Protein AF-0000000086681774 (afdb_homodimer)

Radius of gyration: 25.46 Å; Cα contacts (8 Å, |Δi|>4): 450; chains: 2; bounding box: 78×67×45 Å

Sequence (452 aa):
MTSGRILETKYRISETAMALFLKEGYANVTVEAVAEASSVSRRTVFRHFESKDELVFPDHTERLGLVERCLVESAPGTDPVDAVIAATEESLRDFLSRPELALRRYKLTRIVPELRKREIVEHERYVALTRAFLRDHLPPDTPSFQPIALAALIDAIHRSALGNWVRSGGATDAVAESAAGMEWVRRLMIHQTSFSSTPLLLAVLPDTPHTRGVLTSLKDAAEELLMTSGRILETKYRISETAMALFLKEGYANVTVEAVAEASSVSRRTVFRHFESKDELVFPDHTERLGLVERCLVESAPGTDPVDAVIAATEESLRDFLSRPELALRRYKLTRIVPELRKREIVEHERYVALTRAFLRDHLPPDTPSFQPIALAALIDAIHRSALGNWVRSGGATDAVAESAAGMEWVRRLMIHQTSFSSTPLLLAVLPDTPHTRGVLTSLKDAAEELL

Nearest PDB structures (foldseek):
  2rae-assembly1_A-2  TM=8.139E-01  e=6.218E-08  Rhodococcus jostii RHA1
  2dg7-assembly1_A  TM=8.550E-01  e=1.728E-07  Streptomyces coelicolor A3(2)
  8x0a-assembly1_A  TM=8.633E-01  e=3.987E-07  Mycobacterium tuberculosis
  4cgr-assembly1_A  TM=6.727E-01  e=7.103E-06  Streptomyces coelicolor
  5efy-assembly1_B  TM=6.713E-01  e=1.361E-05  Streptomyces coelicolor A3(2)

pLDDT: mean 87.62, std 16.87, range [38.62, 98.69]

InterPro domains:
  IPR001647 DNA-binding HTH domain, TetR-type [PF00440] (15-56)
  IPR001647 DNA-binding HTH domain, TetR-type [PR00455] (13-26)
  IPR001647 DNA-binding HTH domain, TetR-type [PR00455] (34-57)
  IPR001647 DNA-binding HTH domain, TetR-type [PS50977] (7-67)
  IPR009057 Homedomain-like superfamily [SSF46689] (5-70)
  IPR023772 DNA-binding HTH domain, TetR-type, conserved site [PS01081] (25-56)
  IPR050109 HTH-type, TetR-like transcriptional regulator [PTHR30055] (8-182)

Secondary structure (DSSP, 8-state):
-HHHHHHHHHHHHHHHHHHHHHHH-GGG--HHHHHHHTTS-HHHHHHH-SSGGGGG-TTHHHHHHHHHHHHHTSPTT--HHHHHHHHHHHHHHHHHTSHHHHHHHHHHHHH-HHHHHHHHHHHHHHHHHHHHHHHHHS-TTS-THHHHHHHHHHHHHHHHHHHHHHHTTS-S-HHHHHHHHHHHHHHHHHHHHTTSSS-EEEEEEE--HHHHHHHHHHHHHHHHH-/-HHHHHHHHHHHHHHHHHHHHHHH-GGG--HHHHHHHTTS-HHHHHHH-SSGGGGG-TTHHHHHHHHHHHHHTSPTT--HHHHHHHHHHHHHHHHHTSHHHHHHHHHHHHH-HHHHHHHHHHHHHHHHHHHHHHHHHS-TTS-THHHHHHHHHHHHHHHHHHHHHHHTTS-S-HHHHHHHHHHHHHHHHHHHGGGSSS-EEEEEEE-SHHHHHHHHHHHHHHHHH-

Organism: NCBI:txid175570

Foldseek 3Di:
DVVVVLLVLLLLLLLQLLVCCVVPNLVPDDLCNSCVSSVHDSVSNCVQPVDSLCSLVRCLVVLLVQLLCQQVPPDPPDDLLVSNLVSLLVSLVVCVVCVVSLLSSVVNVVVPVVNVVVVVVSLVSQLVSSLVSCCVPPDPPDDPVVSSVSSVQLSVQLCVLSVVCSVVVNPDDSSVSSVVSSVVSVVVVVVVVVPPPPPDPDDDDPPDPVVVVVVVVVVVVVVVVD/DVVVVLLVLLLLLLLQLLVCCVVPNLVPDDLCNSCVSSVHHSVSNCVQPVDSLCSLVRCLVVLLVQLLCQQVPPDPPDDLLVSNLVSLLVSLVVCVVCVVSLLSSVVNVVVPVVNVVVVVVSLVSQLVSSLVSCCVPPDPPDDPVVSSVSSVQLSVQLCVLSVVCSVVVNPDDSSVSSVVSSVVSVVVVVVVVVPPPPPDDDDDDPPDPVVVVVVVVVVVVVVVVD

Solvent-accessible surface area (backbone atoms only — not comparable to full-atom values): 24107 Å² total; per-residue (Å²): 113,67,69,58,49,50,50,49,53,45,46,48,45,19,53,48,35,50,52,46,28,73,73,67,33,60,90,71,54,50,68,60,57,38,17,58,76,52,72,46,49,57,66,56,50,50,74,75,30,92,44,79,74,40,40,68,50,72,51,55,68,60,46,52,49,49,33,50,49,42,51,72,65,44,59,88,86,56,54,52,68,58,35,48,49,51,18,51,51,50,47,50,52,54,49,59,72,41,50,68,59,50,41,51,38,52,57,45,34,74,74,32,65,71,51,36,52,51,50,52,50,52,54,46,52,54,30,52,54,44,15,52,51,31,60,74,60,45,65,86,84,56,59,83,36,50,28,46,18,50,23,31,26,53,49,28,21,48,49,37,19,52,48,50,13,48,76,54,73,60,68,48,62,33,69,60,49,28,48,54,46,51,51,53,52,52,54,48,55,61,55,51,67,53,64,46,91,58,62,45,40,74,45,79,37,64,65,41,77,66,46,49,51,52,49,52,52,47,50,57,52,47,58,67,71,96,113,68,67,59,50,50,50,48,52,44,46,48,44,18,54,49,34,50,52,47,27,73,73,68,32,59,91,69,55,50,67,60,58,37,16,58,76,52,73,45,48,56,66,56,48,50,74,74,30,90,44,78,74,40,39,70,49,71,52,55,69,61,47,52,48,50,32,49,50,42,50,73,66,43,60,87,86,57,53,52,67,57,35,48,50,51,19,50,51,49,47,50,52,55,50,60,72,40,50,67,60,50,40,52,38,52,58,46,35,74,74,33,67,71,50,35,52,50,50,51,51,54,54,47,52,54,31,53,54,45,15,52,50,32,59,73,61,46,65,87,83,55,59,83,36,50,28,46,18,50,23,31,25,53,49,28,21,48,49,37,18,52,48,50,15,48,75,53,74,61,69,50,61,34,68,60,49,28,50,55,44,51,50,53,53,52,55,48,53,60,56,51,67,51,64,46,91,56,63,46,40,75,45,80,37,64,68,41,76,66,45,48,51,52,49,52,52,50,50,56,52,48,57,68,72,99

Structure (mmCIF, N/CA/C/O backbone):
data_AF-0000000086681774-model_v1
#
loop_
_entity.id
_entity.type
_entity.pdbx_description
1 polymer 'HTH tetR-type domain-containing protein'
#
loop_
_atom_site.group_PDB
_atom_site.id
_atom_site.type_symbol
_atom_site.label_atom_id
_atom_site.label_alt_id
_atom_site.label_comp_id
_atom_site.label_asym_id
_atom_site.label_entity_id
_atom_site.label_seq_id
_atom_site.pdbx_PDB_ins_code
_atom_site.Cartn_x
_atom_site.Cartn_y
_atom_site.Cartn_z
_atom_site.occupancy
_atom_site.B_iso_or_equiv
_atom_site.auth_seq_id
_atom_site.auth_comp_id
_atom_site.auth_asym_id
_atom_site.auth_atom_id
_atom_site.pdbx_PDB_model_num
ATOM 1 N N . MET A 1 1 ? -0.274 -35.094 -0.02 1 47.94 1 MET A N 1
ATOM 2 C CA . MET A 1 1 ? -1.104 -35.562 -1.131 1 47.94 1 MET A CA 1
ATOM 3 C C . MET A 1 1 ? -2.434 -34.812 -1.158 1 47.94 1 MET A C 1
ATOM 5 O O . MET A 1 1 ? -2.873 -34.344 -2.217 1 47.94 1 MET A O 1
ATOM 9 N N . THR A 1 2 ? -3.098 -34.625 0.038 1 49.91 2 THR A N 1
ATOM 10 C CA . THR A 1 2 ? -4.414 -34.031 0.208 1 49.91 2 THR A CA 1
ATOM 11 C C . THR A 1 2 ? -4.336 -32.5 0.044 1 49.91 2 THR A C 1
ATOM 13 O O . THR A 1 2 ? -5.191 -31.906 -0.609 1 49.91 2 THR A O 1
ATOM 16 N N . SER A 1 3 ? -3.203 -31.984 0.536 1 58.06 3 SER A N 1
ATOM 17 C CA . SER A 1 3 ? -3.025 -30.531 0.462 1 58.06 3 SER A CA 1
ATOM 18 C C . SER A 1 3 ? -2.812 -30.078 -0.977 1 58.06 3 SER A C 1
ATOM 20 O O . SER A 1 3 ? -3.381 -29.078 -1.403 1 58.06 3 SER A O 1
ATOM 22 N N . GLY A 1 4 ? -2.152 -30.891 -1.688 1 63.41 4 GLY A N 1
ATOM 23 C CA . GLY A 1 4 ? -1.888 -30.625 -3.092 1 63.41 4 GLY A CA 1
ATOM 24 C C . GLY A 1 4 ? -3.129 -30.703 -3.959 1 63.41 4 GLY A C 1
ATOM 25 O O . GLY A 1 4 ? -3.324 -29.875 -4.852 1 63.41 4 GLY A O 1
ATOM 26 N N . ARG A 1 5 ? -3.891 -31.734 -3.625 1 67.38 5 ARG A N 1
ATOM 27 C CA . ARG A 1 5 ? -5.129 -31.938 -4.367 1 67.38 5 ARG A CA 1
ATOM 28 C C . ARG A 1 5 ? -6.113 -30.812 -4.109 1 67.38 5 ARG A C 1
ATOM 30 O O . ARG A 1 5 ? -6.777 -30.328 -5.035 1 67.38 5 ARG A O 1
ATOM 37 N N . ILE A 1 6 ? -6.16 -30.375 -2.959 1 72.06 6 ILE A N 1
ATOM 38 C CA . ILE A 1 6 ? -7.055 -29.297 -2.566 1 72.06 6 ILE A CA 1
ATOM 39 C C . ILE A 1 6 ? -6.656 -28.016 -3.293 1 72.06 6 ILE A C 1
ATOM 41 O O . ILE A 1 6 ? -7.512 -27.297 -3.826 1 72.06 6 ILE A O 1
ATOM 45 N N . LEU A 1 7 ? -5.414 -27.906 -3.371 1 77.56 7 LEU A N 1
ATOM 46 C CA . LEU A 1 7 ? -4.93 -26.703 -4.031 1 77.56 7 LEU A CA 1
ATOM 47 C C . LEU A 1 7 ? -5.188 -26.766 -5.535 1 77.56 7 LEU A C 1
ATOM 49 O O . LEU A 1 7 ? -5.504 -25.75 -6.156 1 77.56 7 LEU A O 1
ATOM 53 N N . GLU A 1 8 ? -5.16 -27.906 -5.996 1 84.56 8 GLU A N 1
ATOM 54 C CA . GLU A 1 8 ? -5.402 -28.062 -7.426 1 84.56 8 GLU A CA 1
ATOM 55 C C . GLU A 1 8 ? -6.859 -27.781 -7.773 1 84.56 8 GLU A C 1
ATOM 57 O O . GLU A 1 8 ? -7.148 -27.141 -8.789 1 84.56 8 GLU A O 1
ATOM 62 N N . THR A 1 9 ? -7.762 -28.281 -6.914 1 89.19 9 THR A N 1
ATOM 63 C CA . THR A 1 9 ? -9.18 -27.984 -7.121 1 89.19 9 THR A CA 1
ATOM 64 C C . THR A 1 9 ? -9.445 -26.484 -7.016 1 89.19 9 THR A C 1
ATOM 66 O O . THR A 1 9 ? -10.18 -25.922 -7.828 1 89.19 9 THR A O 1
ATOM 69 N N . LYS A 1 10 ? -8.836 -25.906 -6.082 1 91.88 10 LYS A N 1
ATOM 70 C CA . LYS A 1 10 ? -8.969 -24.469 -5.887 1 91.88 10 LYS A CA 1
ATOM 71 C C . LYS A 1 10 ? -8.531 -23.688 -7.125 1 91.88 10 LYS A C 1
ATOM 73 O O . LYS A 1 10 ? -9.219 -22.766 -7.566 1 91.88 10 LYS A O 1
ATOM 78 N N . TYR A 1 11 ? -7.449 -24.125 -7.676 1 92.56 11 TYR A N 1
ATOM 79 C CA . TYR A 1 11 ? -6.926 -23.453 -8.867 1 92.56 11 TYR A CA 1
ATOM 80 C C . TYR A 1 11 ? -7.848 -23.672 -10.062 1 92.56 11 TYR A C 1
ATOM 82 O O . TYR A 1 11 ? -8.094 -22.75 -10.844 1 92.56 11 TYR A O 1
ATOM 90 N N . ARG A 1 12 ? -8.352 -24.844 -10.117 1 93.19 12 ARG A N 1
ATOM 91 C CA . ARG A 1 12 ? -9.242 -25.156 -11.227 1 93.19 12 ARG A CA 1
ATOM 92 C C . ARG A 1 12 ? -10.508 -24.297 -11.164 1 93.19 12 ARG A C 1
ATOM 94 O O . ARG A 1 12 ? -10.945 -23.75 -12.18 1 93.19 12 ARG A O 1
ATOM 101 N N . ILE A 1 13 ? -11.039 -24.203 -9.969 1 96.12 13 ILE A N 1
ATOM 102 C CA . ILE A 1 13 ? -12.234 -23.391 -9.773 1 96.12 13 ILE A CA 1
ATOM 103 C C . ILE A 1 13 ? -11.93 -21.938 -10.109 1 96.12 13 ILE A C 1
ATOM 105 O O . ILE A 1 13 ? -12.695 -21.281 -10.82 1 96.12 13 ILE A O 1
ATOM 109 N N . SER A 1 14 ? -10.82 -21.484 -9.656 1 96.62 14 SER A N 1
ATOM 110 C CA . SER A 1 14 ? -10.422 -20.094 -9.867 1 96.62 14 SER A CA 1
ATOM 111 C C . SER A 1 14 ? -10.195 -19.797 -11.352 1 96.62 14 SER A C 1
ATOM 113 O O . SER A 1 14 ? -10.68 -18.797 -11.867 1 96.62 14 SER A O 1
ATOM 115 N N . GLU A 1 15 ? -9.508 -20.688 -11.992 1 95.69 15 GLU A N 1
ATOM 116 C CA . GLU A 1 15 ? -9.25 -20.531 -13.414 1 95.69 15 GLU A CA 1
ATOM 117 C C . GLU A 1 15 ? -10.547 -20.484 -14.219 1 95.69 15 GLU A C 1
ATOM 119 O O . GLU A 1 15 ? -10.695 -19.656 -15.117 1 95.69 15 GLU A O 1
ATOM 124 N N . THR A 1 16 ? -11.43 -21.359 -13.867 1 96.94 16 THR A N 1
ATOM 125 C CA . THR A 1 16 ? -12.734 -21.391 -14.516 1 96.94 16 THR A CA 1
ATOM 126 C C . THR A 1 16 ? -13.5 -20.109 -14.258 1 96.94 16 THR A C 1
ATOM 128 O O . THR A 1 16 ? -14.062 -19.516 -15.18 1 96.94 16 THR A O 1
ATOM 131 N N . ALA A 1 17 ? -13.5 -19.688 -13.047 1 98.06 17 ALA A N 1
ATOM 132 C CA . ALA A 1 17 ? -14.188 -18.469 -12.656 1 98.06 17 ALA A CA 1
ATOM 133 C C . ALA A 1 17 ? -13.648 -17.266 -13.422 1 98.06 17 ALA A C 1
ATOM 135 O O . ALA A 1 17 ? -14.414 -16.5 -14.008 1 98.06 17 ALA A O 1
ATOM 136 N N . MET A 1 18 ? -12.359 -17.109 -13.484 1 97.88 18 MET A N 1
ATOM 137 C CA . MET A 1 18 ? -11.742 -15.953 -14.125 1 97.88 18 MET A CA 1
ATOM 138 C C . MET A 1 18 ? -12.023 -15.953 -15.625 1 97.88 18 MET A C 1
ATOM 140 O O . MET A 1 18 ? -12.227 -14.891 -16.219 1 97.88 18 MET A O 1
ATOM 144 N N . ALA A 1 19 ? -12.055 -17.141 -16.203 1 97.44 19 ALA A N 1
ATOM 145 C CA . ALA A 1 19 ? -12.414 -17.234 -17.609 1 97.44 19 ALA A CA 1
ATOM 146 C C . ALA A 1 19 ? -13.844 -16.75 -17.844 1 97.44 19 ALA A C 1
ATOM 148 O O . ALA A 1 19 ? -14.102 -16 -18.781 1 97.44 19 ALA A O 1
ATOM 149 N N . LEU A 1 20 ? -14.727 -17.141 -16.984 1 98.25 20 LEU A N 1
ATOM 150 C CA . LEU A 1 20 ? -16.125 -16.734 -17.078 1 98.25 20 LEU A CA 1
ATOM 151 C C . LEU A 1 20 ? -16.266 -15.227 -16.859 1 98.25 20 LEU A C 1
ATOM 153 O O . LEU A 1 20 ? -17 -14.555 -17.594 1 98.25 20 LEU A O 1
ATOM 157 N N . PHE A 1 21 ? -15.562 -14.695 -15.828 1 98.44 21 PHE A N 1
ATOM 158 C CA . PHE A 1 21 ? -15.602 -13.266 -15.531 1 98.44 21 PHE A CA 1
ATOM 159 C C . PHE A 1 21 ? -15.148 -12.453 -16.734 1 98.44 21 PHE A C 1
ATOM 161 O O . PHE A 1 21 ? -15.742 -11.422 -17.062 1 98.44 21 PHE A O 1
ATOM 168 N N . LEU A 1 22 ? -14.109 -12.906 -17.391 1 97.94 22 LEU A N 1
ATOM 169 C CA . LEU A 1 22 ? -13.555 -12.188 -18.531 1 97.94 22 LEU A CA 1
ATOM 170 C C . LEU A 1 22 ? -14.477 -12.281 -19.734 1 97.94 22 LEU A C 1
ATOM 172 O O . LEU A 1 22 ? -14.578 -11.336 -20.516 1 97.94 22 LEU A O 1
ATOM 176 N N . LYS A 1 23 ? -15.203 -13.367 -19.859 1 97.69 23 LYS A N 1
ATOM 177 C CA . LYS A 1 23 ? -16.062 -13.617 -21.016 1 97.69 23 LYS A CA 1
ATOM 178 C C . LYS A 1 23 ? -17.422 -12.945 -20.828 1 97.69 23 LYS A C 1
ATOM 180 O O . LYS A 1 23 ? -17.938 -12.305 -21.75 1 97.69 23 LYS A O 1
ATOM 185 N N . GLU A 1 24 ? -18.016 -13 -19.609 1 97.94 24 GLU A N 1
ATOM 186 C CA . GLU A 1 24 ? -19.406 -12.617 -19.406 1 97.94 24 GLU A CA 1
ATOM 187 C C . GLU A 1 24 ? -19.516 -11.359 -18.547 1 97.94 24 GLU A C 1
ATOM 189 O O . GLU A 1 24 ? -20.594 -10.766 -18.422 1 97.94 24 GLU A O 1
ATOM 194 N N . GLY A 1 25 ? -18.422 -11.008 -17.984 1 97.81 25 GLY A N 1
ATOM 195 C CA . GLY A 1 25 ? -18.453 -9.875 -17.062 1 97.81 25 GLY A CA 1
ATOM 196 C C . GLY A 1 25 ? -18.531 -10.281 -15.609 1 97.81 25 GLY A C 1
ATOM 197 O O . GLY A 1 25 ? -19.328 -11.164 -15.25 1 97.81 25 GLY A O 1
ATOM 198 N N . TYR A 1 26 ? -17.766 -9.789 -14.781 1 97.75 26 TYR A N 1
ATOM 199 C CA . TYR A 1 26 ? -17.656 -10.125 -13.367 1 97.75 26 TYR A CA 1
ATOM 200 C C . TYR A 1 26 ? -19 -10 -12.672 1 97.75 26 TYR A C 1
ATOM 202 O O . TYR A 1 26 ? -19.406 -10.898 -11.93 1 97.75 26 TYR A O 1
ATOM 210 N N . ALA A 1 27 ? -19.703 -8.898 -12.891 1 96.75 27 ALA A N 1
ATOM 211 C CA . ALA A 1 27 ? -20.969 -8.625 -12.234 1 96.75 27 ALA A CA 1
ATOM 212 C C . ALA A 1 27 ? -22.047 -9.625 -12.68 1 96.75 27 ALA A C 1
ATOM 214 O O . ALA A 1 27 ? -22.953 -9.945 -11.914 1 96.75 27 ALA A O 1
ATOM 215 N N . ASN A 1 28 ? -21.906 -10.211 -13.805 1 97.31 28 ASN A N 1
ATOM 216 C CA . ASN A 1 28 ? -22.953 -11.023 -14.422 1 97.31 28 ASN A CA 1
ATOM 217 C C . ASN A 1 28 ? -22.797 -12.5 -14.047 1 97.31 28 ASN A C 1
ATOM 219 O O . ASN A 1 28 ? -23.719 -13.289 -14.242 1 97.31 28 ASN A O 1
ATOM 223 N N . VAL A 1 29 ? -21.656 -12.883 -13.625 1 98.06 29 VAL A N 1
ATOM 224 C CA . VAL A 1 29 ? -21.391 -14.289 -13.344 1 98.06 29 VAL A CA 1
ATOM 225 C C . VAL A 1 29 ? -21.656 -14.578 -11.867 1 98.06 29 VAL A C 1
ATOM 227 O O . VAL A 1 29 ? -21.156 -13.875 -10.992 1 98.06 29 VAL A O 1
ATOM 230 N N . THR A 1 30 ? -22.453 -15.539 -11.602 1 97 30 THR A N 1
ATOM 231 C CA . THR A 1 30 ? -22.75 -15.93 -10.227 1 97 30 THR A CA 1
ATOM 232 C C . THR A 1 30 ? -21.844 -17.062 -9.773 1 97 30 THR A C 1
ATOM 234 O O . THR A 1 30 ? -21.156 -17.688 -10.594 1 97 30 THR A O 1
ATOM 237 N N . VAL A 1 31 ? -21.828 -17.25 -8.477 1 97.12 31 VAL A N 1
ATOM 238 C CA . VAL A 1 31 ? -21.062 -18.359 -7.926 1 97.12 31 VAL A CA 1
ATOM 239 C C . VAL A 1 31 ? -21.656 -19.688 -8.391 1 97.12 31 VAL A C 1
ATOM 241 O O . VAL A 1 31 ? -20.922 -20.641 -8.648 1 97.12 31 VAL A O 1
ATOM 244 N N . GLU A 1 32 ? -22.906 -19.703 -8.57 1 96.75 32 GLU A N 1
ATOM 245 C CA . GLU A 1 32 ? -23.578 -20.891 -9.07 1 96.75 32 GLU A CA 1
ATOM 246 C C . GLU A 1 32 ? -23.109 -21.25 -10.477 1 96.75 32 GLU A C 1
ATOM 248 O O . GLU A 1 32 ? -22.859 -22.422 -10.766 1 96.75 32 GLU A O 1
ATOM 253 N N . ALA A 1 33 ? -23.031 -20.297 -11.297 1 97.69 33 ALA A N 1
ATOM 254 C CA . ALA A 1 33 ? -22.547 -20.516 -12.656 1 97.69 33 ALA A CA 1
ATOM 255 C C . ALA A 1 33 ? -21.125 -21.047 -12.648 1 97.69 33 ALA A C 1
ATOM 257 O O . ALA A 1 33 ? -20.766 -21.906 -13.445 1 97.69 33 ALA A O 1
ATOM 258 N N . VAL A 1 34 ? -20.266 -20.516 -11.75 1 98.12 34 VAL A N 1
ATOM 259 C CA . VAL A 1 34 ? -18.875 -20.969 -11.609 1 98.12 34 VAL A CA 1
ATOM 260 C C . VAL A 1 34 ? -18.859 -22.422 -11.156 1 98.12 34 VAL A C 1
ATOM 262 O O . VAL A 1 34 ? -18.078 -23.234 -11.688 1 98.12 34 VAL A O 1
ATOM 265 N N . ALA A 1 35 ? -19.672 -22.703 -10.164 1 97.81 35 ALA A N 1
ATOM 266 C CA . ALA A 1 35 ? -19.766 -24.078 -9.664 1 97.81 35 ALA A CA 1
ATOM 267 C C . ALA A 1 35 ? -20.125 -25.047 -10.781 1 97.81 35 ALA A C 1
ATOM 269 O O . ALA A 1 35 ? -19.453 -26.062 -10.969 1 97.81 35 ALA A O 1
ATOM 270 N N . GLU A 1 36 ? -21.109 -24.734 -11.539 1 97.62 36 GLU A N 1
ATOM 271 C CA . GLU A 1 36 ? -21.562 -25.562 -12.656 1 97.62 36 GLU A CA 1
ATOM 272 C C . GLU A 1 36 ? -20.469 -25.734 -13.695 1 97.62 36 GLU A C 1
ATOM 274 O O . GLU A 1 36 ? -20.188 -26.859 -14.125 1 97.62 36 GLU A O 1
ATOM 279 N N . ALA A 1 37 ? -19.828 -24.672 -14.047 1 97.25 37 ALA A N 1
ATOM 280 C CA . ALA A 1 37 ? -18.781 -24.703 -15.07 1 97.25 37 ALA A CA 1
ATOM 281 C C . ALA A 1 37 ? -17.562 -25.484 -14.586 1 97.25 37 ALA A C 1
ATOM 283 O O . ALA A 1 37 ? -16.812 -26.047 -15.398 1 97.25 37 ALA A O 1
ATOM 284 N N . SER A 1 38 ? -17.375 -25.484 -13.297 1 96.62 38 SER A N 1
ATOM 285 C CA . SER A 1 38 ? -16.234 -26.188 -12.703 1 96.62 38 SER A CA 1
ATOM 286 C C . SER A 1 38 ? -16.594 -27.625 -12.336 1 96.62 38 SER A C 1
ATOM 288 O O . SER A 1 38 ? -15.766 -28.359 -11.789 1 96.62 38 SER A O 1
ATOM 290 N N . SER A 1 39 ? -17.828 -28 -12.508 1 96.38 39 SER A N 1
ATOM 291 C CA . SER A 1 39 ? -18.328 -29.344 -12.188 1 96.38 39 SER A CA 1
ATOM 292 C C . SER A 1 39 ? -18.156 -29.656 -10.703 1 96.38 39 SER A C 1
ATOM 294 O O . SER A 1 39 ? -17.688 -30.719 -10.344 1 96.38 39 SER A O 1
ATOM 296 N N . VAL A 1 40 ? -18.391 -28.688 -9.922 1 96.19 40 VAL A N 1
ATOM 297 C CA . VAL A 1 40 ? -18.438 -28.859 -8.469 1 96.19 40 VAL A CA 1
ATOM 298 C C . VAL A 1 40 ? -19.719 -28.25 -7.914 1 96.19 40 VAL A C 1
ATOM 300 O O . VAL A 1 40 ? -20.453 -27.547 -8.625 1 96.19 40 VAL A O 1
ATOM 303 N N . SER A 1 41 ? -20 -28.594 -6.672 1 95.31 41 SER A N 1
ATOM 304 C CA . SER A 1 41 ? -21.172 -28.016 -6.027 1 95.31 41 SER A CA 1
ATOM 305 C C . SER A 1 41 ? -20.891 -26.594 -5.527 1 95.31 41 SER A C 1
ATOM 307 O O . SER A 1 41 ? -19.734 -26.234 -5.316 1 95.31 41 SER A O 1
ATOM 309 N N . ARG A 1 42 ? -21.969 -25.859 -5.395 1 94.75 42 ARG A N 1
ATOM 310 C CA . ARG A 1 42 ? -21.859 -24.547 -4.77 1 94.75 42 ARG A CA 1
ATOM 311 C C . ARG A 1 42 ? -21.219 -24.641 -3.391 1 94.75 42 ARG A C 1
ATOM 313 O O . ARG A 1 42 ? -20.391 -23.797 -3.021 1 94.75 42 ARG A O 1
ATOM 320 N N . ARG A 1 43 ? -21.516 -25.672 -2.693 1 95.25 43 ARG A N 1
ATOM 321 C CA . ARG A 1 43 ? -20.953 -25.891 -1.365 1 95.25 43 ARG A CA 1
ATOM 322 C C . ARG A 1 43 ? -19.453 -26.078 -1.43 1 95.25 43 ARG A C 1
ATOM 324 O O . ARG A 1 43 ? -18.719 -25.578 -0.577 1 95.25 43 ARG A O 1
ATOM 331 N N . THR A 1 44 ? -19.062 -26.766 -2.428 1 94.5 44 THR A N 1
ATOM 332 C CA . THR A 1 44 ? -17.641 -27 -2.615 1 94.5 44 THR A CA 1
ATOM 333 C C . THR A 1 44 ? -16.906 -25.688 -2.887 1 94.5 44 THR A C 1
ATOM 335 O O . THR A 1 44 ? -15.828 -25.453 -2.352 1 94.5 44 THR A O 1
ATOM 338 N N . VAL A 1 45 ? -17.516 -24.781 -3.744 1 96.44 45 VAL A N 1
ATOM 339 C CA . VAL A 1 45 ? -16.906 -23.484 -4.023 1 96.44 45 VAL A CA 1
ATOM 340 C C . VAL A 1 45 ? -16.734 -22.703 -2.723 1 96.44 45 VAL A C 1
ATOM 342 O O . VAL A 1 45 ? -15.648 -22.188 -2.447 1 96.44 45 VAL A O 1
ATOM 345 N N . PHE A 1 46 ? -17.719 -22.75 -1.87 1 94.81 46 PHE A N 1
ATOM 346 C CA . PHE A 1 46 ? -17.703 -21.953 -0.653 1 94.81 46 PHE A CA 1
ATOM 347 C C . PHE A 1 46 ? -16.812 -22.594 0.41 1 94.81 46 PHE A C 1
ATOM 349 O O . PHE A 1 46 ? -16.438 -21.938 1.386 1 94.81 46 PHE A O 1
ATOM 356 N N . ARG A 1 47 ? -16.547 -23.891 0.259 1 93.94 47 ARG A N 1
ATOM 357 C CA . ARG A 1 47 ? -15.555 -24.531 1.111 1 93.94 47 ARG A CA 1
ATOM 358 C C . ARG A 1 47 ? -14.172 -23.953 0.855 1 93.94 47 ARG A C 1
ATOM 360 O O . ARG A 1 47 ? -13.359 -23.828 1.777 1 93.94 47 ARG A O 1
ATOM 367 N N . HIS A 1 48 ? -13.969 -23.5 -0.422 1 92.88 48 HIS A N 1
ATOM 368 C CA . HIS A 1 48 ? -12.641 -23.047 -0.815 1 92.88 48 HIS A CA 1
ATOM 369 C C . HIS A 1 48 ? -12.562 -21.516 -0.802 1 92.88 48 HIS A C 1
ATOM 371 O O . HIS A 1 48 ? -11.492 -20.953 -0.586 1 92.88 48 HIS A O 1
ATOM 377 N N . PHE A 1 49 ? -13.688 -20.891 -1.089 1 94.81 49 PHE A N 1
ATOM 378 C CA . PHE A 1 49 ? -13.719 -19.438 -1.223 1 94.81 49 PHE A CA 1
ATOM 379 C C . PHE A 1 49 ? -14.844 -18.828 -0.397 1 94.81 49 PHE A C 1
ATOM 381 O O . PHE A 1 49 ? -16.016 -19.188 -0.586 1 94.81 49 PHE A O 1
ATOM 388 N N . GLU A 1 50 ? -14.5 -17.844 0.414 1 91 50 GLU A N 1
ATOM 389 C CA . GLU A 1 50 ? -15.492 -17.25 1.305 1 91 50 GLU A CA 1
ATOM 390 C C . GLU A 1 50 ? -16.375 -16.25 0.561 1 91 50 GLU A C 1
ATOM 392 O O . GLU A 1 50 ? -17.484 -15.938 1.006 1 91 50 GLU A O 1
ATOM 397 N N . SER A 1 51 ? -15.828 -15.719 -0.496 1 93.31 51 SER A N 1
ATOM 398 C CA . SER A 1 51 ? -16.562 -14.719 -1.27 1 93.31 51 SER A CA 1
ATOM 399 C C . SER A 1 51 ? -16.156 -14.758 -2.74 1 93.31 51 SER A C 1
ATOM 401 O O . SER A 1 51 ? -15.133 -15.344 -3.094 1 93.31 51 SER A O 1
ATOM 403 N N . LYS A 1 52 ? -17 -14.25 -3.605 1 95 52 LYS A N 1
ATOM 404 C CA . LYS A 1 52 ? -16.812 -14.266 -5.055 1 95 52 LYS A CA 1
ATOM 405 C C . LYS A 1 52 ? -15.469 -13.641 -5.434 1 95 52 LYS A C 1
ATOM 407 O O . LYS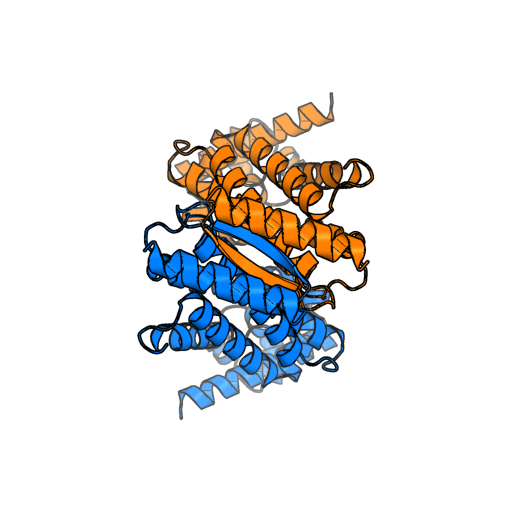 A 1 52 ? -14.789 -14.133 -6.34 1 95 52 LYS A O 1
ATOM 412 N N . ASP A 1 53 ? -15.031 -12.523 -4.754 1 94.75 53 ASP A N 1
ATOM 413 C CA . ASP A 1 53 ? -13.797 -11.828 -5.094 1 94.75 53 ASP A CA 1
ATOM 414 C C . ASP A 1 53 ? -12.578 -12.703 -4.824 1 94.75 53 ASP A C 1
ATOM 416 O O . ASP A 1 53 ? -11.523 -12.523 -5.445 1 94.75 53 ASP A O 1
ATOM 420 N N . GLU A 1 54 ? -12.711 -13.648 -3.951 1 94.44 54 GLU A N 1
ATOM 421 C CA . GLU A 1 54 ? -11.609 -14.539 -3.621 1 94.44 54 GLU A CA 1
ATOM 422 C C . GLU A 1 54 ? -11.297 -15.484 -4.781 1 94.44 54 GLU A C 1
ATOM 424 O O . GLU A 1 54 ? -10.203 -16.047 -4.855 1 94.44 54 GLU A O 1
ATOM 429 N N . LEU A 1 55 ? -12.297 -15.68 -5.629 1 96.06 55 LEU A N 1
ATOM 430 C CA . LEU A 1 55 ? -12.125 -16.562 -6.777 1 96.06 55 LEU A CA 1
ATOM 431 C C . LEU A 1 55 ? -11 -16.078 -7.676 1 96.06 55 LEU A C 1
ATOM 433 O O . LEU A 1 55 ? -10.414 -16.859 -8.43 1 96.06 55 LEU A O 1
ATOM 437 N N . VAL A 1 56 ? -10.625 -14.797 -7.539 1 96.12 56 VAL A N 1
ATOM 438 C CA . VAL A 1 56 ? -9.602 -14.195 -8.383 1 96.12 56 VAL A CA 1
ATOM 439 C C . VAL A 1 56 ? -8.25 -14.25 -7.676 1 96.12 56 VAL A C 1
ATOM 441 O O . VAL A 1 56 ? -7.215 -13.938 -8.273 1 96.12 56 VAL A O 1
ATOM 444 N N . PHE A 1 57 ? -8.273 -14.625 -6.41 1 93.69 57 PHE A N 1
ATOM 445 C CA . PHE A 1 57 ? -7.07 -14.672 -5.586 1 93.69 57 PHE A CA 1
ATOM 446 C C . PHE A 1 57 ? -6.953 -16.031 -4.887 1 93.69 57 PHE A C 1
ATOM 448 O O . PHE A 1 57 ? -6.922 -16.094 -3.658 1 93.69 57 PHE A O 1
ATOM 455 N N . PRO A 1 58 ? -6.75 -1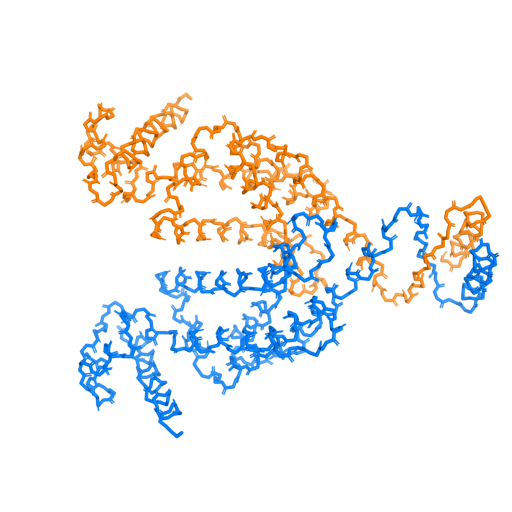7.062 -5.625 1 91.19 58 PRO A N 1
ATOM 456 C CA . PRO A 1 58 ? -6.828 -18.406 -5.043 1 91.19 58 PRO A CA 1
ATOM 457 C C . PRO A 1 58 ? -5.641 -18.719 -4.137 1 91.19 58 PRO A C 1
ATOM 459 O O . PRO A 1 58 ? -5.73 -19.609 -3.285 1 91.19 58 PRO A O 1
ATOM 462 N N . ASP A 1 59 ? -4.562 -18.078 -4.246 1 87 59 ASP A N 1
ATOM 463 C CA . ASP A 1 59 ? -3.346 -18.578 -3.621 1 87 59 ASP A CA 1
ATOM 464 C C . ASP A 1 59 ? -2.75 -17.547 -2.666 1 87 59 ASP A C 1
ATOM 466 O O . ASP A 1 59 ? -1.574 -17.641 -2.305 1 87 59 ASP A O 1
ATOM 470 N N . HIS A 1 60 ? -3.488 -16.609 -2.248 1 85.12 60 HIS A N 1
ATOM 471 C CA . HIS A 1 60 ? -2.916 -15.539 -1.429 1 85.12 60 HIS A CA 1
ATOM 472 C C . HIS A 1 60 ? -2.504 -16.062 -0.056 1 85.12 60 HIS A C 1
ATOM 474 O O . HIS A 1 60 ? -1.415 -15.75 0.43 1 85.12 60 HIS A O 1
ATOM 480 N N . THR A 1 61 ? -3.389 -16.891 0.53 1 86.75 61 THR A N 1
ATOM 481 C CA . THR A 1 61 ? -3.057 -17.438 1.838 1 86.75 61 THR A CA 1
ATOM 482 C C . THR A 1 61 ? -1.825 -18.344 1.75 1 86.75 61 THR A C 1
ATOM 484 O O . THR A 1 61 ? -0.921 -18.25 2.582 1 86.75 61 THR A O 1
ATOM 487 N N . GLU A 1 62 ? -1.807 -19.156 0.769 1 90.62 62 GLU A N 1
ATOM 488 C CA . GLU A 1 62 ? -0.68 -20.062 0.577 1 90.62 62 GLU A CA 1
ATOM 489 C C . GLU A 1 62 ? 0.6 -19.297 0.257 1 90.62 62 GLU A C 1
ATOM 491 O O . GLU A 1 62 ? 1.682 -19.656 0.72 1 90.62 62 GLU A O 1
ATOM 496 N N . ARG A 1 63 ? 0.526 -18.328 -0.525 1 93.75 63 ARG A N 1
ATOM 497 C CA . ARG A 1 63 ? 1.696 -17.547 -0.898 1 93.75 63 ARG A CA 1
ATOM 498 C C . ARG A 1 63 ? 2.225 -16.75 0.291 1 93.75 63 ARG A C 1
ATOM 500 O O . ARG A 1 63 ? 3.438 -16.625 0.473 1 93.75 63 ARG A O 1
ATOM 507 N N . LEU A 1 64 ? 1.351 -16.172 1.08 1 95.88 64 LEU A N 1
ATOM 508 C CA . LEU A 1 64 ? 1.77 -15.508 2.312 1 95.88 64 LEU A CA 1
ATOM 509 C C . LEU A 1 64 ? 2.492 -16.484 3.232 1 95.88 64 LEU A C 1
ATOM 511 O O . LEU A 1 64 ? 3.502 -16.141 3.848 1 95.88 64 LEU A O 1
ATOM 515 N N . GLY A 1 65 ? 1.916 -17.688 3.295 1 96.38 65 GLY A N 1
ATOM 516 C CA . GLY A 1 65 ? 2.578 -18.75 4.047 1 96.38 65 GLY A CA 1
ATOM 517 C C . GLY A 1 65 ? 3.971 -19.062 3.535 1 96.38 65 GLY A C 1
ATOM 518 O O . GLY A 1 65 ? 4.883 -19.312 4.32 1 96.38 65 GLY A O 1
ATOM 519 N N . LEU A 1 66 ? 4.109 -19.078 2.246 1 96.62 66 LEU A N 1
ATOM 520 C CA . LEU A 1 66 ? 5.406 -19.281 1.618 1 96.62 66 LEU A CA 1
ATOM 521 C C . LEU A 1 66 ? 6.402 -18.219 2.057 1 96.62 66 LEU A C 1
ATOM 523 O O . LEU A 1 66 ? 7.531 -18.531 2.443 1 96.62 66 LEU A O 1
ATOM 527 N N . VAL A 1 67 ? 6.027 -16.969 2.029 1 98 67 VAL A N 1
ATOM 528 C CA . VAL A 1 67 ? 6.883 -15.852 2.434 1 98 67 VAL A CA 1
ATOM 529 C C . VAL A 1 67 ? 7.262 -16 3.904 1 98 67 VAL A C 1
ATOM 531 O O . VAL A 1 67 ? 8.43 -15.852 4.27 1 98 67 VAL A O 1
ATOM 534 N N . GLU A 1 68 ? 6.277 -16.312 4.672 1 98 68 GLU A N 1
ATOM 535 C CA . GLU A 1 68 ? 6.516 -16.516 6.102 1 98 68 GLU A CA 1
ATOM 536 C C . GLU A 1 68 ? 7.527 -17.625 6.344 1 98 68 GLU A C 1
ATOM 538 O O . GLU A 1 68 ? 8.453 -17.469 7.141 1 98 68 GLU A O 1
ATOM 543 N N . ARG A 1 69 ? 7.332 -18.734 5.664 1 97.81 69 ARG A N 1
ATOM 544 C CA . ARG A 1 69 ? 8.242 -19.875 5.805 1 97.81 69 ARG A CA 1
ATOM 545 C C . ARG A 1 69 ? 9.656 -19.5 5.395 1 97.81 69 ARG A C 1
ATOM 547 O O . ARG A 1 69 ? 10.625 -19.859 6.066 1 97.81 69 ARG A O 1
ATOM 554 N N . CYS A 1 70 ? 9.797 -18.766 4.277 1 98 70 CYS A N 1
ATOM 555 C CA . CYS A 1 70 ? 11.102 -18.312 3.805 1 98 70 CYS A CA 1
ATOM 556 C C . CYS A 1 70 ? 11.797 -17.469 4.859 1 98 70 CYS A C 1
ATOM 558 O O . CYS A 1 70 ? 13.008 -17.594 5.07 1 98 70 CYS A O 1
ATOM 560 N N . LEU A 1 71 ? 11.055 -16.625 5.555 1 98.19 71 LEU A N 1
ATOM 561 C CA . LEU A 1 71 ? 11.609 -15.742 6.578 1 98.19 71 LEU A CA 1
ATOM 562 C C . LEU A 1 71 ? 12.062 -16.547 7.793 1 98.19 71 LEU A C 1
ATOM 564 O O . LEU A 1 71 ? 13.172 -16.344 8.289 1 98.19 71 LEU A O 1
ATOM 568 N N . VAL A 1 72 ? 11.234 -17.469 8.242 1 96.31 72 VAL A N 1
ATOM 569 C CA . VAL A 1 72 ? 11.5 -18.266 9.445 1 96.31 72 VAL A CA 1
ATOM 570 C C . VAL A 1 72 ? 12.664 -19.219 9.195 1 96.31 72 VAL A C 1
ATOM 572 O O . VAL A 1 72 ? 13.477 -19.453 10.094 1 96.31 72 VAL A O 1
ATOM 575 N N . GLU A 1 73 ? 12.781 -19.641 7.992 1 96.81 73 GLU A N 1
ATOM 576 C CA . GLU A 1 73 ? 13.773 -20.656 7.66 1 96.81 73 GLU A CA 1
ATOM 577 C C . GLU A 1 73 ? 15.078 -20.016 7.18 1 96.81 73 GLU A C 1
ATOM 579 O O . GLU A 1 73 ? 16 -20.719 6.77 1 96.81 73 GLU A O 1
ATOM 584 N N . SER A 1 74 ? 15.055 -18.703 7.121 1 95.56 74 SER A N 1
ATOM 585 C CA . SER A 1 74 ? 16.297 -18.031 6.719 1 95.56 74 SER A CA 1
ATOM 586 C C . SER A 1 74 ? 17.469 -18.484 7.59 1 95.56 74 SER A C 1
ATOM 588 O O . SER A 1 74 ? 17.312 -18.641 8.805 1 95.56 74 SER A O 1
ATOM 590 N N . ALA A 1 75 ? 18.625 -18.641 6.961 1 94 75 ALA A N 1
ATOM 591 C CA . ALA A 1 75 ? 19.812 -19.094 7.676 1 94 75 ALA A CA 1
ATOM 592 C C . ALA A 1 75 ? 20.172 -18.141 8.812 1 94 75 ALA A C 1
ATOM 594 O O . ALA A 1 75 ? 20.016 -16.922 8.68 1 94 75 ALA A O 1
ATOM 595 N N . PRO A 1 76 ? 20.656 -18.75 9.922 1 91.31 76 PRO A N 1
ATOM 596 C CA . PRO A 1 76 ? 21.141 -17.875 11 1 91.31 76 PRO A CA 1
ATOM 597 C C . PRO A 1 76 ? 22.188 -16.875 10.531 1 91.31 76 PRO A C 1
ATOM 599 O O . PRO A 1 76 ? 23.062 -17.219 9.742 1 91.31 76 PRO A O 1
ATOM 602 N N . GLY A 1 77 ? 22.031 -15.664 10.891 1 91.94 77 GLY A N 1
ATOM 603 C CA . GLY A 1 77 ? 23.016 -14.656 10.555 1 91.94 77 GLY A CA 1
ATOM 604 C C . GLY A 1 77 ? 22.703 -13.922 9.258 1 91.94 77 GLY A C 1
ATOM 605 O O . GLY A 1 77 ? 23.406 -12.969 8.898 1 91.94 77 GLY A O 1
ATOM 606 N N . THR A 1 78 ? 21.688 -14.391 8.602 1 94.62 78 THR A N 1
ATOM 607 C CA . THR A 1 78 ? 21.266 -13.695 7.391 1 94.62 78 THR A CA 1
ATOM 608 C C . THR A 1 78 ? 20.828 -12.266 7.707 1 94.62 78 THR A C 1
ATOM 610 O O . THR A 1 78 ? 20.125 -12.039 8.688 1 94.62 78 THR A O 1
ATOM 613 N N . ASP A 1 79 ? 21.375 -11.328 6.906 1 94.25 79 ASP A N 1
ATOM 614 C CA . ASP A 1 79 ? 20.875 -9.969 7.031 1 94.25 79 ASP A CA 1
ATOM 615 C C . ASP A 1 79 ? 19.344 -9.922 6.875 1 94.25 79 ASP A C 1
ATOM 617 O O . ASP A 1 79 ? 18.797 -10.5 5.93 1 94.25 79 ASP A O 1
ATOM 621 N N . PRO A 1 80 ? 18.672 -9.297 7.793 1 96.44 80 PRO A N 1
ATOM 622 C CA . PRO A 1 80 ? 17.219 -9.305 7.758 1 96.44 80 PRO A CA 1
ATOM 623 C C . PRO A 1 80 ? 16.656 -8.766 6.441 1 96.44 80 PRO A C 1
ATOM 625 O O . PRO A 1 80 ? 15.641 -9.258 5.949 1 96.44 80 PRO A O 1
ATOM 628 N N . VAL A 1 81 ? 17.25 -7.758 5.895 1 96.81 81 VAL A N 1
ATOM 629 C CA . VAL A 1 81 ? 16.797 -7.191 4.633 1 96.81 81 VAL A CA 1
ATOM 630 C C . VAL A 1 81 ? 16.984 -8.211 3.51 1 96.81 81 VAL A C 1
ATOM 632 O O . VAL A 1 81 ? 16.094 -8.391 2.67 1 96.81 81 VAL A O 1
ATOM 635 N N . ASP A 1 82 ? 18.078 -8.961 3.539 1 96.94 82 ASP A N 1
ATOM 636 C CA . ASP A 1 82 ? 18.328 -10.008 2.553 1 96.94 82 ASP A CA 1
ATOM 637 C C . ASP A 1 82 ? 17.297 -11.141 2.688 1 96.94 82 ASP A C 1
ATOM 639 O O . ASP A 1 82 ? 16.891 -11.727 1.688 1 96.94 82 ASP A O 1
ATOM 643 N N . ALA A 1 83 ? 16.953 -11.43 3.9 1 98.19 83 ALA A N 1
ATOM 644 C CA . ALA A 1 83 ? 15.938 -12.445 4.125 1 98.19 83 ALA A CA 1
ATOM 645 C C . ALA A 1 83 ? 14.609 -12.031 3.494 1 98.19 83 ALA A C 1
ATOM 647 O O . ALA A 1 83 ? 13.945 -12.836 2.84 1 98.19 83 ALA A O 1
ATOM 648 N N . VAL A 1 84 ? 14.227 -10.773 3.686 1 98.62 84 VAL A N 1
ATOM 649 C CA . VAL A 1 84 ? 12.977 -10.258 3.127 1 98.62 84 VAL A CA 1
ATOM 650 C C . VAL A 1 84 ? 13.062 -10.242 1.603 1 98.62 84 VAL A C 1
ATOM 652 O O . VAL A 1 84 ? 12.102 -10.609 0.92 1 98.62 84 VAL A O 1
ATOM 655 N N . ILE A 1 85 ? 14.195 -9.82 1.101 1 98.56 85 ILE A N 1
ATOM 656 C CA . ILE A 1 85 ? 14.398 -9.797 -0.344 1 98.56 85 ILE A CA 1
ATOM 657 C C . ILE A 1 85 ? 14.234 -11.211 -0.907 1 98.56 85 ILE A C 1
ATOM 659 O O . ILE A 1 85 ? 13.484 -11.422 -1.858 1 98.56 85 ILE A O 1
ATOM 663 N N . ALA A 1 86 ? 14.875 -12.203 -0.294 1 98.31 86 ALA A N 1
ATOM 664 C CA . ALA A 1 86 ? 14.812 -13.586 -0.757 1 98.31 86 ALA A CA 1
ATOM 665 C C . ALA A 1 86 ? 13.375 -14.109 -0.713 1 98.31 86 ALA A C 1
ATOM 667 O O . ALA A 1 86 ? 12.922 -14.766 -1.654 1 98.31 86 ALA A O 1
ATOM 668 N N . ALA A 1 87 ? 12.695 -13.828 0.36 1 98.62 87 ALA A N 1
ATOM 669 C CA . ALA A 1 87 ? 11.312 -14.258 0.506 1 98.62 87 ALA A CA 1
ATOM 670 C C . ALA A 1 87 ? 10.43 -13.641 -0.573 1 98.62 87 ALA A C 1
ATOM 672 O O . ALA A 1 87 ? 9.57 -14.312 -1.143 1 98.62 87 ALA A O 1
ATOM 673 N N . THR A 1 88 ? 10.617 -12.375 -0.833 1 98.5 88 THR A N 1
ATOM 674 C CA . THR A 1 88 ? 9.852 -11.648 -1.842 1 98.5 88 THR A CA 1
ATOM 675 C C . THR A 1 88 ? 10.133 -12.203 -3.236 1 98.5 88 THR A C 1
ATOM 677 O O . THR A 1 88 ? 9.219 -12.352 -4.051 1 98.5 88 THR A O 1
ATOM 680 N N . GLU A 1 89 ? 11.391 -12.523 -3.486 1 98.31 89 GLU A N 1
ATOM 681 C CA . GLU A 1 89 ? 11.758 -13.117 -4.77 1 98.31 89 GLU A CA 1
ATOM 682 C C . GLU A 1 89 ? 11.125 -14.492 -4.949 1 98.31 89 GLU A C 1
ATOM 684 O O . GLU A 1 89 ? 10.719 -14.852 -6.055 1 98.31 89 GLU A O 1
ATOM 689 N N . GLU A 1 90 ? 11.016 -15.234 -3.881 1 97.69 90 GLU A N 1
ATOM 690 C CA . GLU A 1 90 ? 10.336 -16.516 -3.941 1 97.69 90 GLU A CA 1
ATOM 691 C C . GLU A 1 90 ? 8.859 -16.344 -4.266 1 97.69 90 GLU A C 1
ATOM 693 O O . GLU A 1 90 ? 8.289 -17.125 -5.043 1 97.69 90 GLU A O 1
ATOM 698 N N . SER A 1 91 ? 8.258 -15.383 -3.676 1 97.06 91 SER A N 1
ATOM 699 C CA . SER A 1 91 ? 6.867 -15.062 -3.98 1 97.06 91 SER A CA 1
ATOM 700 C C . SER A 1 91 ? 6.688 -14.734 -5.457 1 97.06 91 SER A C 1
ATOM 702 O O . SER A 1 91 ? 5.734 -15.195 -6.09 1 97.06 91 SER A O 1
ATOM 704 N N . LEU A 1 92 ? 7.598 -13.906 -6.004 1 97.81 92 LEU A N 1
ATOM 705 C CA . LEU A 1 92 ? 7.531 -13.555 -7.418 1 97.81 92 LEU A CA 1
ATOM 706 C C . LEU A 1 92 ? 7.617 -14.805 -8.289 1 97.81 92 LEU A C 1
ATOM 708 O O . LEU A 1 92 ? 6.84 -14.953 -9.234 1 97.81 92 LEU A O 1
ATOM 712 N N . ARG A 1 93 ? 8.547 -15.695 -7.938 1 97.25 93 ARG A N 1
ATOM 713 C CA . ARG A 1 93 ? 8.695 -16.922 -8.695 1 97.25 93 ARG A CA 1
ATOM 714 C C . ARG A 1 93 ? 7.422 -17.766 -8.633 1 97.25 93 ARG A C 1
ATOM 716 O O . ARG A 1 93 ? 7.039 -18.406 -9.609 1 97.25 93 ARG A O 1
ATOM 723 N N . ASP A 1 94 ? 6.797 -17.719 -7.516 1 95.31 94 ASP A N 1
ATOM 724 C CA . ASP A 1 94 ? 5.547 -18.438 -7.359 1 95.31 94 ASP A CA 1
ATOM 725 C C . ASP A 1 94 ? 4.457 -17.859 -8.258 1 95.31 94 ASP A C 1
ATOM 727 O O . ASP A 1 94 ? 3.73 -18.609 -8.922 1 95.31 94 ASP A O 1
ATOM 731 N N . PHE A 1 95 ? 4.332 -16.578 -8.312 1 93.69 95 PHE A N 1
ATOM 732 C CA . PHE A 1 95 ? 3.396 -15.922 -9.219 1 93.69 95 PHE A CA 1
ATOM 733 C C . PHE A 1 95 ? 3.656 -16.344 -10.656 1 93.69 95 PHE A C 1
ATOM 735 O O . PHE A 1 95 ? 2.723 -16.672 -11.398 1 93.69 95 PHE A O 1
ATOM 742 N N . LEU A 1 96 ? 4.914 -16.391 -10.984 1 95.94 96 LEU A N 1
ATOM 743 C CA . LEU A 1 96 ? 5.309 -16.641 -12.367 1 95.94 96 LEU A CA 1
ATOM 744 C C . LEU A 1 96 ? 5.152 -18.109 -12.727 1 95.94 96 LEU A C 1
ATOM 746 O O . LEU A 1 96 ? 5.164 -18.469 -13.906 1 95.94 96 LEU A O 1
ATOM 750 N N . SER A 1 97 ? 5.031 -18.984 -11.727 1 94.19 97 SER A N 1
ATOM 751 C CA . SER A 1 97 ? 4.852 -20.406 -11.961 1 94.19 97 SER A CA 1
ATOM 752 C C . SER A 1 97 ? 3.455 -20.703 -12.5 1 94.19 97 SER A C 1
ATOM 754 O O . SER A 1 97 ? 3.207 -21.797 -13.031 1 94.19 97 SER A O 1
ATOM 756 N N . ARG A 1 98 ? 2.561 -19.766 -12.406 1 91.94 98 ARG A N 1
ATOM 757 C CA . ARG A 1 98 ? 1.218 -19.859 -12.977 1 91.94 98 ARG A CA 1
ATOM 758 C C . ARG A 1 98 ? 0.885 -18.609 -13.781 1 91.94 98 ARG A C 1
ATOM 760 O O . ARG A 1 98 ? 0.004 -17.828 -13.406 1 91.94 98 ARG A O 1
ATOM 767 N N . PRO A 1 99 ? 1.528 -18.5 -14.883 1 94.44 99 PRO A N 1
ATOM 768 C CA . PRO A 1 99 ? 1.479 -17.25 -15.641 1 94.44 99 PRO A CA 1
ATOM 769 C C . PRO A 1 99 ? 0.07 -16.906 -16.109 1 94.44 99 PRO A C 1
ATOM 771 O O . PRO A 1 99 ? -0.313 -15.734 -16.109 1 94.44 99 PRO A O 1
ATOM 774 N N . GLU A 1 100 ? -0.677 -17.891 -16.484 1 93.31 100 GLU A N 1
ATOM 775 C CA . GLU A 1 100 ? -2.014 -17.625 -17 1 93.31 100 GLU A CA 1
ATOM 776 C C . GLU A 1 100 ? -2.912 -17.016 -15.93 1 93.31 100 GLU A C 1
ATOM 778 O O . GLU A 1 100 ? -3.729 -16.141 -16.219 1 93.31 100 GLU A O 1
ATOM 783 N N . LEU A 1 101 ? -2.764 -17.5 -14.75 1 93.94 101 LEU A N 1
ATOM 784 C CA . LEU A 1 101 ? -3.529 -16.969 -13.633 1 93.94 101 LEU A CA 1
ATOM 785 C C . LEU A 1 101 ? -3.162 -15.516 -13.367 1 93.94 101 LEU A C 1
ATOM 787 O O . LEU A 1 101 ? -4.043 -14.672 -13.188 1 93.94 101 LEU A O 1
ATOM 791 N N . ALA A 1 102 ? -1.869 -15.234 -13.406 1 94.69 102 ALA A N 1
ATOM 792 C CA . ALA A 1 102 ? -1.389 -13.875 -13.172 1 94.69 102 ALA A CA 1
ATOM 793 C C . ALA A 1 102 ? -1.887 -12.922 -14.25 1 94.69 102 ALA A C 1
ATOM 795 O O . ALA A 1 102 ? -2.322 -11.805 -13.945 1 94.69 102 ALA A O 1
ATOM 796 N N . LEU A 1 103 ? -1.898 -13.383 -15.469 1 96.56 103 LEU A N 1
ATOM 797 C CA . LEU A 1 103 ? -2.316 -12.555 -16.594 1 96.56 103 LEU A CA 1
ATOM 798 C C . LEU A 1 103 ? -3.816 -12.289 -16.547 1 96.56 103 LEU A C 1
ATOM 800 O O . LEU A 1 103 ? -4.254 -11.156 -16.766 1 96.56 103 LEU A O 1
ATOM 804 N N . ARG A 1 104 ? -4.621 -13.305 -16.234 1 96.44 104 ARG A N 1
ATOM 805 C CA . ARG A 1 104 ? -6.07 -13.141 -16.141 1 96.44 104 ARG A CA 1
ATOM 806 C C . ARG A 1 104 ? -6.441 -12.219 -14.984 1 96.44 104 ARG A C 1
ATOM 808 O O . ARG A 1 104 ? -7.344 -11.391 -15.117 1 96.44 104 ARG A O 1
ATOM 815 N N . ARG A 1 105 ? -5.766 -12.383 -13.922 1 96.5 105 ARG A N 1
ATOM 816 C CA . ARG A 1 105 ? -6.012 -11.523 -12.773 1 96.5 105 ARG A CA 1
ATOM 817 C C . ARG A 1 105 ? -5.762 -10.062 -13.117 1 96.5 105 ARG A C 1
ATOM 819 O O . ARG A 1 105 ? -6.559 -9.188 -12.773 1 96.5 105 ARG A O 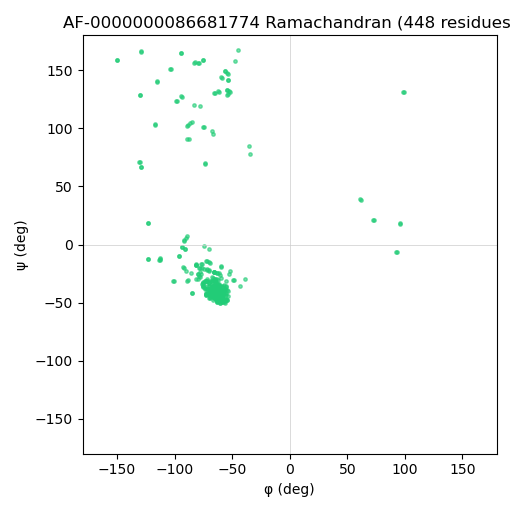1
ATOM 826 N N . TYR A 1 106 ? -4.668 -9.852 -13.781 1 95.19 106 TYR A N 1
ATOM 827 C CA . TYR A 1 106 ? -4.316 -8.5 -14.188 1 95.19 106 TYR A CA 1
ATOM 828 C C . TYR A 1 106 ? -5.406 -7.895 -15.062 1 95.19 106 TYR A C 1
ATOM 830 O O . TYR A 1 106 ? -5.828 -6.758 -14.852 1 95.19 106 TYR A O 1
ATOM 838 N N . LYS A 1 107 ? -5.895 -8.617 -16 1 96.75 107 LYS A N 1
ATOM 839 C CA . LYS A 1 107 ? -6.961 -8.148 -16.875 1 96.75 107 LYS A CA 1
ATOM 840 C C . LYS A 1 107 ? -8.219 -7.801 -16.094 1 96.75 107 LYS A C 1
ATOM 842 O O . LYS A 1 107 ? -8.836 -6.762 -16.312 1 96.75 107 LYS A O 1
ATOM 847 N N . LEU A 1 108 ? -8.508 -8.633 -15.164 1 97.88 108 LEU A N 1
ATOM 848 C CA . LEU A 1 108 ? -9.727 -8.453 -14.383 1 97.88 108 LEU A CA 1
ATOM 849 C C . LEU A 1 108 ? -9.602 -7.254 -13.453 1 97.88 108 LEU A C 1
ATOM 851 O O . LEU A 1 108 ? -10.539 -6.465 -13.32 1 97.88 108 LEU A O 1
ATOM 855 N N . THR A 1 109 ? -8.422 -7.09 -12.797 1 96.44 109 THR A N 1
ATOM 856 C CA . THR A 1 109 ? -8.258 -6.008 -11.836 1 96.44 109 THR A CA 1
ATOM 857 C C . THR A 1 109 ? -8.227 -4.656 -12.547 1 96.44 109 THR A C 1
ATOM 859 O O . THR A 1 109 ? -8.5 -3.621 -11.93 1 96.44 109 THR A O 1
ATOM 862 N N . ARG A 1 110 ? -8.039 -4.629 -13.82 1 94.38 110 ARG A N 1
ATOM 863 C CA . ARG A 1 110 ? -8.047 -3.4 -14.609 1 94.38 110 ARG A CA 1
ATOM 864 C C . ARG A 1 110 ? -9.477 -2.938 -14.891 1 94.38 110 ARG A C 1
ATOM 866 O O . ARG A 1 110 ? -9.727 -1.738 -15.023 1 94.38 110 ARG A O 1
ATOM 873 N N . ILE A 1 111 ? -10.375 -3.889 -14.914 1 95.62 111 ILE A N 1
ATOM 874 C CA . ILE A 1 111 ? -11.703 -3.514 -15.375 1 95.62 111 ILE A CA 1
ATOM 875 C C . ILE A 1 111 ? -12.695 -3.623 -14.219 1 95.62 111 ILE A C 1
ATOM 877 O O . ILE A 1 111 ? -13.836 -3.16 -14.328 1 95.62 111 ILE A O 1
ATOM 881 N N . VAL A 1 112 ? -12.352 -4.246 -13.141 1 97.44 112 VAL A N 1
ATOM 882 C CA . VAL A 1 112 ? -13.234 -4.418 -11.992 1 97.44 112 VAL A CA 1
ATOM 883 C C . VAL A 1 112 ? -12.648 -3.703 -10.773 1 97.44 112 VAL A C 1
ATOM 885 O O . VAL A 1 112 ? -11.828 -4.27 -10.055 1 97.44 112 VAL A O 1
ATOM 888 N N . PRO A 1 113 ? -13.172 -2.551 -10.422 1 95.25 113 PRO A N 1
ATOM 889 C CA . PRO A 1 113 ? -12.609 -1.754 -9.328 1 95.25 113 PRO A CA 1
ATOM 890 C C . PRO A 1 113 ? -12.594 -2.5 -7.996 1 95.25 113 PRO A C 1
ATOM 892 O O . PRO A 1 113 ? -11.656 -2.344 -7.207 1 95.25 113 PRO A O 1
ATOM 895 N N . GLU A 1 114 ? -13.586 -3.262 -7.789 1 94.81 114 GLU A N 1
ATOM 896 C CA . GLU A 1 114 ? -13.68 -4.043 -6.559 1 94.81 114 GLU A CA 1
ATOM 897 C C . GLU A 1 114 ? -12.492 -4.992 -6.418 1 94.81 114 GLU A C 1
ATOM 899 O O . GLU A 1 114 ? -11.938 -5.137 -5.328 1 94.81 114 GLU A O 1
ATOM 904 N N . LEU A 1 115 ? -12.062 -5.605 -7.488 1 97 115 LEU A N 1
ATOM 905 C CA . LEU A 1 115 ? -10.945 -6.547 -7.48 1 97 115 LEU A CA 1
ATOM 906 C C . LEU A 1 115 ? -9.617 -5.812 -7.324 1 97 115 LEU A C 1
ATOM 908 O O . LEU A 1 115 ? -8.695 -6.324 -6.691 1 97 115 LEU A O 1
ATOM 912 N N . ARG A 1 116 ? -9.57 -4.602 -7.84 1 96.31 116 ARG A N 1
ATOM 913 C CA . ARG A 1 116 ? -8.383 -3.771 -7.66 1 96.31 116 ARG A CA 1
ATOM 914 C C . ARG A 1 116 ? -8.188 -3.402 -6.195 1 96.31 116 ARG A C 1
ATOM 916 O O . ARG A 1 116 ? -7.074 -3.477 -5.672 1 96.31 116 ARG A O 1
ATOM 923 N N . LYS A 1 117 ? -9.258 -3.039 -5.547 1 95.5 117 LYS A N 1
ATOM 924 C CA . LYS A 1 117 ? -9.211 -2.715 -4.125 1 95.5 117 LYS A CA 1
ATOM 925 C C . LYS A 1 117 ? -8.766 -3.922 -3.301 1 95.5 117 LYS A C 1
ATOM 927 O O . LYS A 1 117 ? -7.961 -3.789 -2.379 1 95.5 117 LYS A O 1
ATOM 932 N N . ARG A 1 118 ? -9.297 -5.047 -3.689 1 94.62 118 ARG A N 1
ATOM 933 C CA . ARG A 1 118 ? -8.914 -6.273 -2.994 1 94.62 118 ARG A CA 1
ATOM 934 C C . ARG A 1 118 ? -7.426 -6.566 -3.18 1 94.62 118 ARG A C 1
ATOM 936 O O . ARG A 1 118 ? -6.746 -6.973 -2.234 1 94.62 118 ARG A O 1
ATOM 943 N N . GLU A 1 119 ? -6.918 -6.352 -4.344 1 95.38 119 GLU A N 1
ATOM 944 C CA . GLU A 1 119 ? -5.504 -6.566 -4.629 1 95.38 119 GLU A CA 1
ATOM 945 C C . GLU A 1 119 ? -4.621 -5.668 -3.768 1 95.38 119 GLU A C 1
ATOM 947 O O . GLU A 1 119 ? -3.584 -6.102 -3.264 1 95.38 119 GLU A O 1
ATOM 952 N N . ILE A 1 120 ? -5.031 -4.434 -3.594 1 96.19 120 ILE A N 1
ATOM 953 C CA . ILE A 1 120 ? -4.293 -3.473 -2.777 1 96.19 120 ILE A CA 1
ATOM 954 C C . ILE A 1 120 ? -4.188 -3.986 -1.345 1 96.19 120 ILE A C 1
ATOM 956 O O . ILE A 1 120 ? -3.104 -3.979 -0.755 1 96.19 120 ILE A O 1
ATOM 960 N N . VAL A 1 121 ? -5.258 -4.48 -0.873 1 94.81 121 VAL A N 1
ATOM 961 C CA . VAL A 1 121 ? -5.297 -4.992 0.493 1 94.81 121 VAL A CA 1
ATOM 962 C C . VAL A 1 121 ? -4.402 -6.223 0.611 1 94.81 121 VAL A C 1
ATOM 964 O O . VAL A 1 121 ? -3.707 -6.398 1.615 1 94.81 121 VAL A O 1
ATOM 967 N N . GLU A 1 122 ? -4.363 -7.008 -0.418 1 93.06 122 GLU A N 1
ATOM 968 C CA . GLU A 1 122 ? -3.529 -8.203 -0.408 1 93.06 122 GLU A CA 1
ATOM 969 C C . GLU A 1 122 ? -2.047 -7.844 -0.372 1 93.06 122 GLU A C 1
ATOM 971 O O . GLU A 1 122 ? -1.269 -8.469 0.354 1 93.06 122 GLU A O 1
ATOM 976 N N . HIS A 1 123 ? -1.646 -6.867 -1.149 1 93.88 123 HIS A N 1
ATOM 977 C CA . HIS A 1 123 ? -0.253 -6.438 -1.127 1 93.88 123 HIS A CA 1
ATOM 978 C C . HIS A 1 123 ? 0.141 -5.914 0.25 1 93.88 123 HIS A C 1
ATOM 980 O O . HIS A 1 123 ? 1.257 -6.156 0.715 1 93.88 123 HIS A O 1
ATOM 986 N N . GLU A 1 124 ? -0.814 -5.27 0.881 1 96.75 124 GLU A N 1
ATOM 987 C CA . GLU A 1 124 ? -0.537 -4.73 2.209 1 96.75 124 GLU A CA 1
ATOM 988 C C . GLU A 1 124 ? -0.278 -5.852 3.215 1 96.75 124 GLU A C 1
ATOM 990 O O . GLU A 1 124 ? 0.493 -5.68 4.16 1 96.75 124 GLU A O 1
ATOM 995 N N . ARG A 1 125 ? -0.904 -7.012 3.016 1 95.81 125 ARG A N 1
ATOM 996 C CA . ARG A 1 125 ? -0.663 -8.141 3.91 1 95.81 125 ARG A CA 1
ATOM 997 C C . ARG A 1 125 ? 0.79 -8.594 3.838 1 95.81 125 ARG A C 1
ATOM 999 O O . ARG A 1 125 ? 1.384 -8.953 4.855 1 95.81 125 ARG A O 1
ATOM 1006 N N . TYR A 1 126 ? 1.39 -8.586 2.635 1 96.5 126 TYR A N 1
ATOM 1007 C CA . TYR A 1 126 ? 2.797 -8.938 2.469 1 96.5 126 TYR A CA 1
ATOM 1008 C C . TYR A 1 126 ? 3.695 -7.902 3.143 1 96.5 126 TYR A C 1
ATOM 1010 O O . TYR A 1 126 ? 4.645 -8.266 3.844 1 96.5 126 TYR A O 1
ATOM 1018 N N . VAL A 1 127 ? 3.363 -6.641 2.959 1 97.81 127 VAL A N 1
ATOM 1019 C CA . VAL A 1 127 ? 4.141 -5.551 3.543 1 97.81 127 VAL A CA 1
ATOM 1020 C C . VAL A 1 127 ? 4.102 -5.648 5.066 1 97.81 127 VAL A C 1
ATOM 1022 O O . VAL A 1 127 ? 5.133 -5.52 5.73 1 97.81 127 VAL A O 1
ATOM 1025 N N . ALA A 1 128 ? 2.938 -5.918 5.59 1 97.62 128 ALA A N 1
ATOM 1026 C CA . ALA A 1 128 ? 2.781 -6.031 7.039 1 97.62 128 ALA A CA 1
ATOM 1027 C C . ALA A 1 128 ? 3.609 -7.188 7.59 1 97.62 128 ALA A C 1
ATOM 1029 O O . ALA A 1 128 ? 4.254 -7.055 8.633 1 97.62 128 ALA A O 1
ATOM 1030 N N . LEU A 1 129 ? 3.57 -8.281 6.879 1 98.06 129 LEU A N 1
ATOM 1031 C CA . LEU A 1 129 ? 4.305 -9.469 7.293 1 98.06 129 LEU A CA 1
ATOM 1032 C C . LEU A 1 129 ? 5.809 -9.203 7.312 1 98.06 129 LEU A C 1
ATOM 1034 O O . LEU A 1 129 ? 6.48 -9.484 8.305 1 98.06 129 LEU A O 1
ATOM 1038 N N . THR A 1 130 ? 6.371 -8.633 6.273 1 98.62 130 THR A N 1
ATOM 1039 C CA . THR A 1 130 ? 7.809 -8.422 6.164 1 98.62 130 THR A CA 1
ATOM 1040 C C . THR A 1 130 ? 8.25 -7.258 7.047 1 98.62 130 THR A C 1
ATOM 1042 O O . THR A 1 130 ? 9.359 -7.262 7.582 1 98.62 130 THR A O 1
ATOM 1045 N N . ARG A 1 131 ? 7.398 -6.277 7.203 1 98.38 131 ARG A N 1
ATOM 1046 C CA . ARG A 1 131 ? 7.664 -5.191 8.141 1 98.38 131 ARG A CA 1
ATOM 1047 C C . ARG A 1 131 ? 7.852 -5.723 9.555 1 98.38 131 ARG A C 1
ATOM 1049 O O . ARG A 1 131 ? 8.789 -5.328 10.258 1 98.38 131 ARG A O 1
ATOM 1056 N N . ALA A 1 132 ? 6.914 -6.555 9.984 1 97.94 132 ALA A N 1
ATOM 1057 C CA . ALA A 1 132 ? 7 -7.141 11.32 1 97.94 132 ALA A CA 1
ATOM 1058 C C . ALA A 1 132 ? 8.297 -7.922 11.492 1 97.94 132 ALA A C 1
ATOM 1060 O O . ALA A 1 132 ? 8.961 -7.812 12.531 1 97.94 132 ALA A O 1
ATOM 1061 N N . PHE A 1 133 ? 8.648 -8.648 10.469 1 98.44 133 PHE A N 1
ATOM 1062 C CA . PHE A 1 133 ? 9.898 -9.398 10.5 1 98.44 133 PHE A CA 1
ATOM 1063 C C . PHE A 1 133 ? 11.094 -8.461 10.656 1 98.44 133 PHE A C 1
ATOM 1065 O O . PHE A 1 133 ? 11.961 -8.695 11.5 1 98.44 133 PHE A O 1
ATOM 1072 N N . LEU A 1 134 ? 11.156 -7.395 9.867 1 97.75 134 LEU A N 1
ATOM 1073 C CA . LEU A 1 134 ? 12.25 -6.434 9.922 1 97.75 134 LEU A CA 1
ATOM 1074 C C . LEU A 1 134 ? 12.305 -5.742 11.273 1 97.75 134 LEU A C 1
ATOM 1076 O O . LEU A 1 134 ? 13.391 -5.539 11.828 1 97.75 134 LEU A O 1
ATOM 1080 N N . ARG A 1 135 ? 11.172 -5.387 11.766 1 96.56 135 ARG A N 1
ATOM 1081 C CA . ARG A 1 135 ? 11.109 -4.746 13.078 1 96.56 135 ARG A CA 1
ATOM 1082 C C . ARG A 1 135 ? 11.742 -5.625 14.148 1 96.56 135 ARG A C 1
ATOM 1084 O O . ARG A 1 135 ? 12.453 -5.129 15.031 1 96.56 135 ARG A O 1
ATOM 1091 N N . ASP A 1 136 ? 11.508 -6.906 14.078 1 96.06 136 ASP A N 1
ATOM 1092 C CA . ASP A 1 136 ? 11.938 -7.848 15.102 1 96.06 136 ASP A CA 1
ATOM 1093 C C . ASP A 1 136 ? 13.398 -8.227 14.922 1 96.06 136 ASP A C 1
ATOM 1095 O O . ASP A 1 136 ? 14.039 -8.742 15.844 1 96.06 136 ASP A O 1
ATOM 1099 N N . HIS A 1 137 ? 14.016 -7.992 13.734 1 96.38 137 HIS A N 1
ATOM 1100 C CA . HIS A 1 137 ? 15.312 -8.602 13.469 1 96.38 137 HIS A CA 1
ATOM 1101 C C . HIS A 1 137 ? 16.359 -7.539 13.133 1 96.38 137 HIS A C 1
ATOM 1103 O O . HIS A 1 137 ? 17.562 -7.828 13.109 1 96.38 137 HIS A O 1
ATOM 1109 N N . LEU A 1 138 ? 15.906 -6.309 12.875 1 93.94 138 LEU A N 1
ATOM 1110 C CA . LEU A 1 138 ? 16.859 -5.223 12.703 1 93.94 138 LEU A CA 1
ATOM 1111 C C . LEU A 1 138 ? 17.438 -4.785 14.047 1 93.94 138 LEU A C 1
ATOM 1113 O O . LEU A 1 138 ? 16.844 -5.055 15.094 1 93.94 138 LEU A O 1
ATOM 1117 N N . PRO A 1 139 ? 18.594 -4.145 14.008 1 90.69 139 PRO A N 1
ATOM 1118 C CA . PRO A 1 139 ? 19.172 -3.676 15.266 1 90.69 139 PRO A CA 1
ATOM 1119 C C . PRO A 1 139 ? 18.203 -2.809 16.078 1 90.69 139 PRO A C 1
ATOM 1121 O O . PRO A 1 139 ? 17.391 -2.076 15.492 1 90.69 139 PRO A O 1
ATOM 1124 N N . PRO A 1 140 ? 18.234 -2.836 17.297 1 89.5 140 PRO A N 1
ATOM 1125 C CA . PRO A 1 140 ? 17.297 -2.119 18.172 1 89.5 140 PRO A CA 1
ATOM 1126 C C . PRO A 1 140 ? 17.344 -0.606 17.969 1 89.5 140 PRO A C 1
ATOM 1128 O O . PRO A 1 140 ? 16.375 0.09 18.266 1 89.5 140 PRO A O 1
ATOM 1131 N N . ASP A 1 141 ? 18.438 -0.08 17.516 1 89.75 141 ASP A N 1
ATOM 1132 C CA . ASP A 1 141 ? 18.578 1.365 17.375 1 89.75 141 ASP A CA 1
ATOM 1133 C C . ASP A 1 141 ? 18.109 1.833 15.992 1 89.75 141 ASP A C 1
ATOM 1135 O O . ASP A 1 141 ? 18.219 3.016 15.664 1 89.75 141 ASP A O 1
ATOM 1139 N N . THR A 1 142 ? 17.547 0.871 15.281 1 90.88 142 THR A N 1
ATOM 1140 C CA . THR A 1 142 ? 17.016 1.226 13.969 1 90.88 142 THR A CA 1
ATOM 1141 C C . THR A 1 142 ? 15.844 2.186 14.102 1 90.88 142 THR A C 1
ATOM 1143 O O . THR A 1 142 ? 14.945 1.96 14.914 1 90.88 142 THR A O 1
ATOM 1146 N N . PRO A 1 143 ? 15.914 3.285 13.328 1 92.69 143 PRO A N 1
ATOM 1147 C CA . PRO A 1 143 ? 14.766 4.191 13.375 1 92.69 143 PRO A CA 1
ATOM 1148 C C . PRO A 1 143 ? 13.453 3.498 13.039 1 92.69 143 PRO A C 1
ATOM 1150 O O . PRO A 1 143 ? 13.422 2.598 12.195 1 92.69 143 PRO A O 1
ATOM 1153 N N . SER A 1 144 ? 12.375 3.996 13.648 1 93.25 144 SER A N 1
ATOM 1154 C CA . SER A 1 144 ? 11.078 3.33 13.57 1 93.25 144 SER A CA 1
ATOM 1155 C C . SER A 1 144 ? 10.555 3.285 12.141 1 93.25 144 SER A C 1
ATOM 1157 O O . SER A 1 144 ? 9.828 2.365 11.766 1 93.25 144 SER A O 1
ATOM 1159 N N . PHE A 1 145 ? 11.016 4.227 11.305 1 96.19 145 PHE A N 1
ATOM 1160 C CA . PHE A 1 145 ? 10.484 4.297 9.953 1 96.19 145 PHE A CA 1
ATOM 1161 C C . PHE A 1 145 ? 11.164 3.271 9.047 1 96.19 145 PHE A C 1
ATOM 1163 O O . PHE A 1 145 ? 10.664 2.961 7.965 1 96.19 145 PHE A O 1
ATOM 1170 N N . GLN A 1 146 ? 12.281 2.725 9.422 1 94.94 146 GLN A N 1
ATOM 1171 C CA . GLN A 1 146 ? 13.102 1.957 8.484 1 94.94 146 GLN A CA 1
ATOM 1172 C C . GLN A 1 146 ? 12.453 0.613 8.164 1 94.94 146 GLN A C 1
ATOM 1174 O O . GLN A 1 146 ? 12.406 0.206 7 1 94.94 146 GLN A O 1
ATOM 1179 N N . PRO A 1 147 ? 11.875 -0.153 9.172 1 97.19 147 PRO A N 1
ATOM 1180 C CA . PRO A 1 147 ? 11.25 -1.43 8.82 1 97.19 147 PRO A CA 1
ATOM 1181 C C . PRO A 1 147 ? 10.086 -1.271 7.84 1 97.19 147 PRO A C 1
ATOM 1183 O O . PRO A 1 147 ? 10.008 -2.004 6.852 1 97.19 147 PRO A O 1
ATOM 1186 N N . ILE A 1 148 ? 9.242 -0.314 8.07 1 97.69 148 ILE A N 1
ATOM 1187 C CA . ILE A 1 148 ? 8.078 -0.131 7.207 1 97.69 148 ILE A CA 1
ATOM 1188 C C . ILE A 1 148 ? 8.523 0.417 5.852 1 97.69 148 ILE A C 1
ATOM 1190 O O . ILE A 1 148 ? 8 0.02 4.809 1 97.69 148 ILE A O 1
ATOM 1194 N N . ALA A 1 149 ? 9.484 1.294 5.84 1 97 149 ALA A N 1
ATOM 1195 C CA . ALA A 1 149 ? 10 1.875 4.605 1 97 149 ALA A CA 1
ATOM 1196 C C . ALA A 1 149 ? 10.648 0.807 3.725 1 97 149 ALA A C 1
ATOM 1198 O O . ALA A 1 149 ? 10.375 0.74 2.521 1 97 149 ALA A O 1
ATOM 1199 N N . LEU A 1 150 ? 11.43 -0.078 4.355 1 97 150 LEU A N 1
ATOM 1200 C CA . LEU A 1 150 ? 12.125 -1.129 3.615 1 97 150 LEU A CA 1
ATOM 1201 C C . LEU A 1 150 ? 11.133 -2.172 3.102 1 97 150 LEU A C 1
ATOM 1203 O O . LEU A 1 150 ? 11.25 -2.631 1.963 1 97 150 LEU A O 1
ATOM 1207 N N . ALA A 1 151 ? 10.18 -2.541 3.932 1 98.5 151 ALA A N 1
ATOM 1208 C CA . ALA A 1 151 ? 9.148 -3.484 3.504 1 98.5 151 ALA A CA 1
ATOM 1209 C C . ALA A 1 151 ? 8.375 -2.945 2.305 1 98.5 151 ALA A C 1
ATOM 1211 O O . ALA A 1 151 ? 8.164 -3.664 1.324 1 98.5 151 ALA A O 1
ATOM 1212 N N . ALA A 1 152 ? 8.016 -1.666 2.377 1 98.19 152 ALA A N 1
ATOM 1213 C CA . ALA A 1 152 ? 7.258 -1.025 1.306 1 98.19 152 ALA A CA 1
ATOM 1214 C C . ALA A 1 152 ? 8.094 -0.929 0.029 1 98.19 152 ALA A C 1
ATOM 1216 O O . ALA A 1 152 ? 7.582 -1.168 -1.069 1 98.19 152 ALA A O 1
ATOM 1217 N N . LEU A 1 153 ? 9.32 -0.573 0.223 1 97.31 153 LEU A N 1
ATOM 1218 C CA . LEU A 1 153 ? 10.25 -0.428 -0.892 1 97.31 153 LEU A CA 1
ATOM 1219 C C . LEU A 1 153 ? 10.422 -1.749 -1.637 1 97.31 153 LEU A C 1
ATOM 1221 O O . LEU A 1 153 ? 10.297 -1.796 -2.863 1 97.31 153 LEU A O 1
ATOM 1225 N N . ILE A 1 154 ? 10.656 -2.799 -0.919 1 98.44 154 ILE A N 1
ATOM 1226 C CA . ILE A 1 154 ? 10.883 -4.125 -1.487 1 98.44 154 ILE A CA 1
ATOM 1227 C C . ILE A 1 154 ? 9.609 -4.617 -2.168 1 98.44 154 ILE A C 1
ATOM 1229 O O . ILE A 1 154 ? 9.656 -5.129 -3.291 1 98.44 154 ILE A O 1
ATOM 1233 N N . ASP A 1 155 ? 8.508 -4.445 -1.54 1 98.38 155 ASP A N 1
ATOM 1234 C CA . ASP A 1 155 ? 7.23 -4.84 -2.121 1 98.38 155 ASP A CA 1
ATOM 1235 C C . ASP A 1 155 ? 6.957 -4.07 -3.414 1 98.38 155 ASP A C 1
ATOM 1237 O O . ASP A 1 155 ? 6.465 -4.645 -4.391 1 98.38 155 ASP A O 1
ATOM 1241 N N . ALA A 1 156 ? 7.27 -2.781 -3.395 1 98.12 156 ALA A N 1
ATOM 1242 C CA . ALA A 1 156 ? 7.035 -1.943 -4.566 1 98.12 156 ALA A CA 1
ATOM 1243 C C . ALA A 1 156 ? 7.848 -2.43 -5.762 1 98.12 156 ALA A C 1
ATOM 1245 O O . ALA A 1 156 ? 7.363 -2.426 -6.895 1 98.12 156 ALA A O 1
ATOM 1246 N N . ILE A 1 157 ? 9.031 -2.826 -5.512 1 98.25 157 ILE A N 1
ATOM 1247 C CA . ILE A 1 157 ? 9.891 -3.334 -6.574 1 98.25 157 ILE A CA 1
ATOM 1248 C C . ILE A 1 157 ? 9.312 -4.629 -7.137 1 98.25 157 ILE A C 1
ATOM 1250 O O . ILE A 1 157 ? 9.266 -4.82 -8.352 1 98.25 157 ILE A O 1
ATOM 1254 N N . HIS A 1 158 ? 8.898 -5.523 -6.242 1 98.25 158 HIS A N 1
ATOM 1255 C CA . HIS A 1 158 ? 8.211 -6.742 -6.66 1 98.25 158 HIS A CA 1
ATOM 1256 C C . HIS A 1 158 ? 6.992 -6.426 -7.52 1 98.25 158 HIS A C 1
ATOM 1258 O O . HIS A 1 158 ? 6.801 -7.023 -8.578 1 98.25 158 HIS A O 1
ATOM 1264 N N . ARG A 1 159 ? 6.18 -5.496 -7.094 1 97.19 159 ARG A N 1
ATOM 1265 C CA . ARG A 1 159 ? 4.977 -5.094 -7.816 1 97.19 159 ARG A CA 1
ATOM 1266 C C . ARG A 1 159 ? 5.324 -4.527 -9.188 1 97.19 159 ARG A C 1
ATOM 1268 O O . ARG A 1 159 ? 4.605 -4.762 -10.164 1 97.19 159 ARG A O 1
ATOM 1275 N N . SER A 1 160 ? 6.391 -3.736 -9.234 1 97.69 160 SER A N 1
ATOM 1276 C CA . SER A 1 160 ? 6.828 -3.166 -10.5 1 97.69 160 SER A CA 1
ATOM 1277 C C . SER A 1 160 ? 7.184 -4.258 -11.508 1 97.69 160 SER A C 1
ATOM 1279 O O . SER A 1 160 ? 6.715 -4.234 -12.648 1 97.69 160 SER A O 1
ATOM 1281 N N . ALA A 1 161 ? 8.008 -5.191 -11.047 1 98.25 161 ALA A N 1
ATOM 1282 C CA . ALA A 1 161 ? 8.453 -6.273 -11.922 1 98.25 161 ALA A CA 1
ATOM 1283 C C . ALA A 1 161 ? 7.27 -7.113 -12.406 1 98.25 161 ALA A C 1
ATOM 1285 O O . ALA A 1 161 ? 7.148 -7.398 -13.602 1 98.25 161 ALA A O 1
ATOM 1286 N N . LEU A 1 162 ? 6.395 -7.484 -11.477 1 97.31 162 LEU A N 1
ATOM 1287 C CA . LEU A 1 162 ? 5.227 -8.281 -11.828 1 97.31 162 LEU A CA 1
ATOM 1288 C C . LEU A 1 162 ? 4.285 -7.5 -12.742 1 97.31 162 LEU A C 1
ATOM 1290 O O . LEU A 1 162 ? 3.775 -8.039 -13.727 1 97.31 162 LEU A O 1
ATOM 1294 N N . GLY A 1 163 ? 4.062 -6.242 -12.406 1 96.88 163 GLY A N 1
ATOM 1295 C CA . GLY A 1 163 ? 3.213 -5.379 -13.211 1 96.88 163 GLY A CA 1
ATOM 1296 C C . GLY A 1 163 ? 3.701 -5.223 -14.633 1 96.88 163 GLY A C 1
ATOM 1297 O O . GLY A 1 163 ? 2.912 -5.312 -15.578 1 96.88 163 GLY A O 1
ATOM 1298 N N . ASN A 1 164 ? 4.984 -4.965 -14.773 1 97.31 164 ASN A N 1
ATOM 1299 C CA . ASN A 1 164 ? 5.555 -4.863 -16.109 1 97.31 164 ASN A CA 1
ATOM 1300 C C . ASN A 1 164 ? 5.395 -6.164 -16.891 1 97.31 164 ASN A C 1
ATOM 1302 O O . ASN A 1 164 ? 5.078 -6.141 -18.078 1 97.31 164 ASN A O 1
ATOM 1306 N N . TRP A 1 165 ? 5.609 -7.262 -16.234 1 97.94 165 TRP A N 1
ATOM 1307 C CA . TRP A 1 165 ? 5.5 -8.578 -16.859 1 97.94 165 TRP A CA 1
ATOM 1308 C C . TRP A 1 165 ? 4.082 -8.828 -17.359 1 97.94 165 TRP A C 1
ATOM 1310 O O . TRP A 1 165 ? 3.887 -9.203 -18.516 1 97.94 165 TRP A O 1
ATOM 1320 N N . VAL A 1 166 ? 3.084 -8.555 -16.578 1 97 166 VAL A N 1
ATOM 1321 C CA . VAL A 1 166 ? 1.712 -8.836 -16.984 1 97 166 VAL A CA 1
ATOM 1322 C C . VAL A 1 166 ? 1.264 -7.824 -18.047 1 97 166 VAL A C 1
ATOM 1324 O O . VAL A 1 166 ? 0.521 -8.172 -18.969 1 97 166 VAL A O 1
ATOM 1327 N N . ARG A 1 167 ? 1.657 -6.551 -17.938 1 95.88 167 ARG A N 1
ATOM 1328 C CA . ARG A 1 167 ? 1.283 -5.523 -18.906 1 95.88 167 ARG A CA 1
ATOM 1329 C C . ARG A 1 167 ? 1.836 -5.848 -20.281 1 95.88 167 ARG A C 1
ATOM 1331 O O . ARG A 1 167 ? 1.23 -5.496 -21.297 1 95.88 167 ARG A O 1
ATOM 1338 N N . SER A 1 168 ? 2.975 -6.523 -20.266 1 96.75 168 SER A N 1
ATOM 1339 C CA . SER A 1 168 ? 3.623 -6.859 -21.531 1 96.75 168 SER A CA 1
ATOM 1340 C C . SER A 1 168 ? 3.168 -8.227 -22.031 1 96.75 168 SER A C 1
ATOM 1342 O O . SER A 1 168 ? 3.705 -8.742 -23.016 1 96.75 168 SER A O 1
ATOM 1344 N N . GLY A 1 169 ? 2.281 -8.812 -21.344 1 95.38 169 GLY A N 1
ATOM 1345 C CA . GLY A 1 169 ? 1.818 -10.133 -21.75 1 95.38 169 GLY A CA 1
ATOM 1346 C C . GLY A 1 169 ? 2.844 -11.227 -21.5 1 95.38 169 GLY A C 1
ATOM 1347 O O . GLY A 1 169 ? 2.867 -12.227 -22.219 1 95.38 169 GLY A O 1
ATOM 1348 N N . GLY A 1 170 ? 3.748 -10.953 -20.609 1 95.62 170 GLY A N 1
ATOM 1349 C CA . GLY A 1 170 ? 4.746 -11.953 -20.25 1 95.62 170 GLY A CA 1
ATOM 1350 C C . GLY A 1 170 ? 6.051 -11.789 -21.016 1 95.62 170 GLY A C 1
ATOM 1351 O O . GLY A 1 170 ? 6.891 -12.695 -21.016 1 95.62 170 GLY A O 1
ATOM 1352 N N . ALA A 1 171 ? 6.242 -10.664 -21.562 1 95.81 171 ALA A N 1
ATOM 1353 C CA . ALA A 1 171 ? 7.387 -10.477 -22.453 1 95.81 171 ALA A CA 1
ATOM 1354 C C . ALA A 1 171 ? 8.625 -10.039 -21.672 1 95.81 171 ALA A C 1
ATOM 1356 O O . ALA A 1 171 ? 9.75 -10.328 -22.078 1 95.81 171 ALA A O 1
ATOM 1357 N N . THR A 1 172 ? 8.406 -9.312 -20.578 1 96.31 172 THR A N 1
ATOM 1358 C CA . THR A 1 172 ? 9.547 -8.812 -19.812 1 96.31 172 THR A CA 1
ATOM 1359 C C . THR A 1 172 ? 10.078 -9.883 -18.859 1 96.31 172 THR A C 1
ATOM 1361 O O . THR A 1 172 ? 9.375 -10.844 -18.562 1 96.31 172 THR A O 1
ATOM 1364 N N . ASP A 1 173 ? 11.32 -9.75 -18.5 1 97.5 173 ASP A N 1
ATOM 1365 C CA . ASP A 1 173 ? 11.945 -10.633 -17.516 1 97.5 173 ASP A CA 1
ATOM 1366 C C . ASP A 1 173 ? 11.734 -10.117 -16.094 1 97.5 173 ASP A C 1
ATOM 1368 O O . ASP A 1 173 ? 12.578 -9.398 -15.562 1 97.5 173 ASP A O 1
ATOM 1372 N N . ALA A 1 174 ? 10.664 -10.547 -15.477 1 98 174 ALA A N 1
ATOM 1373 C CA . ALA A 1 174 ? 10.273 -10.055 -14.156 1 98 174 ALA A CA 1
ATOM 1374 C C . ALA A 1 174 ? 11.344 -10.375 -13.117 1 98 174 ALA A C 1
ATOM 1376 O O . ALA A 1 174 ? 11.602 -9.578 -12.219 1 98 174 ALA A O 1
ATOM 1377 N N . VAL A 1 175 ? 11.938 -11.523 -13.266 1 98.25 175 VAL A N 1
ATOM 1378 C CA . VAL A 1 175 ? 12.938 -11.969 -12.297 1 98.25 175 VAL A CA 1
ATOM 1379 C C . VAL A 1 175 ? 14.156 -11.047 -12.367 1 98.25 175 VAL A C 1
ATOM 1381 O O . VAL A 1 175 ? 14.641 -10.57 -11.336 1 98.25 175 VAL A O 1
ATOM 1384 N N . ALA A 1 176 ? 14.578 -10.727 -13.547 1 97.88 176 ALA A N 1
ATOM 1385 C CA . ALA A 1 176 ? 15.734 -9.852 -13.727 1 97.88 176 ALA A CA 1
ATOM 1386 C C . ALA A 1 176 ? 15.422 -8.43 -13.25 1 97.88 176 ALA A C 1
ATOM 1388 O O . ALA A 1 176 ? 16.266 -7.785 -12.625 1 97.88 176 ALA A O 1
ATOM 1389 N N . GLU A 1 177 ? 14.219 -7.969 -13.555 1 96.88 177 GLU A N 1
ATOM 1390 C CA . GLU A 1 177 ? 13.82 -6.633 -13.125 1 96.88 177 GLU A CA 1
ATOM 1391 C C . GLU A 1 177 ? 13.766 -6.539 -11.602 1 96.88 177 GLU A C 1
ATOM 1393 O O . GLU A 1 177 ? 14.227 -5.555 -11.016 1 96.88 177 GLU A O 1
ATOM 1398 N N . SER A 1 178 ? 13.188 -7.539 -11.016 1 98.12 178 SER A N 1
ATOM 1399 C CA . SER A 1 178 ? 13.141 -7.582 -9.555 1 98.12 178 SER A CA 1
ATOM 1400 C C . SER A 1 178 ? 14.539 -7.617 -8.953 1 98.12 178 SER A C 1
ATOM 1402 O O . SER A 1 178 ? 14.836 -6.871 -8.016 1 98.12 178 SER A O 1
ATOM 1404 N N . ALA A 1 179 ? 15.398 -8.422 -9.539 1 97.69 179 ALA A N 1
ATOM 1405 C CA . ALA A 1 179 ? 16.766 -8.555 -9.039 1 97.69 179 ALA A CA 1
ATOM 1406 C C . ALA A 1 179 ? 17.5 -7.223 -9.102 1 97.69 179 ALA A C 1
ATOM 1408 O O . ALA A 1 179 ? 18.25 -6.871 -8.172 1 97.69 179 ALA A O 1
ATOM 1409 N N . ALA A 1 180 ? 17.328 -6.492 -10.164 1 96 180 ALA A N 1
ATOM 1410 C CA . ALA A 1 180 ? 17.953 -5.18 -10.312 1 96 180 ALA A CA 1
ATOM 1411 C C . ALA A 1 180 ? 17.469 -4.223 -9.227 1 96 180 ALA A C 1
ATOM 1413 O O . ALA A 1 180 ? 18.266 -3.482 -8.641 1 96 180 ALA A O 1
ATOM 1414 N N . GLY A 1 181 ? 16.203 -4.234 -8.961 1 96.69 181 GLY A N 1
ATOM 1415 C CA . GLY A 1 181 ? 15.648 -3.408 -7.898 1 96.69 181 GLY A CA 1
ATOM 1416 C C . GLY A 1 181 ? 16.141 -3.797 -6.523 1 96.69 181 GLY A C 1
ATOM 1417 O O . GLY A 1 181 ? 16.422 -2.932 -5.688 1 96.69 181 GLY A O 1
ATOM 1418 N N . MET A 1 182 ? 16.281 -5.117 -6.328 1 97.69 182 MET A N 1
ATOM 1419 C CA . MET A 1 182 ? 16.734 -5.594 -5.027 1 97.69 182 MET A CA 1
ATOM 1420 C C . MET A 1 182 ? 18.203 -5.234 -4.801 1 97.69 182 MET A C 1
ATOM 1422 O O . MET A 1 182 ? 18.609 -4.969 -3.67 1 97.69 182 MET A O 1
ATOM 1426 N N . GLU A 1 183 ? 18.953 -5.223 -5.855 1 93.25 183 GLU A N 1
ATOM 1427 C CA . GLU A 1 183 ? 20.344 -4.773 -5.758 1 93.25 183 GLU A CA 1
ATOM 1428 C C . GLU A 1 183 ? 20.422 -3.299 -5.379 1 93.25 183 GLU A C 1
ATOM 1430 O O . GLU A 1 183 ? 21.297 -2.895 -4.613 1 93.25 183 GLU A O 1
ATOM 1435 N N . TRP A 1 184 ? 19.516 -2.561 -5.891 1 89.25 184 TRP A N 1
ATOM 1436 C CA . TRP A 1 184 ? 19.422 -1.155 -5.508 1 89.25 184 TRP A CA 1
ATOM 1437 C C . TRP A 1 184 ? 19.156 -1.015 -4.016 1 89.25 184 TRP A C 1
ATOM 1439 O O . TRP A 1 184 ? 19.781 -0.189 -3.342 1 89.25 184 TRP A O 1
ATOM 1449 N N . VAL A 1 185 ? 18.312 -1.83 -3.451 1 92.94 185 VAL A N 1
ATOM 1450 C CA . VAL A 1 185 ? 18 -1.827 -2.025 1 92.94 185 VAL A CA 1
ATOM 1451 C C . VAL A 1 185 ? 19.25 -2.191 -1.222 1 92.94 185 VAL A C 1
ATOM 1453 O O . VAL A 1 185 ? 19.562 -1.544 -0.22 1 92.94 185 VAL A O 1
ATOM 1456 N N . ARG A 1 186 ? 19.953 -3.209 -1.701 1 89.5 186 ARG A N 1
ATOM 1457 C CA . ARG A 1 186 ? 21.156 -3.66 -1.008 1 89.5 186 ARG A CA 1
ATOM 1458 C C . ARG A 1 186 ? 22.203 -2.555 -0.956 1 89.5 186 ARG A C 1
ATOM 1460 O O . ARG A 1 186 ? 22.859 -2.365 0.068 1 89.5 186 ARG A O 1
ATOM 1467 N N . ARG A 1 187 ? 22.328 -1.848 -1.976 1 81.31 187 ARG A N 1
ATOM 1468 C CA . ARG A 1 187 ? 23.297 -0.757 -2.039 1 81.31 187 ARG A CA 1
ATOM 1469 C C . ARG A 1 187 ? 22.906 0.374 -1.091 1 81.31 187 ARG A C 1
ATOM 1471 O O . ARG A 1 187 ? 23.766 1.002 -0.479 1 81.31 187 ARG A O 1
ATOM 1478 N N . LEU A 1 188 ? 21.625 0.525 -0.919 1 77.06 188 LEU A N 1
ATOM 1479 C CA . LEU A 1 188 ? 21.125 1.547 -0.012 1 77.06 188 LEU A CA 1
ATOM 1480 C C . LEU A 1 188 ? 21.469 1.214 1.435 1 77.06 188 LEU A C 1
ATOM 1482 O O . LEU A 1 188 ? 21.781 2.109 2.225 1 77.06 188 LEU A O 1
ATOM 1486 N N . MET A 1 189 ? 21.391 -0.015 1.755 1 78.12 189 MET A N 1
ATOM 1487 C CA . MET A 1 189 ? 21.625 -0.451 3.131 1 78.12 189 MET A CA 1
ATOM 1488 C C . MET A 1 189 ? 23.109 -0.433 3.475 1 78.12 189 MET A C 1
ATOM 1490 O O . MET A 1 189 ? 23.469 -0.239 4.633 1 78.12 189 MET A O 1
ATOM 1494 N N . ILE A 1 190 ? 23.938 -0.698 2.521 1 69.31 190 ILE A N 1
ATOM 1495 C CA . ILE A 1 190 ? 25.375 -0.654 2.738 1 69.31 190 ILE A CA 1
ATOM 1496 C C . ILE A 1 190 ? 25.812 0.771 3.08 1 69.31 190 ILE A C 1
ATOM 1498 O O . ILE A 1 190 ? 26.641 0.98 3.961 1 69.31 190 ILE A O 1
ATOM 1502 N N . HIS A 1 191 ? 25.156 1.697 2.539 1 60.53 191 HIS A N 1
ATOM 1503 C CA . HIS A 1 191 ? 25.516 3.092 2.762 1 60.53 191 HIS A CA 1
ATOM 1504 C C . HIS A 1 191 ? 24.984 3.592 4.102 1 60.53 191 HIS A C 1
ATOM 1506 O O . HIS A 1 191 ? 25.516 4.539 4.676 1 60.53 191 HIS A O 1
ATOM 1512 N N . GLN A 1 192 ? 23.875 3.076 4.586 1 58.19 192 GLN A N 1
ATOM 1513 C CA . GLN A 1 192 ? 23.344 3.449 5.887 1 58.19 192 GLN A CA 1
ATOM 1514 C C . GLN A 1 192 ? 24.297 3.062 7.008 1 58.19 192 GLN A C 1
ATOM 1516 O O . GLN A 1 192 ? 24.406 3.77 8.016 1 58.19 192 GLN A O 1
ATOM 1521 N N . THR A 1 193 ? 24.766 1.842 7.012 1 49.62 193 THR A N 1
ATOM 1522 C CA . THR A 1 193 ? 25.703 1.421 8.039 1 49.62 193 THR A CA 1
ATOM 1523 C C . THR A 1 193 ? 26.891 2.379 8.117 1 49.62 193 THR A C 1
ATOM 1525 O O . THR A 1 193 ? 27.547 2.482 9.148 1 49.62 193 THR A O 1
ATOM 1528 N N . SER A 1 194 ? 27.188 3.061 7.02 1 44.03 194 SER A N 1
ATOM 1529 C CA . SER A 1 194 ? 28.281 4.012 7.094 1 44.03 194 SER A CA 1
ATOM 1530 C C . SER A 1 194 ? 27.875 5.266 7.867 1 44.03 194 SER A C 1
ATOM 1532 O O . SER A 1 194 ? 28.719 6.117 8.156 1 44.03 194 SER A O 1
ATOM 1534 N N . PHE A 1 195 ? 26.609 5.523 7.965 1 42.53 195 PHE A N 1
ATOM 1535 C CA . PHE A 1 195 ? 26.172 6.691 8.719 1 42.53 195 PHE A CA 1
ATOM 1536 C C . PHE A 1 195 ? 26.312 6.445 10.219 1 42.53 195 PHE A C 1
ATOM 1538 O O . PHE A 1 195 ? 25.828 7.234 11.031 1 42.53 195 PHE A O 1
ATOM 1545 N N . SER A 1 196 ? 26.734 5.332 10.672 1 39.5 196 SER A N 1
ATOM 1546 C CA . SER A 1 196 ? 27.078 5.344 12.094 1 39.5 196 SER A CA 1
ATOM 1547 C C . SER A 1 196 ? 27.891 6.578 12.453 1 39.5 196 SER A C 1
ATOM 1549 O O . SER A 1 196 ? 28.438 7.25 11.57 1 39.5 196 SER A O 1
ATOM 1551 N N . SER A 1 197 ? 28.047 6.836 13.844 1 40.91 197 SER A N 1
ATOM 1552 C CA . SER A 1 197 ? 28.5 7.996 14.602 1 40.91 197 SER A CA 1
ATOM 1553 C C . SER A 1 197 ? 29.734 8.617 13.961 1 40.91 197 SER A C 1
ATOM 1555 O O . SER A 1 197 ? 30.219 9.656 14.414 1 40.91 197 SER A O 1
ATOM 1557 N N . THR A 1 198 ? 30.609 7.836 13.406 1 38.62 198 THR A N 1
ATOM 1558 C CA . THR A 1 198 ? 31.844 8.516 13.055 1 38.62 198 THR A CA 1
ATOM 1559 C C . THR A 1 198 ? 31.719 9.195 11.695 1 38.62 198 THR A C 1
ATOM 1561 O O . THR A 1 198 ? 31.359 8.547 10.703 1 38.62 198 THR A O 1
ATOM 1564 N N . PRO A 1 199 ? 31.594 10.445 11.711 1 41.78 199 PRO A N 1
ATOM 1565 C CA . PRO A 1 199 ? 31.516 11.227 10.477 1 41.78 199 PRO A CA 1
ATOM 1566 C C . PRO A 1 199 ? 32.375 10.648 9.359 1 41.78 199 PRO A C 1
ATOM 1568 O O . PRO A 1 199 ? 33.562 10.398 9.562 1 41.78 199 PRO A O 1
ATOM 1571 N N . LEU A 1 200 ? 31.969 9.648 8.727 1 43.53 200 LEU A N 1
ATOM 1572 C CA . LEU A 1 200 ? 32.75 9.141 7.598 1 43.53 200 LEU A CA 1
ATOM 1573 C C . LEU A 1 200 ? 32.531 10.008 6.359 1 43.53 200 LEU A C 1
ATOM 1575 O O . LEU A 1 200 ? 31.453 10.57 6.168 1 43.53 200 LEU A O 1
ATOM 1579 N N . LEU A 1 201 ? 33.594 10.57 5.902 1 44.56 201 LEU A N 1
ATOM 1580 C CA . LEU A 1 201 ? 33.625 11.328 4.656 1 44.56 201 LEU A CA 1
ATOM 1581 C C . LEU A 1 201 ? 33.375 10.406 3.461 1 44.56 201 LEU A C 1
ATOM 1583 O O . LEU A 1 201 ? 34.031 9.383 3.314 1 44.56 201 LEU A O 1
ATOM 1587 N N . LEU A 1 202 ? 32.188 10.336 3.043 1 44.38 202 LEU A N 1
ATOM 1588 C CA . LEU A 1 202 ? 31.922 9.602 1.813 1 44.38 202 LEU A CA 1
ATOM 1589 C C . LEU A 1 202 ? 32.375 10.398 0.592 1 44.38 202 LEU A C 1
ATOM 1591 O O . LEU A 1 202 ? 31.938 11.539 0.4 1 44.38 202 LEU A O 1
ATOM 1595 N N . ALA A 1 203 ? 33.594 10.016 0.024 1 47.53 203 ALA A N 1
ATOM 1596 C CA . ALA A 1 203 ? 34.125 10.641 -1.187 1 47.53 203 ALA A CA 1
ATOM 1597 C C . ALA A 1 203 ? 33.812 9.789 -2.418 1 47.53 203 ALA A C 1
ATOM 1599 O O . ALA A 1 203 ? 33.906 8.562 -2.367 1 47.53 203 ALA A O 1
ATOM 1600 N N . VAL A 1 204 ? 33.219 10.234 -3.336 1 48.22 204 VAL A N 1
ATOM 1601 C CA . VAL A 1 204 ? 33 9.648 -4.656 1 48.22 204 VAL A CA 1
ATOM 1602 C C . VAL A 1 204 ? 34.125 10.039 -5.594 1 48.22 204 VAL A C 1
ATOM 1604 O O . VAL A 1 204 ? 34.312 11.219 -5.914 1 48.22 204 VAL A O 1
ATOM 1607 N N . LEU A 1 205 ? 35.094 9.102 -5.852 1 56.12 205 LEU A N 1
ATOM 1608 C CA . LEU A 1 205 ? 36.344 9.352 -6.609 1 56.12 205 LEU A CA 1
ATOM 1609 C C . LEU A 1 205 ? 36.344 8.539 -7.898 1 56.12 205 LEU A C 1
ATOM 1611 O O . LEU A 1 205 ? 35.781 7.449 -7.961 1 56.12 205 LEU A O 1
ATOM 1615 N N . PRO A 1 206 ? 36.812 9.086 -8.977 1 53.88 206 PRO A N 1
ATOM 1616 C CA . PRO A 1 206 ? 36.969 8.273 -10.18 1 53.88 206 PRO A CA 1
ATOM 1617 C C . PRO A 1 206 ? 37.781 7.008 -9.93 1 53.88 206 PRO A C 1
ATOM 1619 O O . PRO A 1 206 ? 38.75 7.035 -9.164 1 53.88 206 PRO A O 1
ATOM 1622 N N . ASP A 1 207 ? 37.25 5.887 -10.406 1 54.78 207 ASP A N 1
ATOM 1623 C CA . ASP A 1 207 ? 37.938 4.605 -10.234 1 54.78 207 ASP A CA 1
ATOM 1624 C C . ASP A 1 207 ? 39.156 4.496 -11.164 1 54.78 207 ASP A C 1
ATOM 1626 O O . ASP A 1 207 ? 39.062 3.838 -12.203 1 54.78 207 ASP A O 1
ATOM 1630 N N . THR A 1 208 ? 40.188 5.199 -10.984 1 63.34 208 THR A N 1
ATOM 1631 C CA . THR A 1 208 ? 41.5 5.152 -11.648 1 63.34 208 THR A CA 1
ATOM 1632 C C . THR A 1 208 ? 42.531 4.473 -10.766 1 63.34 208 THR A C 1
ATOM 1634 O O . THR A 1 208 ? 42.344 4.375 -9.555 1 63.34 208 THR A O 1
ATOM 1637 N N . PRO A 1 209 ? 43.469 3.879 -11.367 1 62.47 209 PRO A N 1
ATOM 1638 C CA . PRO A 1 209 ? 44.531 3.289 -10.562 1 62.47 209 PRO A CA 1
ATOM 1639 C C . PRO A 1 209 ? 45.094 4.258 -9.516 1 62.47 209 PRO A C 1
ATOM 1641 O O . PRO A 1 209 ? 45.438 3.84 -8.406 1 62.47 209 PRO A O 1
ATOM 1644 N N . HIS A 1 210 ? 45.062 5.512 -9.82 1 63.97 210 HIS A N 1
ATOM 1645 C CA . HIS A 1 210 ? 45.562 6.52 -8.883 1 63.97 210 HIS A CA 1
ATOM 1646 C C . HIS A 1 210 ? 44.594 6.688 -7.703 1 63.97 210 HIS A C 1
ATOM 1648 O O . HIS A 1 210 ? 45.031 6.734 -6.551 1 63.97 210 HIS A O 1
ATOM 1654 N N . THR A 1 211 ? 43.281 6.738 -7.949 1 59.62 211 THR A N 1
ATOM 1655 C CA . THR A 1 211 ? 42.281 6.898 -6.895 1 59.62 211 THR A CA 1
ATOM 1656 C C . THR A 1 211 ? 42.281 5.68 -5.973 1 59.62 211 THR A C 1
ATOM 1658 O O . THR A 1 211 ? 42.188 5.82 -4.75 1 59.62 211 THR A O 1
ATOM 1661 N N . ARG A 1 212 ? 42.438 4.57 -6.52 1 65.06 212 ARG A N 1
ATOM 1662 C CA . ARG A 1 212 ? 42.5 3.348 -5.727 1 65.06 212 ARG A CA 1
ATOM 1663 C C . ARG A 1 212 ? 43.75 3.346 -4.828 1 65.06 212 ARG A C 1
ATOM 1665 O O . ARG A 1 212 ? 43.656 2.936 -3.668 1 65.06 212 ARG A O 1
ATOM 1672 N N . GLY A 1 213 ? 44.75 3.674 -5.391 1 64.31 213 GLY A N 1
ATOM 1673 C CA . GLY A 1 213 ? 46 3.775 -4.613 1 64.31 213 GLY A CA 1
ATOM 1674 C C . GLY A 1 213 ? 45.875 4.703 -3.422 1 64.31 213 GLY A C 1
ATOM 1675 O O . GLY A 1 213 ? 46.281 4.367 -2.318 1 64.31 213 GLY A O 1
ATOM 1676 N N . VAL A 1 214 ? 45.25 5.828 -3.619 1 63.69 214 VAL A N 1
ATOM 1677 C CA . VAL A 1 214 ? 45.094 6.816 -2.557 1 63.69 214 VAL A CA 1
ATOM 1678 C C . VAL A 1 214 ? 44.125 6.301 -1.499 1 63.69 214 VAL A C 1
ATOM 1680 O O . VAL A 1 214 ? 44.375 6.434 -0.299 1 63.69 214 VAL A O 1
ATOM 1683 N N . LEU A 1 215 ? 43.125 5.656 -1.954 1 63.97 215 LEU A N 1
ATOM 1684 C CA . LEU A 1 215 ? 42.156 5.137 -1.024 1 63.97 215 LEU A CA 1
ATOM 1685 C C . LEU A 1 215 ? 42.719 3.992 -0.195 1 63.97 215 LEU A C 1
ATOM 1687 O O . LEU A 1 215 ? 42.438 3.879 0.998 1 63.97 215 LEU A O 1
ATOM 1691 N N . THR A 1 216 ? 43.469 3.176 -0.833 1 63.34 216 THR A N 1
ATOM 1692 C CA . THR A 1 216 ? 44.156 2.123 -0.108 1 63.34 216 THR A CA 1
ATOM 1693 C C . THR A 1 216 ? 45.094 2.717 0.949 1 63.34 216 THR A C 1
ATOM 1695 O O . THR A 1 216 ? 45.188 2.193 2.061 1 63.34 216 THR A O 1
ATOM 1698 N N . SER A 1 217 ? 45.719 3.768 0.602 1 60.75 217 SER A N 1
ATOM 1699 C CA . SER A 1 217 ? 46.625 4.426 1.541 1 60.75 217 SER A CA 1
ATOM 1700 C C . SER A 1 217 ? 45.875 5.043 2.705 1 60.75 217 SER A C 1
ATOM 1702 O O . SER A 1 217 ? 46.312 4.988 3.85 1 60.75 217 SER A O 1
ATOM 1704 N N . LEU A 1 218 ? 44.719 5.551 2.41 1 59.06 218 LEU A N 1
ATOM 1705 C CA . LEU A 1 218 ? 43.906 6.141 3.467 1 59.06 218 LEU A CA 1
ATOM 1706 C C . LEU A 1 218 ? 43.312 5.059 4.375 1 59.06 218 LEU A C 1
ATOM 1708 O O . LEU A 1 218 ? 43.25 5.242 5.594 1 59.06 218 LEU A O 1
ATOM 1712 N N . LYS A 1 219 ? 42.875 4.047 3.736 1 61.19 219 LYS A N 1
ATOM 1713 C CA . LYS A 1 219 ? 42.406 2.891 4.496 1 61.19 219 LYS A CA 1
ATOM 1714 C C . LYS A 1 219 ? 43.5 2.377 5.438 1 61.19 219 LYS A C 1
ATOM 1716 O O . LYS A 1 219 ? 43.219 2.092 6.605 1 61.19 219 LYS A O 1
ATOM 1721 N N . ASP A 1 220 ? 44.656 2.176 4.91 1 56.25 220 ASP A N 1
ATOM 1722 C CA . ASP A 1 220 ? 45.812 1.708 5.707 1 56.25 220 ASP A CA 1
ATOM 1723 C C . ASP A 1 220 ? 46.094 2.67 6.855 1 56.25 220 ASP A C 1
ATOM 1725 O O . ASP A 1 220 ? 46.406 2.24 7.969 1 56.25 220 ASP A O 1
ATOM 1729 N N . ALA A 1 221 ? 45.875 3.982 6.621 1 52.75 221 ALA A N 1
ATOM 1730 C CA . ALA A 1 221 ? 46.125 4.98 7.656 1 52.75 221 ALA A CA 1
ATOM 1731 C C . ALA A 1 221 ? 45.031 4.969 8.719 1 52.75 221 ALA A C 1
ATOM 1733 O O . ALA A 1 221 ? 45.312 5.133 9.906 1 52.75 221 ALA A O 1
ATOM 1734 N N . ALA A 1 222 ? 43.875 4.727 8.305 1 53.78 222 ALA A N 1
ATOM 1735 C CA . ALA A 1 222 ? 42.75 4.648 9.227 1 53.78 222 ALA A CA 1
ATOM 1736 C C . ALA A 1 222 ? 42.844 3.398 10.102 1 53.78 222 ALA A C 1
ATOM 1738 O O . ALA A 1 222 ? 42.531 3.441 11.297 1 53.78 222 ALA A O 1
ATOM 1739 N N . GLU A 1 223 ? 43.125 2.27 9.609 1 53.09 223 GLU A N 1
ATOM 1740 C CA . GLU A 1 223 ? 43.375 1.046 10.375 1 53.09 223 GLU A CA 1
ATOM 1741 C C . GLU A 1 223 ? 44.469 1.231 11.398 1 53.09 223 GLU A C 1
ATOM 1743 O O . GLU A 1 223 ? 44.469 0.616 12.461 1 53.09 223 GLU A O 1
ATOM 1748 N N . GLU A 1 224 ? 45.344 2.041 11.078 1 48.97 224 GLU A N 1
ATOM 1749 C CA . GLU A 1 224 ? 46.406 2.303 12.047 1 48.97 224 GLU A CA 1
ATOM 1750 C C . GLU A 1 224 ? 45.938 3.217 13.164 1 48.97 224 GLU A C 1
ATOM 1752 O O . GLU A 1 224 ? 46.469 3.172 14.281 1 48.97 224 GLU A O 1
ATOM 1757 N N . LEU A 1 225 ? 44.969 3.977 12.82 1 43.28 225 LEU A N 1
ATOM 1758 C CA . LEU A 1 225 ? 44.469 4.859 13.875 1 43.28 225 LEU A CA 1
ATOM 1759 C C . LEU A 1 225 ? 43.438 4.152 14.727 1 43.28 225 LEU A C 1
ATOM 1761 O O . LEU A 1 225 ? 43.094 4.629 15.812 1 43.28 225 LEU A O 1
ATOM 1765 N N . LEU A 1 226 ? 42.75 3.123 14.234 1 41.91 226 LEU A N 1
ATOM 1766 C CA . LEU A 1 226 ? 41.875 2.34 15.102 1 41.91 226 LEU A CA 1
ATOM 1767 C C . LEU A 1 226 ? 42.656 1.247 15.82 1 41.91 226 LEU A C 1
ATOM 1769 O O . LEU A 1 226 ? 43.531 0.63 15.234 1 41.91 226 LEU A O 1
ATOM 1773 N N . MET B 1 1 ? -15.625 30.969 0.208 1 48.22 1 MET B N 1
ATOM 1774 C CA . MET B 1 1 ? -16.547 31.031 1.341 1 48.22 1 MET B CA 1
ATOM 1775 C C . MET B 1 1 ? -17.391 29.766 1.427 1 48.22 1 MET B C 1
ATOM 1777 O O . MET B 1 1 ? -17.547 29.188 2.504 1 48.22 1 MET B O 1
ATOM 1781 N N . THR B 1 2 ? -17.953 29.312 0.268 1 49.97 2 THR B N 1
ATOM 1782 C CA . THR B 1 2 ? -18.859 28.188 0.152 1 49.97 2 THR B CA 1
ATOM 1783 C C . THR B 1 2 ? -18.109 26.859 0.312 1 49.97 2 THR B C 1
ATOM 1785 O O . THR B 1 2 ? -18.578 25.953 1.005 1 49.97 2 THR B O 1
ATOM 1788 N N . SER B 1 3 ? -16.875 26.891 -0.226 1 58.41 3 SER B N 1
ATOM 1789 C CA . SER B 1 3 ? -16.078 25.672 -0.166 1 58.41 3 SER B CA 1
ATOM 1790 C C . SER B 1 3 ? -15.625 25.375 1.261 1 58.41 3 SER B C 1
ATOM 1792 O O . SER B 1 3 ? -15.672 24.219 1.706 1 58.41 3 SER B O 1
ATOM 1794 N N . GLY B 1 4 ? -15.367 26.406 1.938 1 63.84 4 GLY B N 1
ATOM 1795 C CA . GLY B 1 4 ? -14.953 26.297 3.328 1 63.84 4 GLY B CA 1
ATOM 1796 C C . GLY B 1 4 ? -16.062 25.828 4.246 1 63.84 4 GLY B C 1
ATOM 1797 O O . GLY B 1 4 ? -15.844 25.016 5.141 1 63.84 4 GLY B O 1
ATOM 1798 N N . ARG B 1 5 ? -17.234 26.438 3.959 1 68.06 5 ARG B N 1
ATOM 1799 C CA . ARG B 1 5 ? -18.406 26.078 4.754 1 68.06 5 ARG B CA 1
ATOM 1800 C C . ARG B 1 5 ? -18.797 24.625 4.531 1 68.06 5 ARG B C 1
ATOM 1802 O O . ARG B 1 5 ? -19.141 23.906 5.48 1 68.06 5 ARG B O 1
ATOM 1809 N N . ILE B 1 6 ? -18.688 24.188 3.383 1 72.56 6 ILE B N 1
ATOM 1810 C CA . ILE B 1 6 ? -19.016 22.812 3.023 1 72.56 6 ILE B CA 1
ATOM 1811 C C . ILE B 1 6 ? -18.062 21.859 3.727 1 72.56 6 ILE B C 1
ATOM 1813 O O . ILE B 1 6 ? -18.5 20.844 4.293 1 72.56 6 ILE B O 1
ATOM 1817 N N . LEU B 1 7 ? -16.906 22.312 3.766 1 78.12 7 LEU B N 1
ATOM 1818 C CA . LEU B 1 7 ? -15.914 21.453 4.398 1 78.12 7 LEU B CA 1
ATOM 1819 C C . LEU B 1 7 ? -16.109 21.422 5.91 1 78.12 7 LEU B C 1
ATOM 1821 O O . LEU B 1 7 ? -15.93 20.375 6.539 1 78.12 7 LEU B O 1
ATOM 1825 N N . GLU B 1 8 ? -16.562 22.469 6.375 1 84.69 8 GLU B N 1
ATOM 1826 C CA . GLU B 1 8 ? -16.797 22.516 7.816 1 84.69 8 GLU B CA 1
ATOM 1827 C C . GLU B 1 8 ? -17.969 21.625 8.219 1 84.69 8 GLU B C 1
ATOM 1829 O O . GLU B 1 8 ? -17.906 20.938 9.25 1 84.69 8 GLU B O 1
ATOM 1834 N N . THR B 1 9 ? -19.031 21.672 7.402 1 89.12 9 THR B N 1
ATOM 1835 C CA . THR B 1 9 ? -20.156 20.797 7.66 1 89.12 9 THR B CA 1
ATOM 1836 C C . THR B 1 9 ? -19.75 19.328 7.559 1 89.12 9 THR B C 1
ATOM 1838 O O . THR B 1 9 ? -20.125 18.5 8.398 1 89.12 9 THR B O 1
ATOM 1841 N N . LYS B 1 10 ? -18.984 19.047 6.598 1 91.81 10 LYS B N 1
ATOM 1842 C CA . LYS B 1 10 ? -18.484 17.688 6.398 1 91.81 10 LYS B CA 1
ATOM 1843 C C . LYS B 1 10 ? -17.703 17.219 7.617 1 91.81 10 LYS B C 1
ATOM 1845 O O . LYS B 1 10 ? -17.891 16.094 8.078 1 91.81 10 LYS B O 1
ATOM 1850 N N . TYR B 1 11 ? -16.891 18.078 8.125 1 92.56 11 TYR B N 1
ATOM 1851 C CA . TYR B 1 11 ? -16.094 17.734 9.289 1 92.56 11 TYR B CA 1
ATOM 1852 C C . TYR B 1 11 ? -16.969 17.547 10.516 1 92.56 11 TYR B C 1
ATOM 1854 O O . TYR B 1 11 ? -16.75 16.609 11.305 1 92.56 11 TYR B O 1
ATOM 1862 N N . ARG B 1 12 ? -17.922 18.375 10.609 1 93.25 12 ARG B N 1
ATOM 1863 C CA . ARG B 1 12 ? -18.828 18.281 11.75 1 93.25 12 ARG B CA 1
ATOM 1864 C C . ARG B 1 12 ? -19.578 16.953 11.734 1 93.25 12 ARG B C 1
ATOM 1866 O O . ARG B 1 12 ? -19.688 16.281 12.766 1 93.25 12 ARG B O 1
ATOM 1873 N N . ILE B 1 13 ? -20.062 16.609 10.57 1 96.06 13 ILE B N 1
ATOM 1874 C CA . ILE B 1 13 ? -20.781 15.359 10.414 1 96.06 13 ILE B CA 1
ATOM 1875 C C . ILE B 1 13 ? -19.859 14.188 10.727 1 96.06 13 ILE B C 1
ATOM 1877 O O . ILE B 1 13 ? -20.234 13.273 11.461 1 96.06 13 ILE B O 1
ATOM 1881 N N . SER B 1 14 ? -18.688 14.258 10.219 1 96.62 14 SER B N 1
ATOM 1882 C CA . SER B 1 14 ? -17.703 13.195 10.398 1 96.62 14 SER B CA 1
ATOM 1883 C C . SER B 1 14 ? -17.328 13.047 11.867 1 96.62 14 SER B C 1
ATOM 1885 O O . SER B 1 14 ? -17.297 11.938 12.398 1 96.62 14 SER B O 1
ATOM 1887 N N . GLU B 1 15 ? -17.062 14.164 12.492 1 95.81 15 GLU B N 1
ATOM 1888 C CA . GLU B 1 15 ? -16.703 14.148 13.906 1 95.81 15 GLU B CA 1
ATOM 1889 C C . GLU B 1 15 ? -17.812 13.539 14.758 1 95.81 15 GLU B C 1
ATOM 1891 O O . GLU B 1 15 ? -17.547 12.734 15.648 1 95.81 15 GLU B O 1
ATOM 1896 N N . THR B 1 16 ? -19.016 13.938 14.445 1 97 16 THR B N 1
ATOM 1897 C CA . THR B 1 16 ? -20.172 13.406 15.148 1 97 16 THR B CA 1
ATOM 1898 C C . THR B 1 16 ? -20.297 11.898 14.914 1 97 16 THR B C 1
ATOM 1900 O O . THR B 1 16 ? -20.516 11.133 15.852 1 97 16 THR B O 1
ATOM 1903 N N . ALA B 1 17 ? -20.172 11.516 13.695 1 98.06 17 ALA B N 1
ATOM 1904 C CA . ALA B 1 17 ? -20.266 10.102 13.328 1 98.06 17 ALA B CA 1
ATOM 1905 C C . ALA B 1 17 ? -19.219 9.273 14.062 1 98.06 17 ALA B C 1
ATOM 1907 O O . ALA B 1 17 ? -19.547 8.25 14.672 1 98.06 17 ALA B O 1
ATOM 1908 N N . MET B 1 18 ? -18 9.695 14.07 1 97.88 18 MET B N 1
ATOM 1909 C CA . MET B 1 18 ? -16.906 8.938 14.68 1 97.88 18 MET B CA 1
ATOM 1910 C C . MET B 1 18 ? -17.094 8.82 16.188 1 97.88 18 MET B C 1
ATOM 1912 O O . MET B 1 18 ? -16.797 7.789 16.781 1 97.88 18 MET B O 1
ATOM 1916 N N . ALA B 1 19 ? -17.625 9.891 16.766 1 97.44 19 ALA B N 1
ATOM 1917 C CA . ALA B 1 19 ? -17.938 9.836 18.188 1 97.44 19 ALA B CA 1
ATOM 1918 C C . ALA B 1 19 ? -19 8.781 18.484 1 97.44 19 ALA B C 1
ATOM 1920 O O . ALA B 1 19 ? -18.859 8 19.422 1 97.44 19 ALA B O 1
ATOM 1921 N N . LEU B 1 20 ? -20 8.727 17.656 1 98.25 20 LEU B N 1
ATOM 1922 C CA . LEU B 1 20 ? -21.062 7.746 17.812 1 98.25 20 LEU B CA 1
ATOM 1923 C C . LEU B 1 20 ? -20.547 6.332 17.578 1 98.25 20 LEU B C 1
ATOM 1925 O O . LEU B 1 20 ? -20.875 5.414 18.344 1 98.25 20 LEU B O 1
ATOM 1929 N N . PHE B 1 21 ? -19.719 6.152 16.531 1 98.44 21 PHE B N 1
ATOM 1930 C CA . PHE B 1 21 ? -19.125 4.848 16.219 1 98.44 21 PHE B CA 1
ATOM 1931 C C . PHE B 1 21 ? -18.312 4.332 17.406 1 98.44 21 PHE B C 1
ATOM 1933 O O . PHE B 1 21 ? -18.391 3.146 17.734 1 98.44 21 PHE B O 1
ATOM 1940 N N . LEU B 1 22 ? -17.562 5.207 18.016 1 97.94 22 LEU B N 1
ATOM 1941 C CA . LEU B 1 22 ? -16.703 4.812 19.125 1 97.94 22 LEU B CA 1
ATOM 1942 C C . LEU B 1 22 ? -17.516 4.508 20.375 1 97.94 22 LEU B C 1
ATOM 1944 O O . LEU B 1 22 ? -17.156 3.629 21.156 1 97.94 22 LEU B O 1
ATOM 1948 N N . LYS B 1 23 ? -18.641 5.16 20.516 1 97.69 23 LYS B N 1
ATOM 1949 C CA . LYS B 1 23 ? -19.484 5.012 21.703 1 97.69 23 LYS B CA 1
ATOM 1950 C C . LYS B 1 23 ? -20.406 3.807 21.578 1 97.69 23 LYS B C 1
ATOM 1952 O O . LYS B 1 23 ? -20.547 3.02 22.516 1 97.69 23 LYS B O 1
ATOM 1957 N N . GLU B 1 24 ? -21.016 3.576 20.391 1 97.94 24 GLU B N 1
ATOM 1958 C CA . GLU B 1 24 ? -22.109 2.611 20.234 1 97.94 24 GLU B CA 1
ATOM 1959 C C . GLU B 1 24 ? -21.688 1.43 19.375 1 97.94 24 GLU B C 1
ATOM 1961 O O . GLU B 1 24 ? -22.391 0.419 19.312 1 97.94 24 GLU B O 1
ATOM 1966 N N . GLY B 1 25 ? -20.578 1.594 18.75 1 97.81 25 GLY B N 1
ATOM 1967 C CA . GLY B 1 25 ? -20.141 0.559 17.828 1 97.81 25 GLY B CA 1
ATOM 1968 C C . GLY B 1 25 ? -20.453 0.877 16.391 1 97.81 25 GLY B C 1
ATOM 1969 O O . GLY B 1 25 ? -21.562 1.31 16.062 1 97.81 25 GLY B O 1
ATOM 1970 N N . TYR B 1 26 ? -19.578 0.761 15.523 1 97.81 26 TYR B N 1
ATOM 1971 C CA . TYR B 1 26 ? -19.688 1.098 14.109 1 97.81 26 TYR B CA 1
ATOM 1972 C C . TYR B 1 26 ? -20.875 0.385 13.469 1 97.81 26 TYR B C 1
ATOM 1974 O O . TYR B 1 26 ? -21.656 1.004 12.75 1 97.81 26 TYR B O 1
ATOM 1982 N N . ALA B 1 27 ? -20.984 -0.902 13.711 1 96.69 27 ALA B N 1
ATOM 1983 C CA . ALA B 1 27 ? -22.047 -1.714 13.102 1 96.69 27 ALA B CA 1
ATOM 1984 C C . ALA B 1 27 ? -23.422 -1.288 13.602 1 96.69 27 ALA B C 1
ATOM 1986 O O . ALA B 1 27 ? -24.422 -1.413 12.875 1 96.69 27 ALA B O 1
ATOM 1987 N N . ASN B 1 28 ? -23.516 -0.708 14.711 1 97.31 28 ASN B N 1
ATOM 1988 C CA . ASN B 1 28 ? -24.781 -0.429 15.383 1 97.31 28 ASN B CA 1
ATOM 1989 C C . ASN B 1 28 ? -25.312 0.955 15.016 1 97.31 28 ASN B C 1
ATOM 1991 O O . ASN B 1 28 ? -26.484 1.258 15.258 1 97.31 28 ASN B O 1
ATOM 1995 N N . VAL B 1 29 ? -24.484 1.798 14.555 1 98.06 29 VAL B N 1
ATOM 1996 C CA . VAL B 1 29 ? -24.891 3.174 14.281 1 98.06 29 VAL B CA 1
ATOM 1997 C C . VAL B 1 29 ? -25.297 3.305 12.812 1 98.06 29 VAL B C 1
ATOM 1999 O O . VAL B 1 29 ? -24.562 2.896 11.914 1 98.06 29 VAL B O 1
ATOM 2002 N N . THR B 1 30 ? -26.438 3.824 12.586 1 97 30 THR B N 1
ATOM 2003 C CA . THR B 1 30 ? -26.938 4.027 11.227 1 97 30 THR B CA 1
ATOM 2004 C C . THR B 1 30 ? -26.625 5.445 10.75 1 97 30 THR B C 1
ATOM 2006 O O . THR B 1 30 ? -26.266 6.312 11.547 1 97 30 THR B O 1
ATOM 2009 N N . VAL B 1 31 ? -26.75 5.598 9.453 1 97.19 31 VAL B N 1
ATOM 2010 C CA . VAL B 1 31 ? -26.578 6.926 8.883 1 97.19 31 VAL B CA 1
ATOM 2011 C C . VAL B 1 31 ? -27.672 7.863 9.383 1 97.19 31 VAL B C 1
ATOM 2013 O O . VAL B 1 31 ? -27.422 9.047 9.609 1 97.19 31 VAL B O 1
ATOM 2016 N N . GLU B 1 32 ? -28.797 7.328 9.602 1 96.75 32 GLU B N 1
ATOM 2017 C CA . GLU B 1 32 ? -29.906 8.102 10.141 1 96.75 32 GLU B CA 1
ATOM 2018 C C . GLU B 1 32 ? -29.578 8.656 11.531 1 96.75 32 GLU B C 1
ATOM 2020 O O . GLU B 1 32 ? -29.859 9.82 11.828 1 96.75 32 GLU B O 1
ATOM 2025 N N . ALA B 1 33 ? -29.062 7.832 12.336 1 97.69 33 ALA B N 1
ATOM 2026 C CA . ALA B 1 33 ? -28.672 8.258 13.68 1 97.69 33 ALA B CA 1
ATOM 2027 C C . ALA B 1 33 ? -27.609 9.359 13.617 1 97.69 33 ALA B C 1
ATOM 2029 O O . ALA B 1 33 ? -27.656 10.305 14.406 1 97.69 33 ALA B O 1
ATOM 2030 N N . VAL B 1 34 ? -26.656 9.258 12.688 1 98.12 34 VAL B N 1
ATOM 2031 C CA . VAL B 1 34 ? -25.609 10.266 12.492 1 98.12 34 VAL B CA 1
ATOM 2032 C C . VAL B 1 34 ? -26.25 11.586 12.055 1 98.12 34 VAL B C 1
ATOM 2034 O O . VAL B 1 34 ? -25.891 12.648 12.555 1 98.12 34 VAL B O 1
ATOM 2037 N N . ALA B 1 35 ? -27.156 11.461 11.086 1 97.81 35 ALA B N 1
ATOM 2038 C CA . ALA B 1 35 ? -27.859 12.648 10.602 1 97.81 35 ALA B CA 1
ATOM 2039 C C . ALA B 1 35 ? -28.562 13.375 11.742 1 97.81 35 ALA B C 1
ATOM 2041 O O . ALA B 1 35 ? -28.406 14.586 11.906 1 97.81 35 ALA B O 1
ATOM 2042 N N . GLU B 1 36 ? -29.266 12.664 12.539 1 97.62 36 GLU B N 1
ATOM 2043 C CA . GLU B 1 36 ? -30 13.219 13.672 1 97.62 36 GLU B CA 1
ATOM 2044 C C . GLU B 1 36 ? -29.047 13.875 14.672 1 97.62 36 GLU B C 1
ATOM 2046 O O . GLU B 1 36 ? -29.266 15.008 15.102 1 97.62 36 GLU B O 1
ATOM 2051 N N . ALA B 1 37 ? -28 13.211 15 1 97.25 37 ALA B N 1
ATOM 2052 C CA . ALA B 1 37 ? -27.031 13.703 15.977 1 97.25 37 ALA B CA 1
ATOM 2053 C C . ALA B 1 37 ? -26.312 14.938 15.461 1 97.25 37 ALA B C 1
ATOM 2055 O O . ALA B 1 37 ? -25.844 15.773 16.25 1 97.25 37 ALA B O 1
ATOM 2056 N N . SER B 1 38 ? -26.188 15.008 14.156 1 96.62 38 SER B N 1
ATOM 2057 C CA . SER B 1 38 ? -25.5 16.125 13.523 1 96.62 38 SER B CA 1
ATOM 2058 C C . SER B 1 38 ? -26.469 17.25 13.18 1 96.62 38 SER B C 1
ATOM 2060 O O . SER B 1 38 ? -26.062 18.266 12.609 1 96.62 38 SER B O 1
ATOM 2062 N N . SER B 1 39 ? -27.719 17.047 13.406 1 96.38 39 SER B N 1
ATOM 2063 C CA . SER B 1 39 ? -28.766 18.031 13.117 1 96.38 39 SER B CA 1
ATOM 2064 C C . SER B 1 39 ? -28.828 18.359 11.625 1 96.38 39 SER B C 1
ATOM 2066 O O . SER B 1 39 ? -28.891 19.531 11.25 1 96.38 39 SER B O 1
ATOM 2068 N N . VAL B 1 40 ? -28.641 17.375 10.844 1 96.19 40 VAL B N 1
ATOM 2069 C CA . VAL B 1 40 ? -28.812 17.5 9.406 1 96.19 40 VAL B CA 1
ATOM 2070 C C . VAL B 1 40 ? -29.719 16.375 8.898 1 96.19 40 VAL B C 1
ATOM 2072 O O . VAL B 1 40 ? -30.031 15.438 9.633 1 96.19 40 VAL B O 1
ATOM 2075 N N . SER B 1 41 ? -30.188 16.547 7.664 1 95.31 41 SER B N 1
ATOM 2076 C CA . SER B 1 41 ? -31.016 15.508 7.062 1 95.31 41 SER B CA 1
ATOM 2077 C C . SER B 1 41 ? -30.156 14.359 6.547 1 95.31 41 SER B C 1
ATOM 2079 O O . SER B 1 41 ? -28.969 14.539 6.285 1 95.31 41 SER B O 1
ATOM 2081 N N . ARG B 1 42 ? -30.781 13.211 6.449 1 94.88 42 ARG B N 1
ATOM 2082 C CA . ARG B 1 42 ? -30.125 12.07 5.812 1 94.88 42 ARG B CA 1
ATOM 2083 C C . ARG B 1 42 ? -29.656 12.422 4.406 1 94.88 42 ARG B C 1
ATOM 2085 O O . ARG B 1 42 ? -28.562 12.031 3.996 1 94.88 42 ARG B O 1
ATOM 2092 N N . ARG B 1 43 ? -30.406 13.219 3.732 1 95.31 43 ARG B N 1
ATOM 2093 C CA . ARG B 1 43 ? -30.062 13.656 2.383 1 95.31 43 ARG B CA 1
ATOM 2094 C C . ARG B 1 43 ? -28.797 14.492 2.389 1 95.31 43 ARG B C 1
ATOM 2096 O O . ARG B 1 43 ? -27.938 14.352 1.504 1 95.31 43 ARG B O 1
ATOM 2103 N N . THR B 1 44 ? -28.719 15.281 3.381 1 94.5 44 THR B N 1
ATOM 2104 C CA . THR B 1 44 ? -27.531 16.125 3.51 1 94.5 44 THR B CA 1
ATOM 2105 C C . THR B 1 44 ? -26.281 15.273 3.742 1 94.5 44 THR B C 1
ATOM 2107 O O . THR B 1 44 ? -25.219 15.539 3.162 1 94.5 44 THR B O 1
ATOM 2110 N N . VAL B 1 45 ? -26.391 14.203 4.609 1 96.5 45 VAL B N 1
ATOM 2111 C CA . VAL B 1 45 ? -25.266 13.32 4.855 1 96.5 45 VAL B CA 1
ATOM 2112 C C . VAL B 1 45 ? -24.812 12.68 3.543 1 96.5 45 VAL B C 1
ATOM 2114 O O . VAL B 1 45 ? -23.625 12.688 3.221 1 96.5 45 VAL B O 1
ATOM 2117 N N . PHE B 1 46 ? -25.75 12.266 2.732 1 94.88 46 PHE B N 1
ATOM 2118 C CA . PHE B 1 46 ? -25.438 11.539 1.511 1 94.88 46 PHE B CA 1
ATOM 2119 C C . PHE B 1 46 ? -24.969 12.492 0.417 1 94.88 46 PHE B C 1
ATOM 2121 O O . PHE B 1 46 ? -24.375 12.062 -0.576 1 94.88 46 PHE B O 1
ATOM 2128 N N . ARG B 1 47 ? -25.297 13.789 0.564 1 93.94 47 ARG B N 1
ATOM 2129 C CA . ARG B 1 47 ? -24.719 14.789 -0.326 1 93.94 47 ARG B CA 1
ATOM 2130 C C . ARG B 1 47 ? -23.203 14.883 -0.132 1 93.94 47 ARG B C 1
ATOM 2132 O O . ARG B 1 47 ? -22.469 15.117 -1.088 1 93.94 47 ARG B O 1
ATOM 2139 N N . HIS B 1 48 ? -22.781 14.586 1.137 1 92.94 48 HIS B N 1
ATOM 2140 C CA . HIS B 1 48 ? -21.375 14.758 1.472 1 92.94 48 HIS B CA 1
ATOM 2141 C C . HIS B 1 48 ? -20.625 13.43 1.444 1 92.94 48 HIS B C 1
ATOM 2143 O O . HIS B 1 48 ? -19.422 13.383 1.18 1 92.94 48 HIS B O 1
ATOM 2149 N N . PHE B 1 49 ? -21.344 12.367 1.773 1 94.94 49 PHE B N 1
ATOM 2150 C CA . PHE B 1 49 ? -20.719 11.055 1.896 1 94.94 49 PHE B CA 1
ATOM 2151 C C . PHE B 1 49 ? -21.5 10.008 1.11 1 94.94 49 PHE B C 1
ATOM 2153 O O . PHE B 1 49 ? -22.703 9.805 1.347 1 94.94 49 PHE B O 1
ATOM 2160 N N . GLU B 1 50 ? -20.797 9.266 0.282 1 91.19 50 GLU B N 1
ATOM 2161 C CA . GLU B 1 50 ? -21.453 8.289 -0.574 1 91.19 50 GLU B CA 1
ATOM 2162 C C . GLU B 1 50 ? -21.781 7.012 0.197 1 91.19 50 GLU B C 1
ATOM 2164 O O . GLU B 1 50 ? -22.641 6.234 -0.211 1 91.19 50 GLU B O 1
ATOM 2169 N N . SER B 1 51 ? -21.016 6.781 1.23 1 93.38 51 SER B N 1
ATOM 2170 C CA . SER B 1 51 ? -21.203 5.574 2.027 1 93.38 51 SER B CA 1
ATOM 2171 C C . SER B 1 51 ? -20.797 5.805 3.48 1 93.38 51 SER B C 1
ATOM 2173 O O . SER B 1 51 ? -20.125 6.785 3.797 1 93.38 51 SER B O 1
ATOM 2175 N N . LYS B 1 52 ? -21.297 4.984 4.367 1 95 52 LYS B N 1
ATOM 2176 C CA . LYS B 1 52 ? -21.062 5.09 5.805 1 95 52 LYS B CA 1
ATOM 2177 C C . LYS B 1 52 ? -19.578 5.133 6.125 1 95 52 LYS B C 1
ATOM 2179 O O . LYS B 1 52 ? -19.141 5.879 7.008 1 95 52 LYS B O 1
ATOM 2184 N N . ASP B 1 53 ? -18.719 4.312 5.426 1 94.75 53 ASP B N 1
ATOM 2185 C CA . ASP B 1 53 ? -17.297 4.23 5.711 1 94.75 53 ASP B CA 1
ATOM 2186 C C . ASP B 1 53 ? -16.594 5.555 5.398 1 94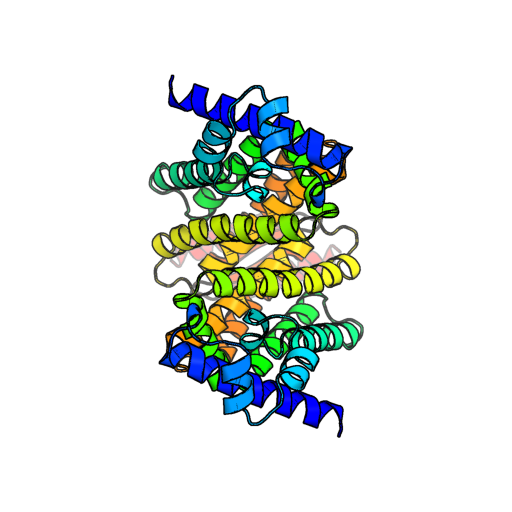.75 53 ASP B C 1
ATOM 2188 O O . ASP B 1 53 ? -15.547 5.863 5.973 1 94.75 53 ASP B O 1
ATOM 2192 N N . GLU B 1 54 ? -17.172 6.332 4.535 1 94.5 54 GLU B N 1
ATOM 2193 C CA . GLU B 1 54 ? -16.578 7.617 4.172 1 94.5 54 GLU B CA 1
ATOM 2194 C C . GLU B 1 54 ? -16.672 8.617 5.32 1 94.5 54 GLU B C 1
ATOM 2196 O O . GLU B 1 54 ? -15.938 9.602 5.359 1 94.5 54 GLU B O 1
ATOM 2201 N N . LEU B 1 55 ? -17.625 8.359 6.219 1 96.12 55 LEU B N 1
ATOM 2202 C CA . LEU B 1 55 ? -17.812 9.242 7.367 1 96.12 55 LEU B CA 1
ATOM 2203 C C . LEU B 1 55 ? -16.547 9.305 8.219 1 96.12 55 LEU B C 1
ATOM 2205 O O . LEU B 1 55 ? -16.344 10.266 8.961 1 96.12 55 LEU B O 1
ATOM 2209 N N . VAL B 1 56 ? -15.656 8.32 8.047 1 96.19 56 VAL B N 1
ATOM 2210 C CA . VAL B 1 56 ? -14.438 8.234 8.844 1 96.19 56 VAL B CA 1
ATOM 2211 C C . VAL B 1 56 ? -13.273 8.875 8.086 1 96.19 56 VAL B C 1
ATOM 2213 O O . VAL B 1 56 ? -12.188 9.047 8.633 1 96.19 56 VAL B O 1
ATOM 2216 N N . PHE B 1 57 ? -13.516 9.195 6.824 1 93.75 57 PHE B N 1
ATOM 2217 C CA . PHE B 1 57 ? -12.5 9.758 5.953 1 93.75 57 PHE B CA 1
ATOM 2218 C C . PHE B 1 57 ? -13.008 11.016 5.262 1 93.75 57 PHE B C 1
ATOM 2220 O O . PHE B 1 57 ? -13.055 11.078 4.031 1 93.75 57 PHE B O 1
ATOM 2227 N N . PRO B 1 58 ? -13.25 12.039 6 1 91.06 58 PRO B N 1
ATOM 2228 C CA . PRO B 1 58 ? -13.938 13.211 5.43 1 91.06 58 PRO B CA 1
ATOM 2229 C C . PRO B 1 58 ? -13.047 14 4.477 1 91.06 58 PRO B C 1
ATOM 2231 O O . PRO B 1 58 ? -13.547 14.75 3.635 1 91.06 58 PRO B O 1
ATOM 2234 N N . ASP B 1 59 ? -11.789 13.906 4.543 1 87.06 59 ASP B N 1
ATOM 2235 C CA . ASP B 1 59 ? -10.945 14.891 3.869 1 87.06 59 ASP B CA 1
ATOM 2236 C C . ASP B 1 59 ? -9.984 14.211 2.893 1 87.06 59 ASP B C 1
ATOM 2238 O O . ASP B 1 59 ? -8.984 14.805 2.486 1 87.06 59 ASP B O 1
ATOM 2242 N N . HIS B 1 60 ? -10.242 13.023 2.502 1 85.25 60 HIS B N 1
ATOM 2243 C CA . HIS B 1 60 ? -9.289 12.312 1.656 1 85.25 60 HIS B CA 1
ATOM 2244 C C . HIS B 1 60 ? -9.203 12.945 0.271 1 85.25 60 HIS B C 1
ATOM 2246 O O . HIS B 1 60 ? -8.109 13.141 -0.262 1 85.25 60 HIS B O 1
ATOM 2252 N N . THR B 1 61 ? -10.383 13.289 -0.271 1 87 61 THR B N 1
ATOM 2253 C CA . THR B 1 61 ? -10.375 13.922 -1.588 1 87 61 THR B CA 1
ATOM 2254 C C . THR B 1 61 ? -9.664 15.266 -1.543 1 87 61 THR B C 1
ATOM 2256 O O . THR B 1 61 ? -8.844 15.57 -2.41 1 87 61 THR B O 1
ATOM 2259 N N . GLU B 1 62 ? -9.969 16.031 -0.56 1 90.81 62 GLU B N 1
ATOM 2260 C CA . GLU B 1 62 ? -9.352 17.344 -0.408 1 90.81 62 GLU B CA 1
ATOM 2261 C C . GLU B 1 62 ? -7.855 17.219 -0.141 1 90.81 62 GLU B C 1
ATOM 2263 O O . GLU B 1 62 ? -7.062 18.016 -0.638 1 90.81 62 GLU B O 1
ATOM 2268 N N . ARG B 1 63 ? -7.473 16.312 0.636 1 93.94 63 ARG B N 1
ATOM 2269 C CA . ARG B 1 63 ? -6.062 16.125 0.959 1 93.94 63 ARG B CA 1
ATOM 2270 C C . ARG B 1 63 ? -5.281 15.633 -0.256 1 93.94 63 ARG B C 1
ATOM 2272 O O . ARG B 1 63 ? -4.148 16.062 -0.486 1 93.94 63 ARG B O 1
ATOM 2279 N N . LEU B 1 64 ? -5.836 14.719 -1.02 1 96 64 LEU B N 1
ATOM 2280 C CA . LEU B 1 64 ? -5.219 14.305 -2.273 1 96 64 LEU B CA 1
ATOM 2281 C C . LEU B 1 64 ? -5.039 15.492 -3.213 1 96 64 LEU B C 1
ATOM 2283 O O . LEU B 1 64 ? -4.004 15.617 -3.871 1 96 64 LEU B O 1
ATOM 2287 N N . GLY B 1 65 ? -6.09 16.328 -3.234 1 96.44 65 GLY B N 1
ATOM 2288 C CA . GLY B 1 65 ? -5.992 17.547 -4.004 1 96.44 65 GLY B CA 1
ATOM 2289 C C . GLY B 1 65 ? -4.859 18.453 -3.545 1 96.44 65 GLY B C 1
ATOM 2290 O O . GLY B 1 65 ? -4.188 19.078 -4.367 1 96.44 65 GLY B O 1
ATOM 2291 N N . LEU B 1 66 ? -4.684 18.531 -2.268 1 96.75 66 LEU B N 1
ATOM 2292 C CA . LEU B 1 66 ? -3.584 19.297 -1.693 1 96.75 66 LEU B CA 1
ATOM 2293 C C . LEU B 1 66 ? -2.238 18.781 -2.178 1 96.75 66 LEU B C 1
ATOM 2295 O O . LEU B 1 66 ? -1.382 19.547 -2.609 1 96.75 66 LEU B O 1
ATOM 2299 N N . VAL B 1 67 ? -2.035 17.484 -2.148 1 98 67 VAL B N 1
ATOM 2300 C CA . VAL B 1 67 ? -0.795 16.859 -2.594 1 98 67 VAL B CA 1
ATOM 2301 C C . VAL B 1 67 ? -0.577 17.141 -4.078 1 98 67 VAL B C 1
ATOM 2303 O O . VAL B 1 67 ? 0.521 17.531 -4.488 1 98 67 VAL B O 1
ATOM 2306 N N . GLU B 1 68 ? -1.625 16.984 -4.809 1 98 68 GLU B N 1
ATOM 2307 C CA . GLU B 1 68 ? -1.548 17.25 -6.242 1 98 68 GLU B CA 1
ATOM 2308 C C . GLU B 1 68 ? -1.142 18.703 -6.516 1 98 68 GLU B C 1
ATOM 2310 O O . GLU B 1 68 ? -0.268 18.953 -7.344 1 98 68 GLU B O 1
ATOM 2315 N N . ARG B 1 69 ? -1.78 19.625 -5.812 1 97.88 69 ARG B N 1
ATOM 2316 C CA . ARG B 1 69 ? -1.473 21.031 -5.98 1 97.88 69 ARG B CA 1
ATOM 2317 C C . ARG B 1 69 ? -0.017 21.328 -5.629 1 97.88 69 ARG B C 1
ATOM 2319 O O . ARG B 1 69 ? 0.662 22.078 -6.336 1 97.88 69 ARG B O 1
ATOM 2326 N N . CYS B 1 70 ? 0.474 20.75 -4.527 1 98.06 70 CYS B N 1
ATOM 2327 C CA . CYS B 1 70 ? 1.862 20.922 -4.113 1 98.06 70 CYS B CA 1
ATOM 2328 C C . CYS B 1 70 ? 2.818 20.453 -5.199 1 98.06 70 CYS B C 1
ATOM 2330 O O . CYS B 1 70 ? 3.838 21.094 -5.457 1 98.06 70 CYS B O 1
ATOM 2332 N N . LEU B 1 71 ? 2.494 19.359 -5.863 1 98.25 71 LEU B N 1
ATOM 2333 C CA . LEU B 1 71 ? 3.34 18.797 -6.914 1 98.25 71 LEU B CA 1
ATOM 2334 C C . LEU B 1 71 ? 3.348 19.703 -8.141 1 98.25 71 LEU B C 1
ATOM 2336 O O . LEU B 1 71 ? 4.41 20.016 -8.688 1 98.25 71 LEU B O 1
ATOM 2340 N N . VAL B 1 72 ? 2.182 20.172 -8.555 1 96.31 72 VAL B N 1
ATOM 2341 C CA . VAL B 1 72 ? 2.023 20.984 -9.758 1 96.31 72 VAL B CA 1
ATOM 2342 C C . VAL B 1 72 ? 2.666 22.359 -9.547 1 96.31 72 VAL B C 1
ATOM 2344 O O . VAL B 1 72 ? 3.248 22.922 -10.477 1 96.31 72 VAL B O 1
ATOM 2347 N N . GLU B 1 73 ? 2.629 22.797 -8.344 1 96.81 73 GLU B N 1
ATOM 2348 C CA . GLU B 1 73 ? 3.094 24.156 -8.039 1 96.81 73 GLU B CA 1
ATOM 2349 C C . GLU B 1 73 ? 4.559 24.156 -7.621 1 96.81 73 GLU B C 1
ATOM 2351 O O . GLU B 1 73 ? 5.105 25.188 -7.242 1 96.81 73 GLU B O 1
ATOM 2356 N N . SER B 1 74 ? 5.121 22.969 -7.574 1 95.5 74 SER B N 1
ATOM 2357 C CA . SER B 1 74 ? 6.539 22.906 -7.227 1 95.5 74 SER B CA 1
ATOM 2358 C C . SER B 1 74 ? 7.363 23.812 -8.133 1 95.5 74 SER B C 1
ATOM 2360 O O . SER B 1 74 ? 7.109 23.891 -9.344 1 95.5 74 SER B O 1
ATOM 2362 N N . ALA B 1 75 ? 8.359 24.469 -7.559 1 93.94 75 ALA B N 1
ATOM 2363 C CA . ALA B 1 75 ? 9.195 25.406 -8.312 1 93.94 75 ALA B CA 1
ATOM 2364 C C . ALA B 1 75 ? 9.898 24.688 -9.469 1 93.94 75 ALA B C 1
ATOM 2366 O O . ALA B 1 75 ? 10.289 23.531 -9.352 1 93.94 75 ALA B O 1
ATOM 2367 N N . PRO B 1 76 ? 10.039 25.422 -10.594 1 91.25 76 PRO B N 1
ATOM 2368 C CA . PRO B 1 76 ? 10.805 24.844 -11.695 1 91.25 76 PRO B CA 1
ATOM 2369 C C . PRO B 1 76 ? 12.203 24.406 -11.273 1 91.25 76 PRO B C 1
ATOM 2371 O O . PRO B 1 76 ? 12.875 25.109 -10.516 1 91.25 76 PRO B O 1
ATOM 2374 N N . GLY B 1 77 ? 12.578 23.25 -11.641 1 91.94 77 GLY B N 1
ATOM 2375 C CA . GLY B 1 77 ? 13.922 22.781 -11.344 1 91.94 77 GLY B CA 1
ATOM 2376 C C . GLY B 1 77 ? 14.016 22 -10.047 1 91.94 77 GLY B C 1
ATOM 2377 O O . GLY B 1 77 ? 15.07 21.453 -9.719 1 91.94 77 GLY B O 1
ATOM 2378 N N . THR B 1 78 ? 12.914 21.984 -9.344 1 94.62 78 THR B N 1
ATOM 2379 C CA . THR B 1 78 ? 12.898 21.188 -8.125 1 94.62 78 THR B CA 1
ATOM 2380 C C . THR B 1 78 ? 13.109 19.703 -8.438 1 94.62 78 THR B C 1
ATOM 2382 O O . THR B 1 78 ? 12.539 19.188 -9.391 1 94.62 78 THR B O 1
ATOM 2385 N N . ASP B 1 79 ? 14.031 19.109 -7.66 1 94.19 79 ASP B N 1
ATOM 2386 C CA . ASP B 1 79 ? 14.172 17.672 -7.773 1 94.19 79 ASP B CA 1
ATOM 2387 C C . ASP B 1 79 ? 12.836 16.969 -7.559 1 94.19 79 ASP B C 1
ATOM 2389 O O . ASP B 1 79 ? 12.125 17.25 -6.594 1 94.19 79 ASP B O 1
ATOM 2393 N N . PRO B 1 80 ? 12.477 16.109 -8.461 1 96.44 80 PRO B N 1
ATOM 2394 C CA . PRO B 1 80 ? 11.164 15.469 -8.367 1 96.44 80 PRO B CA 1
ATOM 2395 C C . PRO B 1 80 ? 10.945 14.75 -7.035 1 96.44 80 PRO B C 1
ATOM 2397 O O . PRO B 1 80 ? 9.836 14.758 -6.496 1 96.44 80 PRO B O 1
ATOM 2400 N N . VAL B 1 81 ? 11.945 14.117 -6.523 1 96.81 81 VAL B N 1
ATOM 2401 C CA . VAL B 1 81 ? 11.836 13.422 -5.246 1 96.81 81 VAL B CA 1
ATOM 2402 C C . VAL B 1 81 ? 11.602 14.43 -4.125 1 96.81 81 VAL B C 1
ATOM 2404 O O . VAL B 1 81 ? 10.766 14.211 -3.248 1 96.81 81 VAL B O 1
ATOM 2407 N N . ASP B 1 82 ? 12.258 15.586 -4.18 1 96.94 82 ASP B N 1
ATOM 2408 C CA . ASP B 1 82 ? 12.047 16.641 -3.195 1 96.94 82 ASP B CA 1
ATOM 2409 C C . ASP B 1 82 ? 10.633 17.203 -3.279 1 96.94 82 ASP B C 1
ATOM 2411 O O . ASP B 1 82 ? 10.039 17.562 -2.26 1 96.94 82 ASP B O 1
ATOM 2415 N N . ALA B 1 83 ? 10.148 17.297 -4.48 1 98.19 83 ALA B N 1
ATOM 2416 C CA . ALA B 1 83 ? 8.773 17.766 -4.656 1 98.19 83 ALA B CA 1
ATOM 2417 C C . ALA B 1 83 ? 7.785 16.812 -3.979 1 98.19 83 ALA B C 1
ATOM 2419 O O . ALA B 1 83 ? 6.863 17.25 -3.291 1 98.19 83 ALA B O 1
ATOM 2420 N N . VAL B 1 84 ? 7.98 15.516 -4.172 1 98.62 84 VAL B N 1
ATOM 2421 C CA . VAL B 1 84 ? 7.109 14.508 -3.57 1 98.62 84 VAL B CA 1
ATOM 2422 C C . VAL B 1 84 ? 7.246 14.547 -2.051 1 98.62 84 VAL B C 1
ATOM 2424 O O . VAL B 1 84 ? 6.25 14.461 -1.328 1 98.62 84 VAL B O 1
ATOM 2427 N N . ILE B 1 85 ? 8.477 14.672 -1.596 1 98.56 85 ILE B N 1
ATOM 2428 C CA . ILE B 1 85 ? 8.727 14.758 -0.161 1 98.56 85 ILE B CA 1
ATOM 2429 C C . ILE B 1 85 ? 7.984 15.961 0.421 1 98.56 85 ILE B C 1
ATOM 2431 O O . ILE B 1 85 ? 7.25 15.828 1.403 1 98.56 85 ILE B O 1
ATOM 2435 N N . ALA B 1 86 ? 8.094 17.125 -0.21 1 98.31 86 ALA B N 1
ATOM 2436 C CA . ALA B 1 86 ? 7.445 18.344 0.267 1 98.31 86 ALA B CA 1
ATOM 2437 C C . ALA B 1 86 ? 5.926 18.188 0.283 1 98.31 86 ALA B C 1
ATOM 2439 O O . ALA B 1 86 ? 5.266 18.578 1.247 1 98.31 86 ALA B O 1
ATOM 2440 N N . ALA B 1 87 ? 5.395 17.625 -0.767 1 98.62 87 ALA B N 1
ATOM 2441 C CA . ALA B 1 87 ? 3.955 17.391 -0.855 1 98.62 87 ALA B CA 1
ATOM 2442 C C . ALA B 1 87 ? 3.477 16.469 0.252 1 98.62 87 ALA B C 1
ATOM 2444 O O . ALA B 1 87 ? 2.428 16.688 0.859 1 98.62 87 ALA B O 1
ATOM 2445 N N . THR B 1 88 ? 4.219 15.414 0.491 1 98.5 88 THR B N 1
ATOM 2446 C CA . THR B 1 88 ? 3.885 14.438 1.523 1 98.5 88 THR B CA 1
ATOM 2447 C C . THR B 1 88 ? 3.951 15.07 2.908 1 98.5 88 THR B C 1
ATOM 2449 O O . THR B 1 88 ? 3.098 14.805 3.76 1 98.5 88 THR B O 1
ATOM 2452 N N . GLU B 1 89 ? 4.945 15.914 3.119 1 98.38 89 GLU B N 1
ATOM 2453 C CA . GLU B 1 89 ? 5.066 16.625 4.391 1 98.38 89 GLU B CA 1
ATOM 2454 C C . GLU B 1 89 ? 3.9 17.578 4.605 1 98.38 89 GLU B C 1
ATOM 2456 O O . GLU B 1 89 ? 3.416 17.734 5.73 1 98.38 89 GLU B O 1
ATOM 2461 N N . GLU B 1 90 ? 3.432 18.188 3.545 1 97.69 90 GLU B N 1
ATOM 2462 C CA . GLU B 1 90 ? 2.258 19.047 3.645 1 97.69 90 GLU B CA 1
ATOM 2463 C C . GLU B 1 90 ? 1.016 18.234 4.023 1 97.69 90 GLU B C 1
ATOM 2465 O O . GLU B 1 90 ? 0.198 18.688 4.824 1 97.69 90 GLU B O 1
ATOM 2470 N N . SER B 1 91 ? 0.88 17.109 3.447 1 97.12 91 SER B N 1
ATOM 2471 C CA . SER B 1 91 ? -0.216 16.203 3.803 1 97.12 91 SER B CA 1
ATOM 2472 C C . SER B 1 91 ? -0.176 15.844 5.285 1 97.12 91 SER B C 1
ATOM 2474 O O . SER B 1 91 ? -1.209 15.852 5.957 1 97.12 91 SER B O 1
ATOM 2476 N N . LEU B 1 92 ? 1.026 15.523 5.785 1 97.88 92 LEU B N 1
ATOM 2477 C CA . LEU B 1 92 ? 1.178 15.188 7.199 1 97.88 92 LEU B CA 1
ATOM 2478 C C . LEU B 1 92 ? 0.74 16.359 8.078 1 97.88 92 LEU B C 1
ATOM 2480 O O . LEU B 1 92 ? 0.011 16.156 9.055 1 97.88 92 LEU B O 1
ATOM 2484 N N . ARG B 1 93 ? 1.173 17.562 7.699 1 97.31 93 ARG B N 1
ATOM 2485 C CA . ARG B 1 93 ? 0.789 18.734 8.461 1 97.31 93 ARG B CA 1
ATOM 2486 C C . ARG B 1 93 ? -0.724 18.938 8.453 1 97.31 93 ARG B C 1
ATOM 2488 O O . ARG B 1 93 ? -1.31 19.344 9.453 1 97.31 93 ARG B O 1
ATOM 2495 N N . ASP B 1 94 ? -1.306 18.594 7.363 1 95.38 94 ASP B N 1
ATOM 2496 C CA . ASP B 1 94 ? -2.758 18.703 7.266 1 95.38 94 ASP B CA 1
ATOM 2497 C C . ASP B 1 94 ? -3.445 17.719 8.203 1 95.38 94 ASP B C 1
ATOM 2499 O O . ASP B 1 94 ? -4.398 18.062 8.898 1 95.38 94 ASP B O 1
ATOM 2503 N N . PHE B 1 95 ? -2.986 16.5 8.242 1 93.75 95 PHE B N 1
ATOM 2504 C CA . PHE B 1 95 ? -3.504 15.508 9.18 1 93.75 95 PHE B CA 1
ATOM 2505 C C . PHE B 1 95 ? -3.4 16.016 10.617 1 93.75 95 PHE B C 1
ATOM 2507 O O . PHE B 1 95 ? -4.352 15.906 11.391 1 93.75 95 PHE B O 1
ATOM 2514 N N . LEU B 1 96 ? -2.281 16.625 10.891 1 96 96 LEU B N 1
ATOM 2515 C CA . LEU B 1 96 ? -1.982 17.031 12.258 1 96 96 LEU B CA 1
ATOM 2516 C C . LEU B 1 96 ? -2.758 18.297 12.633 1 96 96 LEU B C 1
ATOM 2518 O O . LEU B 1 96 ? -2.867 18.641 13.812 1 96 96 LEU B O 1
ATOM 2522 N N . SER B 1 97 ? -3.275 19 11.648 1 94.31 97 SER B N 1
ATOM 2523 C CA . SER B 1 97 ? -4.055 20.219 11.906 1 94.31 97 SER B CA 1
ATOM 2524 C C . SER B 1 97 ? -5.418 19.875 12.492 1 94.31 97 SER B C 1
ATOM 2526 O O . SER B 1 97 ? -6.098 20.75 13.039 1 94.31 97 SER B O 1
ATOM 2528 N N . ARG B 1 98 ? -5.824 18.641 12.422 1 92.12 98 ARG B N 1
ATOM 2529 C CA . ARG B 1 98 ? -7.043 18.125 13.047 1 92.12 98 ARG B CA 1
ATOM 2530 C C . ARG B 1 98 ? -6.758 16.859 13.852 1 92.12 98 ARG B C 1
ATOM 2532 O O . ARG B 1 98 ? -7.227 15.781 13.508 1 92.12 98 ARG B O 1
ATOM 2539 N N . PRO B 1 99 ? -6.102 17.062 14.922 1 94.5 99 PRO B N 1
ATOM 2540 C CA . PRO B 1 99 ? -5.566 15.93 15.672 1 94.5 99 PRO B CA 1
ATOM 2541 C C . PRO B 1 99 ? -6.664 15.008 16.203 1 94.5 99 PRO B C 1
ATOM 2543 O O . PRO B 1 99 ? -6.492 13.781 16.203 1 94.5 99 PRO B O 1
ATOM 2546 N N . GLU B 1 100 ? -7.746 15.57 16.609 1 93.44 100 GLU B N 1
ATOM 2547 C CA . GLU B 1 100 ? -8.812 14.75 17.172 1 93.44 100 GLU B CA 1
ATOM 2548 C C . GLU B 1 100 ? -9.391 13.797 16.141 1 93.44 100 GLU B C 1
ATOM 2550 O O . GLU B 1 100 ? -9.727 12.656 16.453 1 93.44 100 GLU B O 1
ATOM 2555 N N . LEU B 1 101 ? -9.516 14.281 14.961 1 94 101 LEU B N 1
ATOM 2556 C CA . LEU B 1 101 ? -10.016 13.445 13.867 1 94 101 LEU B CA 1
ATOM 2557 C C . LEU B 1 101 ? -9.055 12.305 13.578 1 94 101 LEU B C 1
ATOM 2559 O O . LEU B 1 101 ? -9.477 11.156 13.422 1 94 101 LEU B O 1
ATOM 2563 N N . ALA B 1 102 ? -7.773 12.617 13.562 1 94.81 102 ALA B N 1
ATOM 2564 C CA . ALA B 1 102 ? -6.754 11.609 13.297 1 94.81 102 ALA B CA 1
ATOM 2565 C C . ALA B 1 102 ? -6.738 10.547 14.391 1 94.81 102 ALA B C 1
ATOM 2567 O O . ALA B 1 102 ? -6.652 9.352 14.102 1 94.81 102 ALA B O 1
ATOM 2568 N N . LEU B 1 103 ? -6.898 10.969 15.617 1 96.69 103 LEU B N 1
ATOM 2569 C CA . LEU B 1 103 ? -6.867 10.062 16.75 1 96.69 103 LEU B CA 1
ATOM 2570 C C . LEU B 1 103 ? -8.102 9.156 16.75 1 96.69 103 LEU B C 1
ATOM 2572 O O . LEU B 1 103 ? -7.988 7.949 16.984 1 96.69 103 LEU B O 1
ATOM 2576 N N . ARG B 1 104 ? -9.273 9.719 16.484 1 96.5 104 ARG B N 1
ATOM 2577 C CA . ARG B 1 104 ? -10.508 8.93 16.453 1 96.5 104 ARG B CA 1
ATOM 2578 C C . ARG B 1 104 ? -10.477 7.926 15.305 1 96.5 104 ARG B C 1
ATOM 2580 O O . ARG B 1 104 ? -10.922 6.785 15.461 1 96.5 104 ARG B O 1
ATOM 2587 N N . ARG B 1 105 ? -9.984 8.359 14.219 1 96.5 105 ARG B N 1
ATOM 2588 C CA . ARG B 1 105 ? -9.875 7.465 13.07 1 96.5 105 ARG B CA 1
ATOM 2589 C C . ARG B 1 105 ? -8.992 6.266 13.398 1 96.5 105 ARG B C 1
ATOM 2591 O O . ARG B 1 105 ? -9.336 5.125 13.078 1 96.5 105 ARG B O 1
ATOM 2598 N N . TYR B 1 106 ? -7.891 6.559 14.016 1 95.31 106 TYR B N 1
ATOM 2599 C CA . TYR B 1 106 ? -6.969 5.5 14.398 1 95.31 106 TYR B CA 1
ATOM 2600 C C . TYR B 1 106 ? -7.648 4.492 15.32 1 95.31 106 TYR B C 1
ATOM 2602 O O . TYR B 1 106 ? -7.535 3.281 15.117 1 95.31 106 TYR B O 1
ATOM 2610 N N . LYS B 1 107 ? -8.367 4.945 16.281 1 96.81 107 LYS B N 1
ATOM 2611 C CA . LYS B 1 107 ? -9.078 4.059 17.203 1 96.81 107 LYS B CA 1
ATOM 2612 C C . LYS B 1 107 ? -10.086 3.189 16.453 1 96.81 107 LYS B C 1
ATOM 2614 O O . LYS B 1 107 ? -10.18 1.984 16.688 1 96.81 107 LYS B O 1
ATOM 2619 N N . LEU B 1 108 ? -10.75 3.799 15.555 1 97.88 108 LEU B N 1
ATOM 2620 C CA . LEU B 1 108 ? -11.789 3.094 14.812 1 97.88 108 LEU B CA 1
ATOM 2621 C C . LEU B 1 108 ? -11.188 2.057 13.875 1 97.88 108 LEU B C 1
ATOM 2623 O O . LEU B 1 108 ? -11.688 0.935 13.781 1 97.88 108 LEU B O 1
ATOM 2627 N N . THR B 1 109 ? -10.086 2.424 13.172 1 96.44 109 THR B N 1
ATOM 2628 C CA . THR B 1 109 ? -9.5 1.512 12.195 1 96.44 109 THR B CA 1
ATOM 2629 C C . THR B 1 109 ? -8.852 0.319 12.898 1 96.44 109 THR B C 1
ATOM 2631 O O . THR B 1 109 ? -8.664 -0.738 12.289 1 96.44 109 THR B O 1
ATOM 2634 N N . ARG B 1 110 ? -8.617 0.393 14.164 1 94.5 110 ARG B N 1
ATOM 2635 C CA . ARG B 1 110 ? -8.055 -0.705 14.945 1 94.5 110 ARG B CA 1
ATOM 2636 C C . ARG B 1 110 ? -9.117 -1.748 15.266 1 94.5 110 ARG B C 1
ATOM 2638 O O . ARG B 1 110 ? -8.812 -2.934 15.406 1 94.5 110 ARG B O 1
ATOM 2645 N N . ILE B 1 111 ? -10.344 -1.283 15.336 1 95.69 111 ILE B N 1
ATOM 2646 C CA . ILE B 1 111 ? -11.352 -2.201 15.844 1 95.69 111 ILE B CA 1
ATOM 2647 C C . ILE B 1 111 ? -12.336 -2.559 14.734 1 95.69 111 ILE B C 1
ATOM 2649 O O . ILE B 1 111 ? -13.141 -3.477 14.883 1 95.69 111 ILE B O 1
ATOM 2653 N N . VAL B 1 112 ? -12.336 -1.85 13.648 1 97.44 112 VAL B N 1
ATOM 2654 C CA . VAL B 1 112 ? -13.25 -2.104 12.539 1 97.44 112 VAL B CA 1
ATOM 2655 C C . VAL B 1 112 ? -12.453 -2.5 11.297 1 97.44 112 VAL B C 1
ATOM 2657 O O . VAL B 1 112 ? -12 -1.638 10.539 1 97.44 112 VAL B O 1
ATOM 2660 N N . PRO B 1 113 ? -12.438 -3.777 10.953 1 95.25 113 PRO B N 1
ATOM 2661 C CA . PRO B 1 113 ? -11.617 -4.258 9.836 1 95.25 113 PRO B CA 1
ATOM 2662 C C . PRO B 1 113 ? -11.984 -3.598 8.508 1 95.25 113 PRO B C 1
ATOM 2664 O O . PRO B 1 113 ? -11.109 -3.336 7.68 1 95.25 113 PRO B O 1
ATOM 2667 N N . GLU B 1 114 ? -13.219 -3.348 8.344 1 94.81 114 GLU B N 1
ATOM 2668 C CA . GLU B 1 114 ? -13.695 -2.703 7.125 1 94.81 114 GLU B CA 1
ATOM 2669 C C . GLU B 1 114 ? -13.055 -1.331 6.941 1 94.81 114 GLU B C 1
ATOM 2671 O O . GLU B 1 114 ? -12.656 -0.97 5.828 1 94.81 114 GLU B O 1
ATOM 2676 N N . LEU B 1 115 ? -12.898 -0.571 7.996 1 97 115 LEU B N 1
ATOM 2677 C CA . LEU B 1 115 ? -12.312 0.763 7.945 1 97 115 LEU B CA 1
ATOM 2678 C C . LEU B 1 115 ? -10.805 0.685 7.73 1 97 115 LEU B C 1
ATOM 2680 O O . LEU B 1 115 ? -10.219 1.546 7.066 1 97 115 LEU B O 1
ATOM 2684 N N . ARG B 1 116 ? -10.203 -0.38 8.242 1 96.31 116 ARG B N 1
ATOM 2685 C CA . ARG B 1 116 ? -8.781 -0.605 8.008 1 96.31 116 ARG B CA 1
ATOM 2686 C C . ARG B 1 116 ? -8.508 -0.868 6.531 1 96.31 116 ARG B C 1
ATOM 2688 O O . ARG B 1 116 ? -7.555 -0.319 5.965 1 96.31 116 ARG B O 1
ATOM 2695 N N . LYS B 1 117 ? -9.328 -1.667 5.922 1 95.44 117 LYS B N 1
ATOM 2696 C CA . LYS B 1 117 ? -9.195 -1.952 4.496 1 95.44 117 LYS B CA 1
ATOM 2697 C C . LYS B 1 117 ? -9.367 -0.685 3.664 1 95.44 117 LYS B C 1
ATOM 2699 O O . LYS B 1 117 ? -8.625 -0.46 2.707 1 95.44 117 LYS B O 1
ATOM 2704 N N . ARG B 1 118 ? -10.32 0.103 4.078 1 94.69 118 ARG B N 1
ATOM 2705 C CA . ARG B 1 118 ? -10.547 1.364 3.381 1 94.69 118 ARG B CA 1
ATOM 2706 C C . ARG B 1 118 ? -9.336 2.283 3.506 1 94.69 118 ARG B C 1
ATOM 2708 O O . ARG B 1 118 ? -8.938 2.938 2.537 1 94.69 118 ARG B O 1
ATOM 2715 N N . GLU B 1 119 ? -8.742 2.322 4.648 1 95.38 119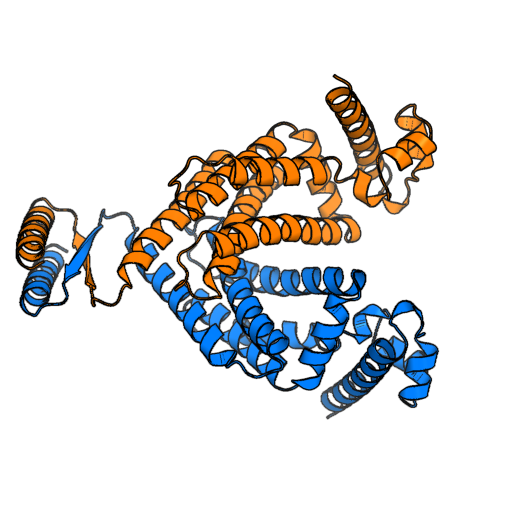 GLU B N 1
ATOM 2716 C CA . GLU B 1 119 ? -7.555 3.143 4.879 1 95.38 119 GLU B CA 1
ATOM 2717 C C . GLU B 1 119 ? -6.398 2.713 3.979 1 95.38 119 GLU B C 1
ATOM 2719 O O . GLU B 1 119 ? -5.684 3.555 3.434 1 95.38 119 GLU B O 1
ATOM 2724 N N . ILE B 1 120 ? -6.23 1.419 3.809 1 96.12 120 ILE B N 1
ATOM 2725 C CA . ILE B 1 120 ? -5.18 0.87 2.957 1 96.12 120 ILE B CA 1
ATOM 2726 C C . ILE B 1 120 ? -5.367 1.364 1.524 1 96.12 120 ILE B C 1
ATOM 2728 O O . ILE B 1 120 ? -4.414 1.828 0.893 1 96.12 120 ILE B O 1
ATOM 2732 N N . VAL B 1 121 ? -6.562 1.339 1.101 1 94.88 121 VAL B N 1
ATOM 2733 C CA . VAL B 1 121 ? -6.875 1.765 -0.259 1 94.88 121 VAL B CA 1
ATOM 2734 C C . VAL B 1 121 ? -6.621 3.262 -0.405 1 94.88 121 VAL B C 1
ATOM 2736 O O . VAL B 1 121 ? -6.113 3.715 -1.435 1 94.88 121 VAL B O 1
ATOM 2739 N N . GLU B 1 122 ? -6.895 4.004 0.631 1 93.06 122 GLU B N 1
ATOM 2740 C CA . GLU B 1 122 ? -6.668 5.445 0.594 1 93.06 122 GLU B CA 1
ATOM 2741 C C . GLU B 1 122 ? -5.18 5.77 0.492 1 93.06 122 GLU B C 1
ATOM 2743 O O . GLU B 1 122 ? -4.785 6.664 -0.26 1 93.06 122 GLU B O 1
ATOM 2748 N N . HIS B 1 123 ? -4.359 5.059 1.245 1 93.88 123 HIS B N 1
ATOM 2749 C CA . HIS B 1 123 ? -2.92 5.289 1.163 1 93.88 123 HIS B CA 1
ATOM 2750 C C . HIS B 1 123 ? -2.391 4.98 -0.234 1 93.88 123 HIS B C 1
ATOM 2752 O O . HIS B 1 123 ? -1.516 5.688 -0.74 1 93.88 123 HIS B O 1
ATOM 2758 N N . GLU B 1 124 ? -2.986 3.979 -0.833 1 96.75 124 GLU B N 1
ATOM 2759 C CA . GLU B 1 124 ? -2.553 3.609 -2.178 1 96.75 124 GLU B CA 1
ATOM 2760 C C . GLU B 1 124 ? -2.85 4.719 -3.18 1 96.75 124 GLU B C 1
ATOM 2762 O O . GLU B 1 124 ? -2.119 4.895 -4.156 1 96.75 124 GLU B O 1
ATOM 2767 N N . ARG B 1 125 ? -3.914 5.492 -2.941 1 95.88 125 ARG B N 1
ATOM 2768 C CA . ARG B 1 125 ? -4.227 6.605 -3.832 1 95.88 125 ARG B CA 1
ATOM 2769 C C . ARG B 1 125 ? -3.121 7.652 -3.812 1 95.88 125 ARG B C 1
ATOM 2771 O O . ARG B 1 125 ? -2.787 8.227 -4.848 1 95.88 125 ARG B O 1
ATOM 2778 N N . TYR B 1 126 ? -2.527 7.918 -2.633 1 96.56 126 TYR B N 1
ATOM 2779 C CA . TYR B 1 126 ? -1.41 8.844 -2.52 1 96.56 126 TYR B CA 1
ATOM 2780 C C . TYR B 1 126 ? -0.178 8.312 -3.236 1 96.56 126 TYR B C 1
ATOM 2782 O O . TYR B 1 126 ? 0.49 9.039 -3.971 1 96.56 126 TYR B O 1
ATOM 2790 N N . VAL B 1 127 ? 0.079 7.035 -3.055 1 97.81 127 VAL B N 1
ATOM 2791 C CA . VAL B 1 127 ? 1.23 6.395 -3.68 1 97.81 127 VAL B CA 1
ATOM 2792 C C . VAL B 1 127 ? 1.091 6.449 -5.199 1 97.81 127 VAL B C 1
ATOM 2794 O O . VAL B 1 127 ? 2.047 6.781 -5.906 1 97.81 127 VAL B O 1
ATOM 2797 N N . ALA B 1 128 ? -0.087 6.184 -5.676 1 97.62 128 ALA B N 1
ATOM 2798 C CA . ALA B 1 128 ? -0.335 6.203 -7.113 1 97.62 128 ALA B CA 1
ATOM 2799 C C . ALA B 1 128 ? -0.12 7.602 -7.688 1 97.62 128 ALA B C 1
ATOM 2801 O O . ALA B 1 128 ? 0.474 7.754 -8.758 1 97.62 128 ALA B O 1
ATOM 2802 N N . LEU B 1 129 ? -0.609 8.578 -6.965 1 98.06 129 LEU B N 1
ATOM 2803 C CA . LEU B 1 129 ? -0.485 9.961 -7.402 1 98.06 129 LEU B CA 1
ATOM 2804 C C . LEU B 1 129 ? 0.979 10.375 -7.48 1 98.06 129 LEU B C 1
ATOM 2806 O O . LEU B 1 129 ? 1.423 10.922 -8.492 1 98.06 129 LEU B O 1
ATOM 2810 N N . THR B 1 130 ? 1.772 10.125 -6.469 1 98.69 130 THR B N 1
ATOM 2811 C CA . THR B 1 130 ? 3.162 10.562 -6.418 1 98.69 130 THR B CA 1
ATOM 2812 C C . THR B 1 130 ? 4.031 9.703 -7.332 1 98.69 130 THR B C 1
ATOM 2814 O O . THR B 1 130 ? 5.008 10.195 -7.91 1 98.69 130 THR B O 1
ATOM 2817 N N . ARG B 1 131 ? 3.695 8.445 -7.465 1 98.38 131 ARG B N 1
ATOM 2818 C CA . ARG B 1 131 ? 4.371 7.582 -8.422 1 98.38 131 ARG B CA 1
ATOM 2819 C C . ARG B 1 131 ? 4.246 8.133 -9.844 1 98.38 131 ARG B C 1
ATOM 2821 O O . ARG B 1 131 ? 5.23 8.172 -10.586 1 98.38 131 ARG B O 1
ATOM 2828 N N . ALA B 1 132 ? 3.025 8.461 -10.219 1 97.94 132 ALA B N 1
ATOM 2829 C CA . ALA B 1 132 ? 2.789 9.016 -11.547 1 97.94 132 ALA B CA 1
ATOM 2830 C C . ALA B 1 132 ? 3.607 10.289 -11.773 1 97.94 132 ALA B C 1
ATOM 2832 O O . ALA B 1 132 ? 4.207 10.469 -12.828 1 97.94 132 ALA B O 1
ATOM 2833 N N . PHE B 1 133 ? 3.648 11.102 -10.75 1 98.44 133 PHE B N 1
ATOM 2834 C CA . PHE B 1 133 ? 4.441 12.328 -10.82 1 98.44 133 PHE B CA 1
ATOM 2835 C C . PHE B 1 133 ? 5.914 12 -11.031 1 98.44 133 PHE B C 1
ATOM 2837 O O . PHE B 1 133 ? 6.562 12.578 -11.914 1 98.44 133 PHE B O 1
ATOM 2844 N N . LEU B 1 134 ? 6.469 11.078 -10.266 1 97.75 134 LEU B N 1
ATOM 2845 C CA . LEU B 1 134 ? 7.875 10.695 -10.367 1 97.75 134 LEU B CA 1
ATOM 2846 C C . LEU B 1 134 ? 8.172 10.086 -11.734 1 97.75 134 LEU B C 1
ATOM 2848 O O . LEU B 1 134 ? 9.211 10.367 -12.328 1 97.75 134 LEU B O 1
ATOM 2852 N N . ARG B 1 135 ? 7.293 9.266 -12.18 1 96.56 135 ARG B N 1
ATOM 2853 C CA . ARG B 1 135 ? 7.461 8.648 -13.492 1 96.56 135 ARG B CA 1
ATOM 2854 C C . ARG B 1 135 ? 7.598 9.703 -14.578 1 96.56 135 ARG B C 1
ATOM 2856 O O . ARG B 1 135 ? 8.414 9.562 -15.492 1 96.56 135 ARG B O 1
ATOM 2863 N N . ASP B 1 136 ? 6.836 10.75 -14.484 1 96.06 136 ASP B N 1
ATOM 2864 C CA . ASP B 1 136 ? 6.77 11.781 -15.516 1 96.06 136 ASP B CA 1
ATOM 2865 C C . ASP B 1 136 ? 7.93 12.766 -15.391 1 96.06 136 ASP B C 1
ATOM 2867 O O . ASP B 1 136 ? 8.25 13.484 -16.328 1 96.06 136 ASP B O 1
ATOM 2871 N N . HIS B 1 137 ? 8.625 12.828 -14.219 1 96.31 137 HIS B N 1
ATOM 2872 C CA . HIS B 1 137 ? 9.539 13.945 -14 1 96.31 137 HIS B CA 1
ATOM 2873 C C . HIS B 1 137 ? 10.953 13.453 -13.719 1 96.31 137 HIS B C 1
ATOM 2875 O O . HIS B 1 137 ? 11.906 14.234 -13.734 1 96.31 137 HIS B O 1
ATOM 2881 N N . LEU B 1 138 ? 11.102 12.148 -13.453 1 93.94 138 LEU B N 1
ATOM 2882 C CA . LEU B 1 138 ? 12.445 11.594 -13.336 1 93.94 138 LEU B CA 1
ATOM 2883 C C . LEU B 1 138 ? 13.094 11.438 -14.711 1 93.94 138 LEU B C 1
ATOM 2885 O O . LEU B 1 138 ? 12.398 11.406 -15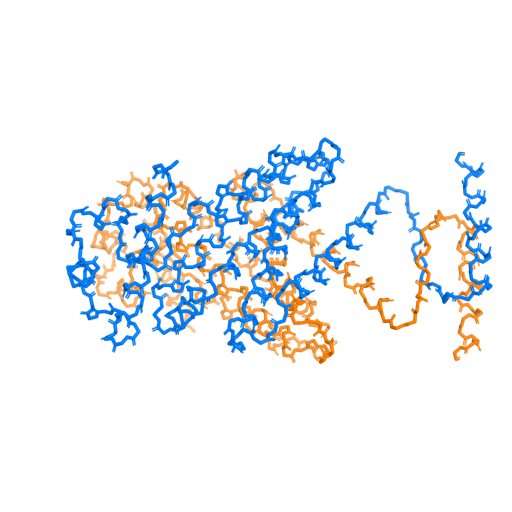.727 1 93.94 138 LEU B O 1
ATOM 2889 N N . PRO B 1 139 ? 14.414 11.375 -14.727 1 90.62 139 PRO B N 1
ATOM 2890 C CA . PRO B 1 139 ? 15.086 11.203 -16.016 1 90.62 139 PRO B CA 1
ATOM 2891 C C . PRO B 1 139 ? 14.57 9.992 -16.781 1 90.62 139 PRO B C 1
ATOM 2893 O O . PRO B 1 139 ? 14.188 8.984 -16.188 1 90.62 139 PRO B O 1
ATOM 2896 N N . PRO B 1 140 ? 14.531 10 -18.016 1 89.44 140 PRO B N 1
ATOM 2897 C CA . PRO B 1 140 ? 13.977 8.938 -18.859 1 89.44 140 PRO B CA 1
ATOM 2898 C C . PRO B 1 140 ? 14.695 7.605 -18.688 1 89.44 140 PRO B C 1
ATOM 2900 O O . PRO B 1 140 ? 14.109 6.547 -18.938 1 89.44 140 PRO B O 1
ATOM 2903 N N . ASP B 1 141 ? 15.914 7.621 -18.266 1 89.75 141 ASP B N 1
ATOM 2904 C CA . ASP B 1 141 ? 16.688 6.383 -18.141 1 89.75 141 ASP B CA 1
ATOM 2905 C C . ASP B 1 141 ? 16.516 5.77 -16.75 1 89.75 141 ASP B C 1
ATOM 2907 O O . ASP B 1 141 ? 17.156 4.754 -16.438 1 89.75 141 ASP B O 1
ATOM 2911 N N . THR B 1 142 ? 15.641 6.402 -16 1 90.94 142 THR B N 1
ATOM 2912 C CA . THR B 1 142 ? 15.375 5.863 -14.672 1 90.94 142 THR B CA 1
ATOM 2913 C C . THR B 1 142 ? 14.727 4.48 -14.766 1 90.94 142 THR B C 1
ATOM 2915 O O . THR B 1 142 ? 13.789 4.281 -15.539 1 90.94 142 THR B O 1
ATOM 2918 N N . PRO B 1 143 ? 15.305 3.533 -14 1 92.69 143 PRO B N 1
ATOM 2919 C CA . PRO B 1 143 ? 14.664 2.215 -14.008 1 92.69 143 PRO B CA 1
ATOM 2920 C C . PRO B 1 143 ? 13.195 2.268 -13.617 1 92.69 143 PRO B C 1
ATOM 2922 O O . PRO B 1 143 ? 12.805 3.072 -12.766 1 92.69 143 PRO B O 1
ATOM 2925 N N . SER B 1 144 ? 12.414 1.331 -14.195 1 93.31 144 SER B N 1
ATOM 2926 C CA . SER B 1 144 ? 10.961 1.368 -14.062 1 93.31 144 SER B CA 1
ATOM 2927 C C . SER B 1 144 ? 10.531 1.196 -12.609 1 93.31 144 SER B C 1
ATOM 2929 O O . SER B 1 144 ? 9.484 1.71 -12.203 1 93.31 144 SER B O 1
ATOM 2931 N N . PHE B 1 145 ? 11.391 0.566 -11.805 1 96.19 145 PHE B N 1
ATOM 2932 C CA . PHE B 1 145 ? 11 0.283 -10.43 1 96.19 145 PHE B CA 1
ATOM 2933 C C . PHE B 1 145 ? 11.188 1.511 -9.547 1 96.19 145 PHE B C 1
ATOM 2935 O O . PHE B 1 145 ? 10.641 1.58 -8.445 1 96.19 145 PHE B O 1
ATOM 2942 N N . GLN B 1 146 ? 11.938 2.486 -9.945 1 94.88 146 GLN B N 1
ATOM 2943 C CA . GLN B 1 146 ? 12.375 3.543 -9.039 1 94.88 146 GLN B CA 1
ATOM 2944 C C . GLN B 1 146 ? 11.219 4.469 -8.68 1 94.88 146 GLN B C 1
ATOM 2946 O O . GLN B 1 146 ? 11.047 4.828 -7.512 1 94.88 146 GLN B O 1
ATOM 2951 N N . PRO B 1 147 ? 10.328 4.891 -9.656 1 97.19 147 PRO B N 1
ATOM 2952 C CA . PRO B 1 147 ? 9.219 5.77 -9.273 1 97.19 147 PRO B CA 1
ATOM 2953 C C . PRO B 1 147 ? 8.281 5.125 -8.25 1 97.19 147 PRO B C 1
ATOM 2955 O O . PRO B 1 147 ? 7.93 5.758 -7.254 1 97.19 147 PRO B O 1
ATOM 2958 N N . ILE B 1 148 ? 7.93 3.885 -8.461 1 97.69 148 ILE B N 1
ATOM 2959 C CA . ILE B 1 148 ? 7 3.223 -7.551 1 97.69 148 ILE B CA 1
ATOM 2960 C C . ILE B 1 148 ? 7.695 2.939 -6.219 1 97.69 148 ILE B C 1
ATOM 2962 O O . ILE B 1 148 ? 7.086 3.076 -5.156 1 97.69 148 ILE B O 1
ATOM 2966 N N . ALA B 1 149 ? 8.938 2.576 -6.258 1 97 149 ALA B N 1
ATOM 2967 C CA . ALA B 1 149 ? 9.703 2.293 -5.047 1 97 149 ALA B CA 1
ATOM 2968 C C . ALA B 1 149 ? 9.852 3.541 -4.18 1 97 149 ALA B C 1
ATOM 2970 O O . ALA B 1 149 ? 9.617 3.494 -2.971 1 97 149 ALA B O 1
ATOM 2971 N N . LEU B 1 150 ? 10.156 4.676 -4.832 1 97 150 LEU B N 1
ATOM 2972 C CA . LEU B 1 150 ? 10.344 5.93 -4.109 1 97 150 LEU B CA 1
ATOM 2973 C C . LEU B 1 150 ? 9.023 6.441 -3.549 1 97 150 LEU B C 1
ATOM 2975 O O . LEU B 1 150 ? 8.961 6.914 -2.412 1 97 150 LEU B O 1
ATOM 2979 N N . ALA B 1 151 ? 7.961 6.348 -4.336 1 98.5 151 ALA B N 1
ATOM 2980 C CA . ALA B 1 151 ? 6.637 6.746 -3.861 1 98.5 151 ALA B CA 1
ATOM 2981 C C . ALA B 1 151 ? 6.227 5.934 -2.637 1 98.5 151 ALA B C 1
ATOM 2983 O O . ALA B 1 151 ? 5.754 6.492 -1.644 1 98.5 151 ALA B O 1
ATOM 2984 N N . ALA B 1 152 ? 6.453 4.621 -2.707 1 98.19 152 ALA B N 1
ATOM 2985 C CA . ALA B 1 152 ? 6.098 3.721 -1.612 1 98.19 152 ALA B CA 1
ATOM 2986 C C . ALA B 1 152 ? 6.934 4.012 -0.37 1 98.19 152 ALA B C 1
ATOM 2988 O O . ALA B 1 152 ? 6.414 4.016 0.749 1 98.19 152 ALA B O 1
ATOM 2989 N N . LEU B 1 153 ? 8.195 4.234 -0.616 1 97.31 153 LEU B N 1
ATOM 2990 C CA . LEU B 1 153 ? 9.133 4.523 0.461 1 97.31 153 LEU B CA 1
ATOM 2991 C C . LEU B 1 153 ? 8.734 5.789 1.21 1 97.31 153 LEU B C 1
ATOM 2993 O O . LEU B 1 153 ? 8.648 5.789 2.439 1 97.31 153 LEU B O 1
ATOM 2997 N N . ILE B 1 154 ? 8.461 6.828 0.497 1 98.5 154 ILE B N 1
ATOM 2998 C CA . ILE B 1 154 ? 8.102 8.125 1.066 1 98.5 154 ILE B CA 1
ATOM 2999 C C . ILE B 1 154 ? 6.77 8.016 1.802 1 98.5 154 ILE B C 1
ATOM 3001 O O . ILE B 1 154 ? 6.633 8.508 2.924 1 98.5 154 ILE B O 1
ATOM 3005 N N . ASP B 1 155 ? 5.832 7.367 1.215 1 98.38 155 ASP B N 1
ATOM 3006 C CA . ASP B 1 155 ? 4.535 7.164 1.852 1 98.38 155 ASP B CA 1
ATOM 3007 C C . ASP B 1 155 ? 4.676 6.371 3.146 1 98.38 155 ASP B C 1
ATOM 3009 O O . ASP B 1 155 ? 4.023 6.676 4.145 1 98.38 155 ASP B O 1
ATOM 3013 N N . ALA B 1 156 ? 5.527 5.355 3.102 1 98.12 156 ALA B N 1
ATOM 3014 C CA . ALA B 1 156 ? 5.73 4.512 4.277 1 98.12 156 ALA B CA 1
ATOM 3015 C C . ALA B 1 156 ? 6.297 5.32 5.441 1 98.12 156 ALA B C 1
ATOM 3017 O O . ALA B 1 156 ? 5.906 5.113 6.594 1 98.12 156 ALA B O 1
ATOM 3018 N N . ILE B 1 157 ? 7.176 6.195 5.152 1 98.25 157 ILE B N 1
ATOM 3019 C CA . ILE B 1 157 ? 7.77 7.039 6.184 1 98.25 157 ILE B CA 1
ATOM 3020 C C . ILE B 1 157 ? 6.699 7.953 6.777 1 98.25 157 ILE B C 1
ATOM 3022 O O . ILE B 1 157 ? 6.621 8.109 8 1 98.25 157 ILE B O 1
ATOM 3026 N N . HIS B 1 158 ? 5.891 8.555 5.906 1 98.31 158 HIS B N 1
ATOM 3027 C CA . HIS B 1 158 ? 4.758 9.352 6.363 1 98.31 158 HIS B CA 1
ATOM 3028 C C . HIS B 1 158 ? 3.84 8.539 7.266 1 98.31 158 HIS B C 1
ATOM 3030 O O . HIS B 1 158 ? 3.445 9 8.336 1 98.31 158 HIS B O 1
ATOM 3036 N N . ARG B 1 159 ? 3.504 7.34 6.871 1 97.25 159 ARG B N 1
ATOM 3037 C CA . ARG B 1 159 ? 2.629 6.457 7.633 1 97.25 159 ARG B CA 1
ATOM 3038 C C . ARG B 1 159 ? 3.244 6.113 8.984 1 97.25 159 ARG B C 1
ATOM 3040 O O . ARG B 1 159 ? 2.535 6.012 9.992 1 97.25 159 ARG B O 1
ATOM 3047 N N . SER B 1 160 ? 4.547 5.883 8.977 1 97.75 160 SER B N 1
ATOM 3048 C CA . SER B 1 160 ? 5.238 5.574 10.227 1 97.75 160 SER B CA 1
ATOM 3049 C C . SER B 1 160 ? 5.117 6.723 11.219 1 97.75 160 SER B C 1
ATOM 3051 O O . SER B 1 160 ? 4.754 6.512 12.383 1 97.75 160 SER B O 1
ATOM 3053 N N . ALA B 1 161 ? 5.43 7.914 10.75 1 98.31 161 ALA B N 1
ATOM 3054 C CA . ALA B 1 161 ? 5.391 9.094 11.609 1 98.31 161 ALA B CA 1
ATOM 3055 C C . ALA B 1 161 ? 3.98 9.336 12.141 1 98.31 161 ALA B C 1
ATOM 3057 O O . ALA B 1 161 ? 3.793 9.547 13.344 1 98.31 161 ALA B O 1
ATOM 3058 N N . LEU B 1 162 ? 2.992 9.273 11.25 1 97.44 162 LEU B N 1
ATOM 3059 C CA . LEU B 1 162 ? 1.606 9.484 11.656 1 97.44 162 LEU B CA 1
ATOM 3060 C C . LEU B 1 162 ? 1.142 8.375 12.594 1 97.44 162 LEU B C 1
ATOM 3062 O O . LEU B 1 162 ? 0.484 8.648 13.602 1 97.44 162 LEU B O 1
ATOM 3066 N N . GLY B 1 163 ? 1.475 7.145 12.258 1 97 163 GLY B N 1
ATOM 3067 C CA . GLY B 1 163 ? 1.123 6.004 13.086 1 97 163 GLY B CA 1
ATOM 3068 C C . GLY B 1 163 ? 1.683 6.094 14.492 1 97 163 GLY B C 1
ATOM 3069 O O . GLY B 1 163 ? 0.972 5.836 15.469 1 97 163 GLY B O 1
ATOM 3070 N N . ASN B 1 164 ? 2.953 6.434 14.578 1 97.38 164 ASN B N 1
ATOM 3071 C CA . ASN B 1 164 ? 3.561 6.605 15.898 1 97.38 164 ASN B CA 1
ATOM 3072 C C . ASN B 1 164 ? 2.875 7.711 16.688 1 97.38 164 ASN B C 1
ATOM 3074 O O . ASN B 1 164 ? 2.65 7.57 17.891 1 97.38 164 ASN B O 1
ATOM 3078 N N . TRP B 1 165 ? 2.555 8.773 16.031 1 98 165 TRP B N 1
ATOM 3079 C CA . TRP B 1 165 ? 1.901 9.922 16.672 1 98 165 TRP B CA 1
ATOM 3080 C C . TRP B 1 165 ? 0.541 9.523 17.234 1 98 165 TRP B C 1
ATOM 3082 O O . TRP B 1 165 ? 0.245 9.789 18.406 1 98 165 TRP B O 1
ATOM 3092 N N . VAL B 1 166 ? -0.264 8.836 16.484 1 97.12 166 VAL B N 1
ATOM 3093 C CA . VAL B 1 166 ? -1.605 8.492 16.938 1 97.12 166 VAL B CA 1
ATOM 3094 C C . VAL B 1 166 ? -1.523 7.395 18 1 97.12 166 VAL B C 1
ATOM 3096 O O . VAL B 1 166 ? -2.307 7.383 18.953 1 97.12 166 VAL B O 1
ATOM 3099 N N . ARG B 1 167 ? -0.611 6.426 17.875 1 96 167 ARG B N 1
ATOM 3100 C CA . ARG B 1 167 ? -0.458 5.352 18.844 1 96 167 ARG B CA 1
ATOM 3101 C C . ARG B 1 167 ? -0.049 5.898 20.203 1 96 167 ARG B C 1
ATOM 3103 O O . ARG B 1 167 ? -0.397 5.328 21.234 1 96 167 ARG B O 1
ATOM 3110 N N . SER B 1 168 ? 0.662 7.004 20.156 1 96.81 168 SER B N 1
ATOM 3111 C CA . SER B 1 168 ? 1.141 7.605 21.406 1 96.81 168 SER B CA 1
ATOM 3112 C C . SER B 1 168 ? 0.151 8.641 21.938 1 96.81 168 SER B C 1
ATOM 3114 O O . SER B 1 168 ? 0.444 9.352 22.891 1 96.81 168 SER B O 1
ATOM 3116 N N . GLY B 1 169 ? -0.929 8.773 21.266 1 95.56 169 GLY B N 1
ATOM 3117 C CA . GLY B 1 169 ? -1.911 9.758 21.703 1 95.56 169 GLY B CA 1
ATOM 3118 C C . GLY B 1 169 ? -1.481 11.188 21.422 1 95.56 169 GLY B C 1
ATOM 3119 O O . GLY B 1 169 ? -1.874 12.102 22.141 1 95.56 169 GLY B O 1
ATOM 3120 N N . GLY B 1 170 ? -0.581 11.336 20.5 1 95.81 170 GLY B N 1
ATOM 3121 C CA . GLY B 1 170 ? -0.135 12.664 20.109 1 95.81 170 GLY B CA 1
ATOM 3122 C C . GLY B 1 170 ? 1.135 13.102 20.812 1 95.81 170 GLY B C 1
ATOM 3123 O O . GLY B 1 170 ? 1.493 14.273 20.797 1 95.81 170 GLY B O 1
ATOM 3124 N N . ALA B 1 171 ? 1.825 12.18 21.344 1 95.94 171 ALA B N 1
ATOM 3125 C CA . ALA B 1 171 ? 2.967 12.531 22.188 1 95.94 171 ALA B CA 1
ATOM 3126 C C . ALA B 1 171 ? 4.238 12.664 21.359 1 95.94 171 ALA B C 1
ATOM 3128 O O . ALA B 1 171 ? 5.148 13.414 21.719 1 95.94 171 ALA B O 1
ATOM 3129 N N . THR B 1 172 ? 4.332 11.898 20.281 1 96.44 172 THR B N 1
ATOM 3130 C CA . THR B 1 172 ? 5.543 11.938 19.469 1 96.44 172 THR B CA 1
ATOM 3131 C C . THR B 1 172 ? 5.516 13.125 18.5 1 96.44 172 THR B C 1
ATOM 3133 O O . THR B 1 172 ? 4.449 13.68 18.234 1 96.44 172 THR B O 1
ATOM 3136 N N . ASP B 1 173 ? 6.676 13.539 18.078 1 97.56 173 ASP B N 1
ATOM 3137 C CA . ASP B 1 173 ? 6.812 14.602 17.094 1 97.56 173 ASP B CA 1
ATOM 3138 C C . ASP B 1 173 ? 6.801 14.023 15.672 1 97.56 173 ASP B C 1
ATOM 3140 O O . ASP B 1 173 ? 7.855 13.742 15.109 1 97.56 173 ASP B O 1
ATOM 3144 N N . ALA B 1 174 ? 5.621 13.938 15.102 1 98.06 174 ALA B N 1
ATOM 3145 C CA . ALA B 1 174 ? 5.441 13.312 13.789 1 98.06 174 ALA B CA 1
ATOM 3146 C C . ALA B 1 174 ? 6.223 14.062 12.711 1 98.06 174 ALA B C 1
ATOM 3148 O O . ALA B 1 174 ? 6.77 13.445 11.797 1 98.06 174 ALA B O 1
ATOM 3149 N N . VAL B 1 175 ? 6.266 15.352 12.844 1 98.25 175 VAL B N 1
ATOM 3150 C CA . VAL B 1 175 ? 6.938 16.188 11.844 1 98.25 175 VAL B CA 1
ATOM 3151 C C . VAL B 1 175 ? 8.438 15.891 11.852 1 98.25 175 VAL B C 1
ATOM 3153 O O . VAL B 1 175 ? 9.039 15.664 10.805 1 98.25 175 VAL B O 1
ATOM 3156 N N . ALA B 1 176 ? 9 15.797 13.023 1 97.94 176 ALA B N 1
ATOM 3157 C CA . ALA B 1 176 ? 10.422 15.516 13.148 1 97.94 176 ALA B CA 1
ATOM 3158 C C . ALA B 1 176 ? 10.742 14.102 12.672 1 97.94 176 ALA B C 1
ATOM 3160 O O . ALA B 1 176 ? 11.758 13.883 12.008 1 97.94 176 ALA B O 1
ATOM 3161 N N . GLU B 1 177 ? 9.883 13.164 13.023 1 96.94 177 GLU B N 1
ATOM 3162 C CA . GLU B 1 177 ? 10.086 11.781 12.594 1 96.94 177 GLU B CA 1
ATOM 3163 C C . GLU B 1 177 ? 10.023 11.656 11.078 1 96.94 177 GLU B C 1
ATOM 3165 O O . GLU B 1 177 ? 10.844 10.969 10.469 1 96.94 177 GLU B O 1
ATOM 3170 N N . SER B 1 178 ? 9.055 12.305 10.508 1 98.12 178 SER B N 1
ATOM 3171 C CA . SER B 1 178 ? 8.93 12.305 9.055 1 98.12 178 SER B CA 1
ATOM 3172 C C . SER B 1 178 ? 10.148 12.938 8.398 1 98.12 178 SER B C 1
ATOM 3174 O O . SER B 1 178 ? 10.711 12.391 7.445 1 98.12 178 SER B O 1
ATOM 3176 N N . ALA B 1 179 ? 10.594 14.055 8.969 1 97.75 179 ALA B N 1
ATOM 3177 C CA . ALA B 1 179 ? 11.742 14.766 8.414 1 97.75 179 ALA B CA 1
ATOM 3178 C C . ALA B 1 179 ? 12.992 13.891 8.438 1 97.75 179 ALA B C 1
ATOM 3180 O O . ALA B 1 179 ? 13.773 13.883 7.48 1 97.75 179 ALA B O 1
ATOM 3181 N N . ALA B 1 180 ? 13.188 13.164 9.5 1 96.12 180 ALA B N 1
ATOM 3182 C CA . ALA B 1 180 ? 14.328 12.258 9.609 1 96.12 180 ALA B CA 1
ATOM 3183 C C . ALA B 1 180 ? 14.273 11.172 8.539 1 96.12 180 ALA B C 1
ATOM 3185 O O . ALA B 1 180 ? 15.289 10.844 7.926 1 96.12 180 ALA B O 1
ATOM 3186 N N . GLY B 1 181 ? 13.117 10.625 8.328 1 96.81 181 GLY B N 1
ATOM 3187 C CA . GLY B 1 181 ? 12.945 9.625 7.281 1 96.81 181 GLY B CA 1
ATOM 3188 C C . GLY B 1 181 ? 13.164 10.18 5.887 1 96.81 181 GLY B C 1
ATOM 3189 O O . GLY B 1 181 ? 13.766 9.516 5.039 1 96.81 181 GLY B O 1
ATOM 3190 N N . MET B 1 182 ? 12.711 11.43 5.699 1 97.75 182 MET B N 1
ATOM 3191 C CA . MET B 1 182 ? 12.859 12.047 4.383 1 97.75 182 MET B CA 1
ATOM 3192 C C . MET B 1 182 ? 14.328 12.359 4.094 1 97.75 182 MET B C 1
ATOM 3194 O O . MET B 1 182 ? 14.766 12.289 2.947 1 97.75 182 MET B O 1
ATOM 3198 N N . GLU B 1 183 ? 15.039 12.688 5.121 1 93.25 183 GLU B N 1
ATOM 3199 C CA . GLU B 1 183 ? 16.469 12.891 4.965 1 93.25 183 GLU B CA 1
ATOM 3200 C C . GLU B 1 183 ? 17.172 11.594 4.566 1 93.25 183 GLU B C 1
ATOM 3202 O O . GLU B 1 183 ? 18.109 11.602 3.766 1 93.25 183 GLU B O 1
ATOM 3207 N N . TRP B 1 184 ? 16.719 10.539 5.113 1 89.38 184 TRP B N 1
ATOM 3208 C CA . TRP B 1 184 ? 17.234 9.227 4.727 1 89.38 184 TRP B CA 1
ATOM 3209 C C . TRP B 1 184 ? 16.984 8.969 3.24 1 89.38 184 TRP B C 1
ATOM 3211 O O . TRP B 1 184 ? 17.875 8.484 2.537 1 89.38 184 TRP B O 1
ATOM 3221 N N . VAL B 1 185 ? 15.852 9.328 2.715 1 93 185 VAL B N 1
ATOM 3222 C CA . VAL B 1 185 ? 15.516 9.172 1.305 1 93 185 VAL B CA 1
ATOM 3223 C C . VAL B 1 185 ? 16.438 10.039 0.454 1 93 185 VAL B C 1
ATOM 3225 O O . VAL B 1 185 ? 16.969 9.578 -0.563 1 93 185 VAL B O 1
ATOM 3228 N N . ARG B 1 186 ? 16.656 11.266 0.912 1 89.56 186 ARG B N 1
ATOM 3229 C CA . ARG B 1 186 ? 17.516 12.188 0.174 1 89.56 186 ARG B CA 1
ATOM 3230 C C . ARG B 1 186 ? 18.938 11.648 0.072 1 89.56 186 ARG B C 1
ATOM 3232 O O . ARG B 1 186 ? 19.562 11.758 -0.98 1 89.56 186 ARG B O 1
ATOM 3239 N N . ARG B 1 187 ? 19.391 11.078 1.083 1 81.31 187 ARG B N 1
ATOM 3240 C CA . ARG B 1 187 ? 20.734 10.516 1.098 1 81.31 187 ARG B CA 1
ATOM 3241 C C . ARG B 1 187 ? 20.844 9.32 0.158 1 81.31 187 ARG B C 1
ATOM 3243 O O . ARG B 1 187 ? 21.859 9.125 -0.492 1 81.31 187 ARG B O 1
ATOM 3250 N N . LEU B 1 188 ? 19.75 8.625 0.042 1 77.19 188 LEU B N 1
ATOM 3251 C CA . LEU B 1 188 ? 19.703 7.477 -0.856 1 77.19 188 LEU B CA 1
ATOM 3252 C C . LEU B 1 188 ? 19.812 7.918 -2.311 1 77.19 188 LEU B C 1
ATOM 3254 O O . LEU B 1 188 ? 20.453 7.238 -3.123 1 77.19 188 LEU B O 1
ATOM 3258 N N . MET B 1 189 ? 19.219 8.984 -2.625 1 78.38 189 MET B N 1
ATOM 3259 C CA . MET B 1 189 ? 19.172 9.469 -4.004 1 78.38 189 MET B CA 1
ATOM 3260 C C . MET B 1 189 ? 20.5 10.094 -4.406 1 78.38 189 MET B C 1
ATOM 3262 O O . MET B 1 189 ? 20.859 10.078 -5.582 1 78.38 189 MET B O 1
ATOM 3266 N N . ILE B 1 190 ? 21.156 10.711 -3.48 1 69.94 190 ILE B N 1
ATOM 3267 C CA . ILE B 1 190 ? 22.469 11.297 -3.76 1 69.94 190 ILE B CA 1
ATOM 3268 C C . ILE B 1 190 ? 23.453 10.195 -4.145 1 69.94 190 ILE B C 1
ATOM 3270 O O . ILE B 1 190 ? 24.266 10.367 -5.062 1 69.94 190 ILE B O 1
ATOM 3274 N N . HIS B 1 191 ? 23.297 9.07 -3.594 1 60.41 191 HIS B N 1
ATOM 3275 C CA . HIS B 1 191 ? 24.219 7.969 -3.854 1 60.41 191 HIS B CA 1
ATOM 3276 C C . HIS B 1 191 ? 23.875 7.27 -5.168 1 60.41 191 HIS B C 1
ATOM 3278 O O . HIS B 1 191 ? 24.75 6.637 -5.777 1 60.41 191 HIS B O 1
ATOM 3284 N N . GLN B 1 192 ? 22.641 7.246 -5.598 1 58.19 192 GLN B N 1
ATOM 3285 C CA . GLN B 1 192 ? 22.25 6.664 -6.879 1 58.19 192 GLN B CA 1
ATOM 3286 C C . GLN B 1 192 ? 22.891 7.418 -8.047 1 58.19 192 GLN B C 1
ATOM 3288 O O . GLN B 1 192 ? 23.234 6.816 -9.062 1 58.19 192 GLN B O 1
ATOM 3293 N N . THR B 1 193 ? 22.781 8.719 -8.055 1 49.78 193 THR B N 1
ATOM 3294 C CA . THR B 1 193 ? 23.406 9.484 -9.125 1 49.78 193 THR B CA 1
ATOM 3295 C C . THR B 1 193 ? 24.875 9.109 -9.273 1 49.78 193 THR B C 1
ATOM 3297 O O . THR B 1 193 ? 25.469 9.305 -10.336 1 49.78 193 THR B O 1
ATOM 3300 N N . SER B 1 194 ? 25.469 8.578 -8.242 1 44.38 194 SER B N 1
ATOM 3301 C CA . SER B 1 194 ? 26.859 8.156 -8.398 1 44.38 194 SER B CA 1
ATOM 3302 C C . SER B 1 194 ? 26.953 6.852 -9.18 1 44.38 194 SER B C 1
ATOM 3304 O O . SER B 1 194 ? 28.047 6.402 -9.516 1 44.38 194 SER B O 1
ATOM 3306 N N . PHE B 1 195 ? 25.891 6.105 -9.25 1 42.59 195 PHE B N 1
ATOM 3307 C CA . PHE B 1 195 ? 25.906 4.887 -10.039 1 42.59 195 PHE B CA 1
ATOM 3308 C C . PHE B 1 195 ? 25.953 5.211 -11.531 1 42.59 195 PHE B C 1
ATOM 3310 O O . PHE B 1 195 ? 25.812 4.32 -12.367 1 42.59 195 PHE B O 1
ATOM 3317 N N . SER B 1 196 ? 25.906 6.426 -11.922 1 39.75 196 SER B N 1
ATOM 3318 C CA . SER B 1 196 ? 26.234 6.602 -13.336 1 39.75 196 SER B CA 1
ATOM 3319 C C . SER B 1 196 ? 27.5 5.836 -13.711 1 39.75 196 SER B C 1
ATOM 3321 O O . SER B 1 196 ? 28.281 5.453 -12.836 1 39.75 196 SER B O 1
ATOM 3323 N N . SER B 1 197 ? 27.625 5.535 -15.07 1 41.66 197 SER B N 1
ATOM 3324 C CA . SER B 1 197 ? 28.547 4.684 -15.82 1 41.66 197 SER B CA 1
ATOM 3325 C C . SER B 1 197 ? 29.953 4.77 -15.266 1 41.66 197 SER B C 1
ATOM 3327 O O . SER B 1 197 ? 30.859 4.055 -15.719 1 41.66 197 SER B O 1
ATOM 3329 N N . THR B 1 198 ? 30.328 5.867 -14.711 1 38.88 198 THR B N 1
ATOM 3330 C CA . THR B 1 198 ? 31.75 5.863 -14.398 1 38.88 198 THR B CA 1
ATOM 3331 C C . THR B 1 198 ? 32 5.242 -13.031 1 38.88 198 THR B C 1
ATOM 3333 O O . THR B 1 198 ? 31.438 5.672 -12.031 1 38.88 198 THR B O 1
ATOM 3336 N N . PRO B 1 199 ? 32.469 4.078 -13.055 1 42.66 199 PRO B N 1
ATOM 3337 C CA . PRO B 1 199 ? 32.812 3.387 -11.805 1 42.66 199 PRO B CA 1
ATOM 3338 C C . PRO B 1 199 ? 33.375 4.332 -10.742 1 42.66 199 PRO B C 1
ATOM 3340 O O . PRO B 1 199 ? 34.281 5.113 -11.008 1 42.66 199 PRO B O 1
ATOM 3343 N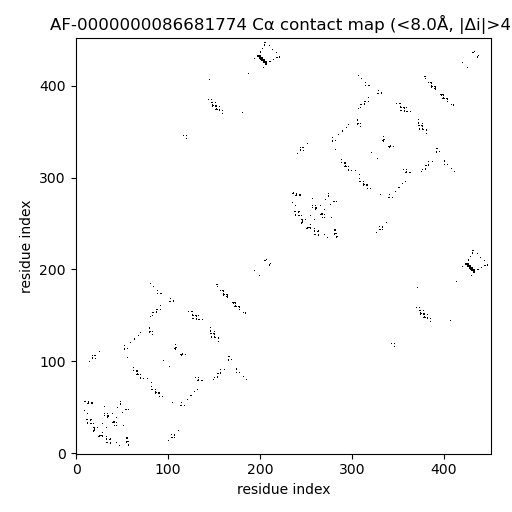 N . LEU B 1 200 ? 32.562 4.957 -10.023 1 43.91 200 LEU B N 1
ATOM 3344 C CA . LEU B 1 200 ? 33.094 5.797 -8.938 1 43.91 200 LEU B CA 1
ATOM 3345 C C . LEU B 1 200 ? 33.375 4.961 -7.691 1 43.91 200 LEU B C 1
ATOM 3347 O O . LEU B 1 200 ? 32.688 3.961 -7.445 1 43.91 200 LEU B O 1
ATOM 3351 N N . LEU B 1 201 ? 34.625 5.004 -7.324 1 46 201 LEU B N 1
ATOM 3352 C CA . LEU B 1 201 ? 35.031 4.371 -6.082 1 46 201 LEU B CA 1
ATOM 3353 C C . LEU B 1 201 ? 34.438 5.105 -4.875 1 46 201 LEU B C 1
ATOM 3355 O O . LEU B 1 201 ? 34.562 6.328 -4.777 1 46 201 LEU B O 1
ATOM 3359 N N . LEU B 1 202 ? 33.406 4.66 -4.359 1 44.62 202 LEU B N 1
ATOM 3360 C CA . LEU B 1 202 ? 32.906 5.219 -3.117 1 44.62 202 LEU B CA 1
ATOM 3361 C C . LEU B 1 202 ? 33.719 4.762 -1.921 1 44.62 202 LEU B C 1
ATOM 3363 O O . LEU B 1 202 ? 33.906 3.559 -1.699 1 44.62 202 LEU B O 1
ATOM 3367 N N . ALA B 1 203 ? 34.656 5.695 -1.426 1 48.12 203 ALA B N 1
ATOM 3368 C CA . ALA B 1 203 ? 35.469 5.387 -0.26 1 48.12 203 ALA B CA 1
ATOM 3369 C C . ALA B 1 203 ? 34.875 6.016 1.003 1 48.12 203 ALA B C 1
ATOM 3371 O O . ALA B 1 203 ? 34.406 7.152 0.975 1 48.12 203 ALA B O 1
ATOM 3372 N N . VAL B 1 204 ? 34.594 5.34 1.957 1 47.91 204 VAL B N 1
ATOM 3373 C CA . VAL B 1 204 ? 34.219 5.781 3.289 1 47.91 204 VAL B CA 1
ATOM 3374 C C . VAL B 1 204 ? 35.438 5.969 4.164 1 47.91 204 VAL B C 1
ATOM 3376 O O . VAL B 1 204 ? 36.156 5.008 4.465 1 47.91 204 VAL B O 1
ATOM 3379 N N . LEU B 1 205 ? 35.875 7.258 4.379 1 55.97 205 LEU B N 1
ATOM 3380 C CA . LEU B 1 205 ? 37.125 7.602 5.062 1 55.97 205 LEU B CA 1
ATOM 3381 C C . LEU B 1 205 ? 36.844 8.352 6.363 1 55.97 205 LEU B C 1
ATOM 3383 O O . LEU B 1 205 ? 35.844 9.047 6.473 1 55.97 205 LEU B O 1
ATOM 3387 N N . PRO B 1 206 ? 37.562 8.086 7.414 1 53.56 206 PRO B N 1
ATOM 3388 C CA . PRO B 1 206 ? 37.406 8.898 8.617 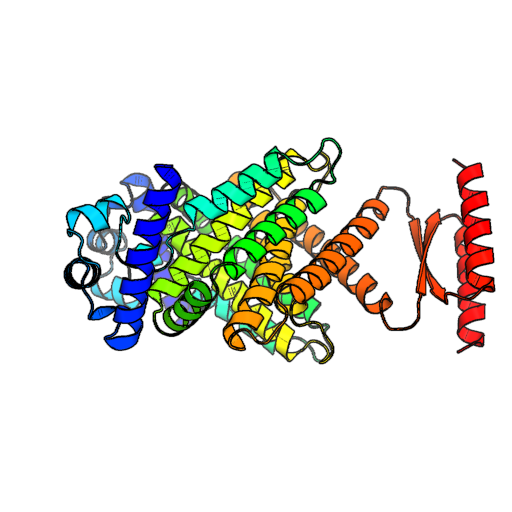1 53.56 206 PRO B CA 1
ATOM 3389 C C . PRO B 1 206 ? 37.531 10.398 8.344 1 53.56 206 PRO B C 1
ATOM 3391 O O . PRO B 1 206 ? 38.344 10.805 7.504 1 53.56 206 PRO B O 1
ATOM 3394 N N . ASP B 1 207 ? 36.562 11.164 8.867 1 54.25 207 ASP B N 1
ATOM 3395 C CA . ASP B 1 207 ? 36.562 12.609 8.664 1 54.25 207 ASP B CA 1
ATOM 3396 C C . ASP B 1 207 ? 37.656 13.281 9.523 1 54.25 207 ASP B C 1
ATOM 3398 O O . ASP B 1 207 ? 37.344 13.836 10.578 1 54.25 207 ASP B O 1
ATOM 3402 N N . THR B 1 208 ? 38.906 13.141 9.281 1 63.66 208 THR B N 1
ATOM 3403 C CA . THR B 1 208 ? 40.062 13.781 9.875 1 63.66 208 THR B CA 1
ATOM 3404 C C . THR B 1 208 ? 40.625 14.844 8.938 1 63.66 208 THR B C 1
ATOM 3406 O O . THR B 1 208 ? 40.344 14.828 7.734 1 63.66 208 THR B O 1
ATOM 3409 N N . PRO B 1 209 ? 41.219 15.828 9.477 1 62.19 209 PRO B N 1
ATOM 3410 C CA . PRO B 1 209 ? 41.844 16.828 8.617 1 62.19 209 PRO B CA 1
ATOM 3411 C C . PRO B 1 209 ? 42.719 16.203 7.523 1 62.19 209 PRO B C 1
ATOM 3413 O O . PRO B 1 209 ? 42.75 16.703 6.398 1 62.19 209 PRO B O 1
ATOM 3416 N N . HIS B 1 210 ? 43.281 15.086 7.809 1 64.06 210 HIS B N 1
ATOM 3417 C CA . HIS B 1 210 ? 44.125 14.398 6.828 1 64.06 210 HIS B CA 1
ATOM 3418 C C . HIS B 1 210 ? 43.281 13.789 5.715 1 64.06 210 HIS B C 1
ATOM 3420 O O . HIS B 1 210 ? 43.625 13.922 4.535 1 64.06 210 HIS B O 1
ATOM 3426 N N . THR B 1 211 ? 42.156 13.141 6.035 1 60.22 211 THR B N 1
ATOM 3427 C CA . THR B 1 211 ? 41.281 12.523 5.043 1 60.22 211 THR B CA 1
ATOM 3428 C C . THR B 1 211 ? 40.656 13.586 4.141 1 60.22 211 THR B C 1
ATOM 3430 O O . THR B 1 211 ? 40.562 13.398 2.924 1 60.22 211 THR B O 1
ATOM 3433 N N . ARG B 1 212 ? 40.344 14.641 4.691 1 64.12 212 ARG B N 1
ATOM 3434 C CA . ARG B 1 212 ? 39.781 15.742 3.91 1 64.12 212 ARG B CA 1
ATOM 3435 C C . ARG B 1 212 ? 40.812 16.297 2.938 1 64.12 212 ARG B C 1
ATOM 3437 O O . ARG B 1 212 ? 40.5 16.609 1.789 1 64.12 212 ARG B O 1
ATOM 3444 N N . GLY B 1 213 ? 41.906 16.516 3.428 1 64.06 213 GLY B N 1
ATOM 3445 C CA . GLY B 1 213 ? 43 16.984 2.572 1 64.06 213 GLY B CA 1
ATOM 3446 C C . GLY B 1 213 ? 43.219 16.078 1.378 1 64.06 213 GLY B C 1
ATOM 3447 O O . GLY B 1 213 ? 43.375 16.547 0.253 1 64.06 213 GLY B O 1
ATOM 3448 N N . VAL B 1 214 ? 43.219 14.773 1.592 1 64.25 214 VAL B N 1
ATOM 3449 C CA . VAL B 1 214 ? 43.469 13.812 0.527 1 64.25 214 VAL B CA 1
ATOM 3450 C C . VAL B 1 214 ? 42.281 13.805 -0.456 1 64.25 214 VAL B C 1
ATOM 3452 O O . VAL B 1 214 ? 42.5 13.789 -1.672 1 64.25 214 VAL B O 1
ATOM 3455 N N . LEU B 1 215 ? 41.156 13.938 0.079 1 64.12 215 LEU B N 1
ATOM 3456 C CA . LEU B 1 215 ? 39.969 13.93 -0.775 1 64.12 215 LEU B CA 1
ATOM 3457 C C . LEU B 1 215 ? 39.906 15.188 -1.625 1 64.12 215 LEU B C 1
ATOM 3459 O O . LEU B 1 215 ? 39.531 15.141 -2.797 1 64.12 215 LEU B O 1
ATOM 3463 N N . THR B 1 216 ? 40.219 16.266 -1.03 1 63.06 216 THR B N 1
ATOM 3464 C CA . THR B 1 216 ? 40.312 17.516 -1.786 1 63.06 216 THR B CA 1
ATOM 3465 C C . THR B 1 216 ? 41.344 17.391 -2.906 1 63.06 216 THR B C 1
ATOM 3467 O O . THR B 1 216 ? 41.125 17.891 -4.016 1 63.06 216 THR B O 1
ATOM 3470 N N . SER B 1 217 ? 42.438 16.766 -2.613 1 60.72 217 SER B N 1
ATOM 3471 C CA . SER B 1 217 ? 43.469 16.578 -3.615 1 60.72 217 SER B CA 1
ATOM 3472 C C . SER B 1 217 ? 43 15.648 -4.734 1 60.72 217 SER B C 1
ATOM 3474 O O . SER B 1 217 ? 43.312 15.883 -5.906 1 60.72 217 SER B O 1
ATOM 3476 N N . LEU B 1 218 ? 42.219 14.672 -4.387 1 59.69 218 LEU B N 1
ATOM 3477 C CA . LEU B 1 218 ? 41.719 13.75 -5.398 1 59.69 218 LEU B CA 1
ATOM 3478 C C . LEU B 1 218 ? 40.656 14.43 -6.25 1 59.69 218 LEU B C 1
ATOM 3480 O O . LEU B 1 218 ? 40.594 14.219 -7.465 1 59.69 218 LEU B O 1
ATOM 3484 N N . LYS B 1 219 ? 39.844 15.133 -5.562 1 61.12 219 LYS B N 1
ATOM 3485 C CA . LYS B 1 219 ? 38.844 15.922 -6.281 1 61.12 219 LYS B CA 1
ATOM 3486 C C . LYS B 1 219 ? 39.5 16.875 -7.277 1 61.12 219 LYS B C 1
ATOM 3488 O O . LYS B 1 219 ? 39.062 16.969 -8.422 1 61.12 219 LYS B O 1
ATOM 3493 N N . ASP B 1 220 ? 40.5 17.625 -6.836 1 56.09 220 ASP B N 1
ATOM 3494 C CA . ASP B 1 220 ? 41.25 18.547 -7.691 1 56.09 220 ASP B CA 1
ATOM 3495 C C . ASP B 1 220 ? 41.875 17.812 -8.867 1 56.09 220 ASP B C 1
ATOM 3497 O O . ASP B 1 220 ? 41.875 18.312 -9.992 1 56.09 220 ASP B O 1
ATOM 3501 N N . ALA B 1 221 ? 42.312 16.578 -8.641 1 53.91 221 ALA B N 1
ATOM 3502 C CA . ALA B 1 221 ? 42.938 15.789 -9.703 1 53.91 221 ALA B CA 1
ATOM 3503 C C . ALA B 1 221 ? 41.875 15.273 -10.688 1 53.91 221 ALA B C 1
ATOM 3505 O O . ALA B 1 221 ? 42.125 15.242 -11.898 1 53.91 221 ALA B O 1
ATOM 3506 N N . ALA B 1 222 ? 40.781 14.945 -10.195 1 54.09 222 ALA B N 1
ATOM 3507 C CA . ALA B 1 222 ? 39.688 14.477 -11.055 1 54.09 222 ALA B CA 1
ATOM 3508 C C . ALA B 1 222 ? 39.156 15.609 -11.922 1 54.09 222 ALA B C 1
ATOM 3510 O O . ALA B 1 222 ? 38.844 15.398 -13.094 1 54.09 222 ALA B O 1
ATOM 3511 N N . GLU B 1 223 ? 38.938 16.75 -11.453 1 53.38 223 GLU B N 1
ATOM 3512 C CA . GLU B 1 223 ? 38.5 17.922 -12.211 1 53.38 223 GLU B CA 1
ATOM 3513 C C . GLU B 1 223 ? 39.531 18.25 -13.305 1 53.38 223 GLU B C 1
ATOM 3515 O O . GLU B 1 223 ? 39.156 18.766 -14.359 1 53.38 223 GLU B O 1
ATOM 3520 N N . GLU B 1 224 ? 40.688 17.938 -13.086 1 48.72 224 GLU B N 1
ATOM 3521 C CA . GLU B 1 224 ? 41.688 18.188 -14.117 1 48.72 224 GLU B CA 1
ATOM 3522 C C . GLU B 1 224 ? 41.594 17.125 -15.219 1 48.72 224 GLU B C 1
ATOM 3524 O O . GLU B 1 224 ? 42 17.391 -16.359 1 48.72 224 GLU B O 1
ATOM 3529 N N . LEU B 1 225 ? 41.062 16.031 -14.844 1 43.12 225 LEU B N 1
ATOM 3530 C CA . LEU B 1 225 ? 41 15 -15.875 1 43.12 225 LEU B CA 1
ATOM 3531 C C . LEU B 1 225 ? 39.688 15.117 -16.656 1 43.12 225 LEU B C 1
ATOM 3533 O O . LEU B 1 225 ? 39.562 14.516 -17.734 1 43.12 225 LEU B O 1
ATOM 3537 N N . LEU B 1 226 ? 38.656 15.711 -16.094 1 42 226 LEU B N 1
ATOM 3538 C CA . LEU B 1 226 ? 37.438 15.961 -16.891 1 42 226 LEU B CA 1
ATOM 3539 C C . LEU B 1 226 ? 37.531 17.281 -17.641 1 42 226 LEU B C 1
ATOM 3541 O O . LEU B 1 226 ? 38.062 18.266 -17.109 1 42 226 LEU B O 1
#